Protein AF-A0A8T6FPG7-F1 (afdb_monomer_lite)

Secondary structure (DSSP, 8-state):
-----TT--SEEEEEE----GGGSPPGGGSPTTS--S-TTBSSHHHHGGGHHHHHHHHHSPPPSS--HHHHHHHHHHTTEEEPB--EETTEESS-SSB-BEEEE---HHHHHHHHHHS-TTT--SEEEEEEHHHHHHTT-EE-EE--SS---EEPPTT--TTPSSPEE-GGGS--GGGGGGEE--BTTSSS-B--GGG-EEEE--TTS--SSSEEESSBSS-SS--S-EEEEESSHHHHHHHHHHHHHHHHH-B-TTSPBB-HHHHHT-EEEEHHHHTTS-TT--SGGGS-GGG-B----PPPPHHHHHHHHHHHHHHHHHHHHHHHHHHHHS-B-TTSSBSS-BEEEEEEE--TT-HHHHHHHHTT-EEEETTTEEEETTSSHHHHHHT-BHHHHHHHHHHHHHHHHHH-TT--EEEEEEE-

pLDDT: mean 85.42, std 12.68, range [37.31, 98.25]

Foldseek 3Di:
DPPDPLWFAQKWKFFFAWDDCLQFQDPVLQQPDADDRLAFFNHVVLCVLCVLVVVVCVVVPQPPGDGSLSVVLVCVLQQFDAFGQGDDPNFRQFAFGGGKRKTFGGWLVCLLVVCVPDDRRPTAQKIKMAGPVLCVVLVKDWADEDAPDDWDWDDDPRGDPRGPPIHTDVVSVDDSLRRRRYGYFACPDVVGRDPVNRRMIIDGPSPSQASHNHGRAFFPPGPGYTQEMEMEDADDVSVQVLLLLLLLLLQQQAHPSRTGTDNSHSQRYWYAHSVVSVPVDPSRTYPVSPPVVRTDGRDADAQDPVLLVVLVVLVVVLLVQLVVQLVVCLVVADADPVGARPAFQKAKFKFFRPSNDSSVNSCVVVVQWGRHRPRHITGHNWLVSCCPPHSHQVSSVSSNVSSVVSCCVSPVPTHIDMDMDTD

Radius of gyration: 25.54 Å; chains: 1; bounding box: 68×36×86 Å

Structure (mmCIF, N/CA/C/O backbone):
data_AF-A0A8T6FPG7-F1
#
_entry.id   AF-A0A8T6FPG7-F1
#
loop_
_atom_site.group_PDB
_atom_site.id
_atom_site.type_symbol
_atom_site.label_atom_id
_atom_site.label_alt_id
_atom_site.label_comp_id
_atom_site.label_asym_id
_atom_site.label_entity_id
_atom_site.label_seq_id
_atom_site.pdbx_PDB_ins_code
_atom_site.Cartn_x
_atom_site.Cartn_y
_atom_site.Cartn_z
_atom_site.occupancy
_atom_site.B_iso_or_equiv
_atom_site.auth_seq_id
_atom_site.auth_comp_id
_atom_site.auth_asym_id
_atom_site.auth_atom_id
_atom_site.pdbx_PDB_model_num
ATOM 1 N N . MET A 1 1 ? -7.964 12.189 -38.204 1.00 38.38 1 MET A N 1
ATOM 2 C CA . MET A 1 1 ? -8.148 10.724 -38.205 1.00 38.38 1 MET A CA 1
ATOM 3 C C . MET A 1 1 ? -6.862 10.098 -37.695 1.00 38.38 1 MET A C 1
ATOM 5 O O . MET A 1 1 ? -5.962 9.874 -38.489 1.00 38.38 1 MET A O 1
ATOM 9 N N . ASN A 1 2 ? -6.735 9.899 -36.382 1.00 37.31 2 ASN A N 1
ATOM 10 C CA . ASN A 1 2 ? -5.753 8.945 -35.875 1.00 37.31 2 ASN A CA 1
ATOM 11 C C . ASN A 1 2 ? -6.464 7.598 -35.914 1.00 37.31 2 ASN A C 1
ATOM 13 O O . ASN A 1 2 ? -7.413 7.402 -35.161 1.00 37.31 2 ASN A O 1
ATOM 17 N N . ALA A 1 3 ? -6.046 6.705 -36.806 1.00 46.50 3 ALA A N 1
ATOM 18 C CA . ALA A 1 3 ? -6.206 5.286 -36.529 1.00 46.50 3 ALA A CA 1
ATOM 19 C C . ALA A 1 3 ? -5.295 5.021 -35.322 1.00 46.50 3 ALA A C 1
ATOM 21 O O . ALA A 1 3 ? -4.083 4.867 -35.473 1.00 46.50 3 ALA A O 1
ATOM 22 N N . GLY A 1 4 ? -5.850 5.214 -34.124 1.00 56.62 4 GLY A N 1
ATOM 23 C CA . GLY A 1 4 ? -5.132 5.091 -32.867 1.00 56.62 4 GLY A CA 1
ATOM 24 C C . GLY A 1 4 ? -4.628 3.665 -32.730 1.00 56.62 4 GLY A C 1
ATOM 25 O O . GLY A 1 4 ? -5.292 2.720 -33.137 1.00 56.62 4 GLY A O 1
ATOM 26 N N . ARG A 1 5 ? -3.415 3.503 -32.212 1.00 62.53 5 ARG A N 1
ATOM 27 C CA . ARG A 1 5 ? -2.978 2.192 -31.755 1.00 62.53 5 ARG A CA 1
ATOM 28 C C . ARG A 1 5 ? -3.793 1.848 -30.516 1.00 62.53 5 ARG A C 1
ATOM 30 O O . ARG A 1 5 ? -3.520 2.381 -29.444 1.00 62.53 5 ARG A O 1
ATOM 37 N N . ASP A 1 6 ? -4.778 0.980 -30.689 1.00 66.69 6 ASP A N 1
ATOM 38 C CA . ASP A 1 6 ? -5.688 0.573 -29.617 1.00 66.69 6 ASP A CA 1
ATOM 39 C C . ASP A 1 6 ? -4.982 -0.302 -28.560 1.00 66.69 6 ASP A C 1
ATOM 41 O O . ASP A 1 6 ? -5.524 -0.532 -27.489 1.00 66.69 6 ASP A O 1
ATOM 45 N N . ASP A 1 7 ? -3.741 -0.741 -28.814 1.00 68.44 7 ASP A N 1
ATOM 46 C CA . ASP A 1 7 ? -2.920 -1.548 -27.900 1.00 68.44 7 ASP A CA 1
ATOM 47 C C . ASP A 1 7 ? -2.096 -0.743 -26.878 1.00 68.44 7 ASP A C 1
ATOM 49 O O . ASP A 1 7 ? -1.343 -1.332 -26.100 1.00 68.44 7 ASP A O 1
ATOM 53 N N . LEU A 1 8 ? -2.181 0.592 -26.888 1.00 76.19 8 LEU A N 1
ATOM 54 C CA . LEU A 1 8 ? -1.421 1.453 -25.977 1.00 76.19 8 LEU A CA 1
ATOM 55 C C . LEU A 1 8 ? -2.286 1.889 -24.794 1.00 76.19 8 LEU A C 1
ATOM 57 O O . LEU A 1 8 ? -3.188 2.709 -24.944 1.00 76.19 8 LEU A O 1
ATOM 61 N N . SER A 1 9 ? -1.962 1.379 -23.608 1.00 82.25 9 SER A N 1
ATOM 62 C CA . SER A 1 9 ? -2.575 1.806 -22.348 1.00 82.25 9 SER A CA 1
ATOM 63 C C . SER A 1 9 ? -2.017 3.158 -21.899 1.00 82.25 9 SER A C 1
ATOM 65 O O . SER A 1 9 ? -0.831 3.447 -22.094 1.00 82.25 9 SER A O 1
ATOM 67 N N . GLN A 1 10 ? -2.836 3.988 -21.250 1.00 89.38 10 GLN A N 1
ATOM 68 C CA . GLN A 1 10 ? -2.350 5.184 -20.542 1.00 89.38 10 GLN A CA 1
ATOM 69 C C . GLN A 1 10 ? -1.612 4.856 -19.237 1.00 89.38 10 GLN A C 1
ATOM 71 O O . GLN A 1 10 ? -1.007 5.750 -18.639 1.00 89.38 10 GLN A O 1
ATOM 76 N N . TRP A 1 11 ? -1.641 3.594 -18.817 1.00 91.12 11 TRP A N 1
ATOM 77 C CA . TRP A 1 11 ? -1.101 3.113 -17.556 1.00 91.12 11 TRP A CA 1
ATOM 78 C C . TRP A 1 11 ? 0.207 2.342 -17.749 1.00 91.12 11 TRP A C 1
ATOM 80 O O . TRP A 1 11 ? 0.375 1.603 -18.720 1.00 91.12 11 TRP A O 1
ATOM 90 N N . ALA A 1 12 ? 1.120 2.514 -16.800 1.00 93.38 12 ALA A N 1
ATOM 91 C CA . ALA A 1 12 ? 2.262 1.639 -16.576 1.00 93.38 12 ALA A CA 1
ATOM 92 C C . ALA A 1 12 ? 1.998 0.842 -15.299 1.00 93.38 12 ALA A C 1
ATOM 94 O O . ALA A 1 12 ? 1.568 1.412 -14.297 1.00 93.38 12 ALA A O 1
ATOM 95 N N . VAL A 1 13 ? 2.226 -0.467 -15.349 1.00 92.12 13 VAL A N 1
ATOM 96 C CA . VAL A 1 13 ? 1.781 -1.411 -14.323 1.00 92.12 13 VAL A CA 1
ATOM 97 C C . VAL A 1 13 ? 2.981 -2.088 -13.673 1.00 92.12 13 VAL A C 1
ATOM 99 O O . VAL A 1 13 ? 3.802 -2.688 -14.360 1.00 92.12 13 VAL A O 1
ATOM 102 N N . HIS A 1 14 ? 3.086 -1.989 -12.355 1.00 93.94 14 HIS A N 1
ATOM 103 C CA . HIS A 1 14 ? 4.020 -2.745 -11.535 1.00 93.94 14 HIS A CA 1
ATOM 104 C C . HIS A 1 14 ? 3.341 -4.035 -11.080 1.00 93.94 14 HIS A C 1
ATOM 106 O O . HIS A 1 14 ? 2.328 -3.978 -10.385 1.00 93.94 14 HIS A O 1
ATOM 112 N N . PHE A 1 15 ? 3.886 -5.183 -11.475 1.00 90.06 15 PHE A N 1
ATOM 113 C CA . PHE A 1 15 ? 3.404 -6.474 -10.991 1.00 90.06 15 PHE A CA 1
ATOM 114 C C . PHE A 1 15 ? 3.933 -6.739 -9.599 1.00 90.06 15 PHE A C 1
ATOM 116 O O . PHE A 1 15 ? 5.137 -6.660 -9.365 1.00 90.06 15 PHE A O 1
ATOM 123 N N . VAL A 1 16 ? 3.021 -7.113 -8.717 1.00 89.94 16 VAL A N 1
ATOM 124 C CA . VAL A 1 16 ? 3.346 -7.606 -7.391 1.00 89.94 16 VAL A CA 1
ATOM 125 C C . VAL A 1 16 ? 3.475 -9.121 -7.481 1.00 89.94 16 VAL A C 1
ATOM 127 O O . VAL A 1 16 ? 2.725 -9.775 -8.202 1.00 89.94 16 VAL A O 1
ATOM 130 N N . HIS A 1 17 ? 4.465 -9.675 -6.803 1.00 83.75 17 HIS A N 1
ATOM 131 C CA . HIS A 1 17 ? 4.784 -11.097 -6.787 1.00 83.75 17 HIS A CA 1
ATOM 132 C C . HIS A 1 17 ? 5.065 -11.527 -5.351 1.00 83.75 17 HIS A C 1
ATOM 134 O O . HIS A 1 17 ? 5.397 -10.677 -4.522 1.00 83.75 17 HIS A O 1
ATOM 140 N N . ASP A 1 18 ? 4.977 -12.831 -5.094 1.00 82.88 18 ASP A N 1
ATOM 141 C CA . ASP A 1 18 ? 5.390 -13.426 -3.824 1.00 82.88 18 ASP A CA 1
ATOM 142 C C . ASP A 1 18 ? 6.796 -12.925 -3.471 1.00 82.88 18 ASP A C 1
ATOM 144 O O . ASP A 1 18 ? 7.675 -12.781 -4.342 1.00 82.88 18 ASP A O 1
ATOM 148 N N . TYR A 1 19 ? 7.005 -12.581 -2.205 1.00 79.25 19 TYR A N 1
ATOM 149 C CA . TYR A 1 19 ? 8.328 -12.157 -1.777 1.00 79.25 19 TYR A CA 1
ATOM 150 C C . TYR A 1 19 ? 9.220 -13.386 -1.686 1.00 79.25 19 TYR A C 1
ATOM 152 O O . TYR A 1 19 ? 8.869 -14.420 -1.131 1.00 79.25 19 TYR A O 1
ATOM 160 N N . ASN A 1 20 ? 10.402 -13.260 -2.269 1.00 72.06 20 ASN A N 1
ATOM 161 C CA . ASN A 1 20 ? 11.384 -14.321 -2.294 1.00 72.06 20 ASN A CA 1
ATOM 162 C C . ASN A 1 20 ? 12.664 -13.765 -1.666 1.00 72.06 20 ASN A C 1
ATOM 164 O O . ASN A 1 20 ? 13.322 -12.933 -2.302 1.00 72.06 20 ASN A O 1
ATOM 168 N N . PRO A 1 21 ? 13.050 -14.239 -0.468 1.00 67.38 21 PRO A N 1
ATOM 169 C CA . PRO A 1 21 ? 14.282 -13.818 0.198 1.00 67.38 21 PRO A CA 1
ATOM 170 C C . PRO A 1 21 ? 15.533 -14.032 -0.669 1.00 67.38 21 PRO A C 1
ATOM 172 O O . PRO A 1 21 ? 16.518 -13.311 -0.561 1.00 67.38 21 PRO A O 1
ATOM 175 N N . GLY A 1 22 ? 15.498 -14.988 -1.605 1.00 62.56 22 GLY A N 1
ATOM 176 C CA . GLY A 1 22 ? 16.566 -15.219 -2.581 1.00 62.56 22 GLY A CA 1
ATOM 177 C C . GLY A 1 22 ? 16.744 -14.096 -3.613 1.00 62.56 22 GLY A C 1
ATOM 178 O O . GLY A 1 22 ? 17.699 -14.138 -4.396 1.00 62.56 22 GLY A O 1
ATOM 179 N N . TYR A 1 23 ? 15.845 -13.106 -3.639 1.00 64.94 23 TYR A N 1
ATOM 180 C CA . TYR A 1 23 ? 15.997 -11.869 -4.403 1.00 64.94 23 TYR A CA 1
ATOM 181 C C . TYR A 1 23 ? 16.630 -10.726 -3.609 1.00 64.94 23 TYR A C 1
ATOM 183 O O . TYR A 1 23 ? 16.815 -9.646 -4.173 1.00 64.94 23 TYR A O 1
ATOM 191 N N . GLU A 1 24 ? 17.003 -10.947 -2.353 1.00 67.50 24 GLU A N 1
ATOM 192 C CA . GLU A 1 24 ? 17.784 -9.994 -1.574 1.00 67.50 24 GLU A CA 1
ATOM 193 C C . GLU A 1 24 ? 19.293 -10.203 -1.770 1.00 67.50 24 GLU A C 1
ATOM 195 O O . GLU A 1 24 ? 19.747 -11.299 -2.126 1.00 67.50 24 GLU A O 1
ATOM 200 N N . PRO A 1 25 ? 20.108 -9.146 -1.602 1.00 64.62 25 PRO A N 1
ATOM 201 C CA . PRO A 1 25 ? 21.550 -9.315 -1.547 1.00 64.62 25 PRO A CA 1
ATOM 202 C C . PRO A 1 25 ? 21.935 -10.153 -0.323 1.00 64.62 25 PRO A C 1
ATOM 204 O O . PRO A 1 25 ? 21.700 -9.749 0.806 1.00 64.62 25 PRO A O 1
ATOM 207 N N . ASP A 1 26 ? 22.604 -11.280 -0.553 1.00 64.06 26 ASP A N 1
ATOM 208 C CA . ASP A 1 26 ? 23.321 -12.005 0.501 1.00 64.06 26 ASP A CA 1
ATOM 209 C C . ASP A 1 26 ? 24.470 -11.128 1.047 1.00 64.06 26 ASP A C 1
ATOM 211 O O . ASP A 1 26 ? 25.153 -10.451 0.270 1.00 64.06 26 ASP A O 1
ATOM 215 N N . ASP A 1 27 ? 24.724 -11.178 2.359 1.00 62.62 27 ASP A N 1
ATOM 216 C CA . ASP A 1 27 ? 25.879 -10.573 3.043 1.00 62.62 27 ASP A CA 1
ATOM 217 C C . ASP A 1 27 ? 27.193 -10.864 2.318 1.00 62.62 27 ASP A C 1
ATOM 219 O O . ASP A 1 27 ? 28.081 -10.015 2.217 1.00 62.62 27 ASP A O 1
ATOM 223 N N . SER A 1 28 ? 27.315 -12.059 1.734 1.00 58.81 28 SER A N 1
ATOM 224 C CA . SER A 1 28 ? 28.490 -12.430 0.958 1.00 58.81 28 SER A CA 1
ATOM 225 C C . SER A 1 28 ? 28.671 -11.589 -0.308 1.00 58.81 28 SER A C 1
ATOM 227 O O . SER A 1 28 ? 29.781 -11.550 -0.831 1.00 58.81 28 SER A O 1
ATOM 229 N N . MET A 1 29 ? 27.638 -10.922 -0.826 1.00 63.91 29 MET A N 1
ATOM 230 C CA . MET A 1 29 ? 27.681 -10.051 -2.011 1.00 63.91 29 MET A CA 1
ATOM 231 C C . MET A 1 29 ? 28.015 -8.603 -1.686 1.00 63.91 29 MET A C 1
ATOM 233 O O . MET A 1 29 ? 28.426 -7.863 -2.587 1.00 63.91 29 MET A O 1
ATOM 237 N N . ILE A 1 30 ? 27.856 -8.223 -0.427 1.00 63.38 30 ILE A N 1
ATOM 238 C CA . ILE A 1 30 ? 28.104 -6.889 0.085 1.00 63.38 30 ILE A CA 1
ATOM 239 C C . ILE A 1 30 ? 29.614 -6.760 0.374 1.00 63.38 30 ILE A C 1
ATOM 241 O O . ILE A 1 30 ? 30.206 -7.629 1.020 1.00 63.38 30 ILE A O 1
ATOM 245 N N . PRO A 1 31 ? 30.310 -5.728 -0.141 1.00 58.28 31 PRO A N 1
ATOM 246 C CA . PRO A 1 31 ? 31.721 -5.519 0.180 1.00 58.28 31 PRO A CA 1
ATOM 247 C C . PRO A 1 31 ? 31.907 -5.305 1.690 1.00 58.28 31 PRO A C 1
ATOM 249 O O . PRO A 1 31 ? 31.190 -4.506 2.287 1.00 58.28 31 PRO A O 1
ATOM 252 N N . PHE A 1 32 ? 32.875 -5.996 2.303 1.00 53.03 32 PHE A N 1
ATOM 253 C CA . PHE A 1 32 ? 33.165 -5.887 3.737 1.00 53.03 32 PHE A CA 1
ATOM 254 C C . PHE A 1 32 ? 33.347 -4.425 4.185 1.00 53.03 32 PHE A C 1
ATOM 256 O O . PHE A 1 32 ? 34.228 -3.737 3.665 1.00 53.03 32 PHE A O 1
ATOM 263 N N . GLY A 1 33 ? 32.593 -3.999 5.206 1.00 52.78 33 GLY A N 1
ATOM 264 C CA . GLY A 1 33 ? 33.038 -2.951 6.133 1.00 52.78 33 GLY A CA 1
ATOM 265 C C . GLY A 1 33 ? 32.158 -1.718 6.342 1.00 52.78 33 GLY A C 1
ATOM 266 O O . GLY A 1 33 ? 32.441 -1.014 7.297 1.00 52.78 33 GLY A O 1
ATOM 267 N N . ASP A 1 34 ? 31.122 -1.447 5.538 1.00 49.22 34 ASP A N 1
ATOM 268 C CA . ASP A 1 34 ? 30.375 -0.169 5.646 1.00 49.22 34 ASP A CA 1
ATOM 269 C C . ASP A 1 34 ? 28.908 -0.242 5.178 1.00 49.22 34 ASP A C 1
ATOM 271 O O . ASP A 1 34 ? 28.331 0.757 4.745 1.00 49.22 34 ASP A O 1
ATOM 275 N N . PHE A 1 35 ? 28.282 -1.416 5.202 1.00 53.84 35 PHE A N 1
ATOM 276 C CA . PHE A 1 35 ? 26.951 -1.577 4.624 1.00 53.84 35 PHE A CA 1
ATOM 277 C C . PHE A 1 35 ? 26.003 -2.283 5.584 1.00 53.84 35 PHE A C 1
ATOM 279 O O . PHE A 1 35 ? 26.307 -3.366 6.072 1.00 53.84 35 PHE A O 1
ATOM 286 N N . ASP A 1 36 ? 24.869 -1.632 5.821 1.00 52.03 36 ASP A N 1
ATOM 287 C CA . ASP A 1 36 ? 23.703 -2.181 6.502 1.00 52.03 36 ASP A CA 1
ATOM 288 C C . ASP A 1 36 ? 22.651 -2.439 5.412 1.00 52.03 36 ASP A C 1
ATOM 290 O O . ASP A 1 36 ? 22.501 -1.609 4.508 1.00 52.03 36 ASP A O 1
ATOM 294 N N . GLY A 1 37 ? 22.004 -3.603 5.438 1.00 55.47 37 GLY A N 1
ATOM 295 C CA . GLY A 1 37 ? 21.334 -4.295 4.322 1.00 55.47 37 GLY A CA 1
ATOM 296 C C . GLY A 1 37 ? 20.159 -3.616 3.593 1.00 55.47 37 GLY A C 1
ATOM 297 O O . GLY A 1 37 ? 19.365 -4.322 2.990 1.00 55.47 37 GLY A O 1
ATOM 298 N N . PHE A 1 38 ? 20.027 -2.286 3.587 1.00 60.03 38 PHE A N 1
ATOM 299 C CA . PHE A 1 38 ? 18.957 -1.523 2.921 1.00 60.03 38 PHE A CA 1
ATOM 300 C C . PHE A 1 38 ? 19.345 -1.149 1.472 1.00 60.03 38 PHE A C 1
ATOM 302 O O . PHE A 1 38 ? 20.067 -0.172 1.245 1.00 60.03 38 PHE A O 1
ATOM 309 N N . PRO A 1 39 ? 18.913 -1.892 0.436 1.00 68.88 39 PRO A N 1
ATOM 310 C CA . PRO A 1 39 ? 19.585 -1.899 -0.856 1.00 68.88 39 PRO A CA 1
ATOM 311 C C . PRO A 1 39 ? 19.007 -0.851 -1.817 1.00 68.88 39 PRO A C 1
ATOM 313 O O . PRO A 1 39 ? 18.841 -1.125 -2.996 1.00 68.88 39 PRO A O 1
ATOM 316 N N . TYR A 1 40 ? 18.700 0.364 -1.375 1.00 78.94 40 TYR A N 1
ATOM 317 C CA . TYR A 1 40 ? 18.095 1.378 -2.257 1.00 78.94 40 TYR A CA 1
ATOM 318 C C . TYR A 1 40 ? 19.151 2.183 -3.012 1.00 78.94 40 TYR A C 1
ATOM 320 O O . TYR A 1 40 ? 19.020 2.464 -4.210 1.00 78.94 40 TYR A O 1
ATOM 328 N N . HIS A 1 41 ? 20.253 2.484 -2.326 1.00 84.31 41 HIS A N 1
ATOM 329 C CA . HIS A 1 41 ? 21.418 3.145 -2.883 1.00 84.31 41 HIS A CA 1
ATOM 330 C C . HIS A 1 41 ? 22.707 2.395 -2.526 1.00 84.31 41 HIS A C 1
ATOM 332 O O . HIS A 1 41 ? 22.842 1.803 -1.458 1.00 84.31 41 HIS A O 1
ATOM 338 N N . HIS A 1 42 ? 23.714 2.467 -3.400 1.00 79.19 42 HIS A N 1
ATOM 339 C CA . HIS A 1 42 ? 25.018 1.831 -3.157 1.00 79.19 42 HIS A CA 1
ATOM 340 C C . HIS A 1 42 ? 25.887 2.491 -2.066 1.00 79.19 42 HIS A C 1
ATOM 342 O O . HIS A 1 42 ? 27.011 2.055 -1.830 1.00 79.19 42 HIS A O 1
ATOM 348 N N . LYS A 1 43 ? 25.419 3.576 -1.440 1.00 81.44 43 LYS A N 1
ATOM 349 C CA . LYS A 1 43 ? 26.166 4.346 -0.428 1.00 81.44 43 LYS A CA 1
ATOM 350 C C . LYS A 1 43 ? 25.355 4.406 0.855 1.00 81.44 43 LYS A C 1
ATOM 352 O O . LYS A 1 43 ? 24.256 4.955 0.822 1.00 81.44 43 LYS A O 1
ATOM 357 N N . LYS A 1 44 ? 25.949 3.971 1.970 1.00 78.75 44 LYS A N 1
ATOM 358 C CA . LYS A 1 44 ? 25.323 3.969 3.299 1.00 78.75 44 LYS A CA 1
ATOM 359 C C . LYS A 1 44 ? 24.755 5.328 3.705 1.00 78.75 44 LYS A C 1
ATOM 361 O O . LYS A 1 44 ? 23.589 5.408 4.044 1.00 78.75 44 LYS A O 1
ATOM 366 N N . ALA A 1 45 ? 25.528 6.405 3.552 1.00 80.06 45 ALA A N 1
ATOM 367 C CA . ALA A 1 45 ? 25.091 7.750 3.947 1.00 80.06 45 ALA A CA 1
ATOM 368 C C . ALA A 1 45 ? 23.789 8.223 3.263 1.00 80.06 45 ALA A C 1
ATOM 370 O O . ALA A 1 45 ? 23.112 9.098 3.787 1.00 80.06 45 ALA A O 1
ATOM 371 N N . ILE A 1 46 ? 23.447 7.670 2.091 1.00 82.31 46 ILE A N 1
ATOM 372 C CA . ILE A 1 46 ? 22.166 7.945 1.423 1.00 82.31 46 ILE A CA 1
ATOM 373 C C . ILE A 1 46 ? 21.068 7.010 1.938 1.00 82.31 46 ILE A C 1
ATOM 375 O O . ILE A 1 46 ? 19.914 7.417 1.967 1.00 82.31 46 ILE A O 1
ATOM 379 N N . ASN A 1 47 ? 21.400 5.787 2.352 1.00 82.38 47 ASN A N 1
ATOM 380 C CA . ASN A 1 47 ? 20.439 4.863 2.956 1.00 82.38 47 ASN A CA 1
ATOM 381 C C . ASN A 1 47 ? 20.035 5.286 4.375 1.00 82.38 47 ASN A C 1
ATOM 383 O O . ASN A 1 47 ? 18.884 5.079 4.732 1.00 82.38 47 ASN A O 1
ATOM 387 N N . ASP A 1 48 ? 20.924 5.934 5.136 1.00 85.19 48 ASP A N 1
ATOM 388 C CA . ASP A 1 48 ? 20.651 6.410 6.507 1.00 85.19 48 ASP A CA 1
ATOM 389 C C . ASP A 1 48 ? 19.437 7.364 6.572 1.00 85.19 48 ASP A C 1
ATOM 391 O O . ASP A 1 48 ? 18.757 7.456 7.590 1.00 85.19 48 ASP A O 1
ATOM 395 N N . ARG A 1 49 ? 19.076 8.025 5.459 1.00 86.19 49 ARG A N 1
ATOM 396 C CA . ARG A 1 49 ? 17.841 8.832 5.378 1.00 86.19 49 ARG A CA 1
ATOM 397 C C . ARG A 1 49 ? 16.555 8.014 5.554 1.00 86.19 49 ARG A C 1
ATOM 399 O O . ARG A 1 49 ? 15.505 8.597 5.787 1.00 86.19 49 ARG A O 1
ATOM 406 N N . PHE A 1 50 ? 16.634 6.693 5.408 1.00 87.88 50 PHE A N 1
ATOM 407 C CA . PHE A 1 50 ? 15.517 5.758 5.503 1.00 87.88 50 PHE A CA 1
ATOM 408 C C . PHE A 1 50 ? 15.479 5.003 6.837 1.00 87.88 50 PHE A C 1
ATOM 410 O O . PHE A 1 50 ? 14.752 4.020 6.951 1.00 87.88 50 PHE A O 1
ATOM 417 N N . ASP A 1 51 ? 16.237 5.436 7.849 1.00 85.81 51 ASP A N 1
ATOM 418 C CA . ASP A 1 51 ? 16.272 4.763 9.153 1.00 85.81 51 ASP A CA 1
ATOM 419 C C . ASP A 1 51 ? 14.882 4.628 9.795 1.00 85.81 51 ASP A C 1
ATOM 421 O O . ASP A 1 51 ? 14.584 3.590 10.382 1.00 85.81 51 ASP A O 1
ATOM 425 N N . SER A 1 52 ? 13.997 5.619 9.636 1.00 85.38 52 SER A N 1
ATOM 426 C CA . SER A 1 52 ? 12.611 5.522 10.120 1.00 85.38 52 SER A CA 1
ATOM 427 C C . SER A 1 52 ? 11.819 4.416 9.418 1.00 85.38 52 SER A C 1
ATOM 429 O O . SER A 1 52 ? 11.059 3.704 10.067 1.00 85.38 52 SER A O 1
ATOM 431 N N . TRP A 1 53 ? 12.034 4.218 8.117 1.00 87.56 53 TRP A N 1
ATOM 432 C CA . TRP A 1 53 ? 11.419 3.129 7.355 1.00 87.56 53 TRP A CA 1
ATOM 433 C C . TRP A 1 53 ? 11.969 1.766 7.757 1.00 87.56 53 TRP A C 1
ATOM 435 O O . TRP A 1 53 ? 11.211 0.810 7.844 1.00 87.56 53 TRP A O 1
ATOM 445 N N . ARG A 1 54 ? 13.265 1.681 8.070 1.00 83.06 54 ARG A N 1
ATOM 446 C CA . ARG A 1 54 ? 13.865 0.459 8.618 1.00 83.06 54 ARG A CA 1
ATOM 447 C C . ARG A 1 54 ? 13.255 0.092 9.966 1.00 83.06 54 ARG A C 1
ATOM 449 O O . ARG A 1 54 ? 12.852 -1.044 10.160 1.00 83.06 54 ARG A O 1
ATOM 456 N N . ILE A 1 55 ? 13.119 1.070 10.860 1.00 82.56 55 ILE A N 1
ATOM 457 C CA . ILE A 1 55 ? 12.443 0.874 12.147 1.00 82.56 55 ILE A CA 1
ATOM 458 C C . ILE A 1 55 ? 10.986 0.453 11.926 1.00 82.56 55 ILE A C 1
ATOM 460 O O . ILE A 1 55 ? 10.512 -0.452 12.605 1.00 82.56 55 ILE A O 1
ATOM 464 N N . SER A 1 56 ? 10.281 1.079 10.982 1.00 82.69 56 SER A N 1
ATOM 465 C CA . SER A 1 56 ? 8.908 0.704 10.629 1.00 82.69 56 SER A CA 1
ATOM 466 C C . SER A 1 56 ? 8.815 -0.751 10.172 1.00 82.69 56 SER A C 1
ATOM 468 O O . SER A 1 56 ? 7.940 -1.469 10.639 1.00 82.69 56 SER A O 1
ATOM 470 N N . ASP A 1 57 ? 9.751 -1.215 9.346 1.00 81.88 57 ASP A N 1
ATOM 471 C CA . ASP A 1 57 ? 9.802 -2.611 8.903 1.00 81.88 57 ASP A CA 1
ATOM 472 C C . ASP A 1 57 ? 10.121 -3.596 10.018 1.00 81.88 57 ASP A C 1
ATOM 474 O O . ASP A 1 57 ? 9.592 -4.702 10.011 1.00 81.88 57 ASP A O 1
ATOM 478 N N . ASP A 1 58 ? 10.941 -3.197 10.988 1.00 80.81 58 ASP A N 1
ATOM 479 C CA . ASP A 1 58 ? 11.222 -4.023 12.160 1.00 80.81 58 ASP A CA 1
ATOM 480 C C . ASP A 1 58 ? 9.976 -4.166 13.059 1.00 80.81 58 ASP A C 1
ATOM 482 O O . ASP A 1 58 ? 9.763 -5.216 13.666 1.00 80.81 58 ASP A O 1
ATOM 486 N N . HIS A 1 59 ? 9.140 -3.122 13.148 1.00 76.88 59 HIS A N 1
ATOM 487 C CA . HIS A 1 59 ? 7.913 -3.126 13.958 1.00 76.88 59 HIS A CA 1
ATOM 488 C C . HIS A 1 59 ? 6.719 -3.764 13.239 1.00 76.88 59 HIS A C 1
ATOM 490 O O . HIS A 1 59 ? 5.891 -4.404 13.888 1.00 76.88 59 HIS A O 1
ATOM 496 N N . TYR A 1 60 ? 6.648 -3.605 11.918 1.00 76.06 60 TYR A N 1
ATOM 497 C CA . TYR A 1 60 ? 5.583 -4.107 11.051 1.00 76.06 60 TYR A CA 1
ATOM 498 C C . TYR A 1 60 ? 6.184 -4.917 9.896 1.00 76.06 60 TYR A C 1
ATOM 500 O O . TYR A 1 60 ? 6.068 -4.527 8.722 1.00 76.06 60 TYR A O 1
ATOM 508 N N . PRO A 1 61 ? 6.864 -6.034 10.217 1.00 78.88 61 PRO A N 1
ATOM 509 C CA . PRO A 1 61 ? 7.496 -6.856 9.208 1.00 78.88 61 PRO A CA 1
ATOM 510 C C . PRO A 1 61 ? 6.435 -7.491 8.321 1.00 78.88 61 PRO A C 1
ATOM 512 O O . PRO A 1 61 ? 5.325 -7.812 8.751 1.00 78.88 61 PRO A O 1
ATOM 515 N N . ILE A 1 62 ? 6.802 -7.699 7.063 1.00 78.88 62 ILE A N 1
ATOM 516 C CA . ILE A 1 62 ? 6.067 -8.633 6.224 1.00 78.88 62 ILE A CA 1
ATOM 517 C C . ILE A 1 62 ? 6.401 -10.061 6.683 1.00 78.88 62 ILE A C 1
ATOM 519 O O . ILE A 1 62 ? 7.511 -10.310 7.164 1.00 78.88 62 ILE A O 1
ATOM 523 N N . ASP A 1 63 ? 5.452 -10.991 6.557 1.00 77.25 63 ASP A N 1
ATOM 524 C CA . ASP A 1 63 ? 5.709 -12.402 6.860 1.00 77.25 63 ASP A CA 1
ATOM 525 C C . ASP A 1 63 ? 6.943 -12.913 6.087 1.00 77.25 63 ASP A C 1
ATOM 527 O O . ASP A 1 63 ? 7.245 -12.405 5.010 1.00 77.25 63 ASP A O 1
ATOM 531 N N . PRO A 1 64 ? 7.680 -13.915 6.603 1.00 72.44 64 PRO A N 1
ATOM 532 C CA . PRO A 1 64 ? 8.937 -14.370 5.998 1.00 72.44 64 PRO A CA 1
ATOM 533 C C . PRO A 1 64 ? 8.779 -15.066 4.634 1.00 72.44 64 PRO A C 1
ATOM 535 O O . PRO A 1 64 ? 9.765 -15.207 3.911 1.00 72.44 64 PRO A O 1
ATOM 538 N N . ASP A 1 65 ? 7.567 -15.506 4.291 1.00 77.94 65 ASP A N 1
ATOM 539 C CA . ASP A 1 65 ? 7.208 -16.086 2.987 1.00 77.94 65 ASP A CA 1
ATOM 540 C C . ASP A 1 65 ? 5.812 -15.580 2.574 1.00 77.94 65 ASP A C 1
ATOM 542 O O . ASP A 1 65 ? 4.842 -16.340 2.564 1.00 77.94 65 ASP A O 1
ATOM 546 N N . PRO A 1 66 ? 5.669 -14.259 2.373 1.00 82.75 66 PRO A N 1
ATOM 547 C CA . PRO A 1 66 ? 4.394 -13.627 2.149 1.00 82.75 66 PRO A CA 1
ATOM 548 C C . PRO A 1 66 ? 3.976 -13.791 0.689 1.00 82.75 66 PRO A C 1
ATOM 550 O O . PRO A 1 66 ? 4.761 -13.587 -0.250 1.00 82.75 66 PRO A O 1
ATOM 553 N N . ASP A 1 67 ? 2.704 -14.116 0.504 1.00 88.44 67 ASP A N 1
ATOM 554 C CA . ASP A 1 67 ? 2.119 -14.189 -0.827 1.00 88.44 67 ASP A CA 1
ATOM 555 C C . ASP A 1 67 ? 1.991 -12.793 -1.471 1.00 88.44 67 ASP A C 1
ATOM 557 O O . ASP A 1 67 ? 2.144 -11.743 -0.833 1.00 88.44 67 ASP A O 1
ATOM 561 N N . ALA A 1 68 ? 1.717 -12.757 -2.774 1.00 89.50 68 ALA A N 1
ATOM 562 C CA . ALA A 1 68 ? 1.605 -11.502 -3.511 1.00 89.50 68 ALA A CA 1
ATOM 563 C C . ALA A 1 68 ? 0.510 -10.554 -2.976 1.00 89.50 68 ALA A C 1
ATOM 565 O O . ALA A 1 68 ? 0.644 -9.337 -3.139 1.00 89.50 68 ALA A O 1
ATOM 566 N N . LEU A 1 69 ? -0.5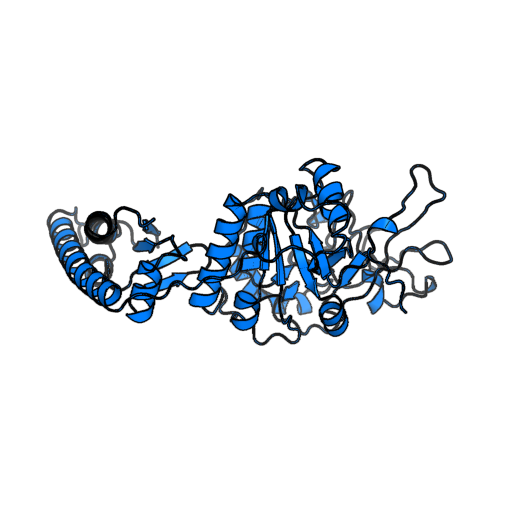43 -11.064 -2.322 1.00 91.50 69 LEU A N 1
ATOM 567 C CA . LEU A 1 69 ? -1.558 -10.218 -1.692 1.00 91.50 69 LEU A CA 1
ATOM 568 C C . LEU A 1 69 ? -0.971 -9.518 -0.465 1.00 91.50 69 LEU A C 1
ATOM 570 O O . LEU A 1 69 ? -1.127 -8.306 -0.325 1.00 91.50 69 LEU A O 1
ATOM 574 N N . GLN A 1 70 ? -0.254 -10.238 0.394 1.00 91.06 70 GLN A N 1
ATOM 575 C CA . GLN A 1 70 ? 0.419 -9.650 1.553 1.00 91.06 70 GLN A CA 1
ATOM 576 C C . GLN A 1 70 ? 1.450 -8.593 1.131 1.00 91.06 70 GLN A C 1
ATOM 578 O O . GLN A 1 70 ? 1.509 -7.516 1.729 1.00 91.06 70 GLN A O 1
ATOM 583 N N . VAL A 1 71 ? 2.197 -8.836 0.047 1.00 92.00 71 VAL A N 1
ATOM 584 C CA . VAL A 1 71 ? 3.114 -7.836 -0.530 1.00 92.00 71 VAL A CA 1
ATOM 585 C C . VAL A 1 71 ? 2.350 -6.615 -1.052 1.00 92.00 71 VAL A C 1
ATOM 587 O O . VAL A 1 71 ? 2.759 -5.481 -0.793 1.00 92.00 71 VAL A O 1
ATOM 590 N N . LEU A 1 72 ? 1.225 -6.808 -1.749 1.00 95.19 72 LEU A N 1
ATOM 591 C CA . LEU A 1 72 ? 0.385 -5.707 -2.230 1.00 95.19 72 LEU A CA 1
ATOM 592 C C . LEU A 1 72 ? -0.154 -4.872 -1.061 1.00 95.19 72 LEU A C 1
ATOM 594 O O . LEU A 1 72 ? -0.098 -3.644 -1.102 1.00 95.19 72 LEU A O 1
ATOM 598 N N . LEU A 1 73 ? -0.645 -5.527 -0.011 1.00 93.31 73 LEU A N 1
ATOM 599 C CA . LEU A 1 73 ? -1.148 -4.862 1.185 1.00 93.31 73 LEU A CA 1
ATOM 600 C C . LEU A 1 73 ? -0.042 -4.085 1.904 1.00 93.31 73 LEU A C 1
ATOM 602 O O . LEU A 1 73 ? -0.305 -2.970 2.346 1.00 93.31 73 LEU A O 1
ATOM 606 N N . LYS A 1 74 ? 1.193 -4.604 1.954 1.00 92.12 74 LYS A N 1
ATOM 607 C CA . LYS A 1 74 ? 2.356 -3.868 2.479 1.00 92.12 74 LYS A CA 1
ATOM 608 C C . LYS A 1 74 ? 2.688 -2.644 1.625 1.00 92.12 74 LYS A C 1
ATOM 610 O O . LYS A 1 74 ? 2.892 -1.574 2.180 1.00 92.12 74 LYS A O 1
ATOM 615 N N . ILE A 1 75 ? 2.672 -2.758 0.295 1.00 94.62 75 ILE A N 1
ATOM 616 C CA . ILE A 1 75 ? 2.866 -1.619 -0.626 1.00 94.62 75 ILE A CA 1
ATOM 617 C C . ILE A 1 75 ? 1.824 -0.517 -0.376 1.00 94.62 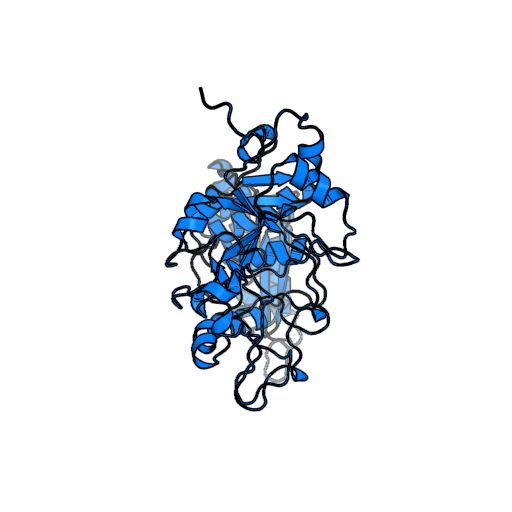75 ILE A C 1
ATOM 619 O O . ILE A 1 75 ? 2.157 0.669 -0.363 1.00 94.62 75 ILE A O 1
ATOM 623 N N . ILE A 1 76 ? 0.562 -0.904 -0.176 1.00 95.50 76 ILE A N 1
ATOM 624 C CA . ILE A 1 76 ? -0.535 0.032 0.094 1.00 95.50 76 ILE A CA 1
ATOM 625 C C . ILE A 1 76 ? -0.366 0.670 1.480 1.00 95.50 76 ILE A C 1
ATOM 627 O O . ILE A 1 76 ? -0.385 1.895 1.572 1.00 95.50 76 ILE A O 1
ATOM 631 N N . THR A 1 77 ? -0.130 -0.128 2.529 1.00 93.38 77 THR A N 1
ATOM 632 C CA . THR A 1 77 ? 0.104 0.347 3.908 1.00 93.38 77 THR A CA 1
ATOM 633 C C . THR A 1 77 ? 1.321 1.264 4.014 1.00 93.38 77 THR A C 1
ATOM 635 O O . THR A 1 77 ? 1.260 2.291 4.679 1.00 93.38 77 THR A O 1
ATOM 638 N N . ASP A 1 78 ? 2.410 0.963 3.311 1.00 93.25 78 ASP A N 1
ATOM 639 C CA . ASP A 1 78 ? 3.603 1.814 3.291 1.00 93.25 78 ASP A CA 1
ATOM 640 C C . ASP A 1 78 ? 3.418 3.071 2.429 1.00 93.25 78 ASP A C 1
ATOM 642 O O . ASP A 1 78 ? 4.242 3.987 2.466 1.00 93.25 78 ASP A O 1
ATOM 646 N N . GLY A 1 79 ? 2.375 3.105 1.598 1.00 95.50 79 GLY A N 1
ATOM 647 C CA . GLY A 1 79 ? 2.076 4.198 0.681 1.00 95.50 79 GLY A CA 1
ATOM 648 C C . GLY A 1 79 ? 3.002 4.293 -0.537 1.00 95.50 79 GLY A C 1
ATOM 649 O O . GLY A 1 79 ? 2.866 5.236 -1.327 1.00 95.50 79 GLY A O 1
ATOM 650 N N . HIS A 1 80 ? 3.932 3.354 -0.728 1.00 95.50 80 HIS A N 1
ATOM 651 C CA . HIS A 1 80 ? 4.945 3.409 -1.781 1.00 95.50 80 HIS A CA 1
ATOM 652 C C . HIS A 1 80 ? 5.337 2.026 -2.316 1.00 95.50 80 HIS A C 1
ATOM 654 O O . HIS A 1 80 ? 5.258 1.014 -1.625 1.00 95.50 80 HIS A O 1
ATOM 660 N N . ILE A 1 81 ? 5.821 1.991 -3.560 1.00 95.19 81 ILE A N 1
ATOM 661 C CA . ILE A 1 81 ? 6.430 0.790 -4.144 1.00 95.19 81 ILE A CA 1
ATOM 662 C C . ILE A 1 81 ? 7.934 0.843 -3.892 1.00 95.19 81 ILE A C 1
ATOM 664 O O . ILE A 1 81 ? 8.608 1.757 -4.373 1.00 95.19 81 ILE A O 1
ATOM 668 N N . ARG A 1 82 ? 8.476 -0.141 -3.176 1.00 90.81 82 ARG A N 1
ATOM 669 C CA . ARG A 1 82 ? 9.913 -0.223 -2.874 1.00 90.81 82 ARG A CA 1
ATOM 670 C C . ARG A 1 82 ? 10.750 -0.413 -4.131 1.00 90.81 82 ARG A C 1
ATOM 672 O O . ARG A 1 82 ? 10.438 -1.237 -4.990 1.00 90.81 82 ARG A O 1
ATOM 679 N N . ALA A 1 83 ? 11.854 0.324 -4.223 1.00 90.88 83 ALA A N 1
ATOM 680 C CA . ALA A 1 83 ? 12.839 0.097 -5.274 1.00 90.88 83 ALA A CA 1
ATOM 681 C C . ALA A 1 83 ? 13.728 -1.100 -4.907 1.00 90.88 83 ALA A C 1
ATOM 683 O O . ALA A 1 83 ? 14.200 -1.199 -3.779 1.00 90.88 83 ALA A O 1
ATOM 684 N N . SER A 1 84 ? 14.021 -1.988 -5.858 1.00 86.81 84 SER A N 1
ATOM 685 C CA . SER A 1 84 ? 14.955 -3.102 -5.633 1.00 86.81 84 SER A CA 1
ATOM 686 C C . SER A 1 84 ? 15.928 -3.265 -6.803 1.00 86.81 84 SER A C 1
ATOM 688 O O . SER A 1 84 ? 15.836 -2.563 -7.810 1.00 86.81 84 SER A O 1
ATOM 690 N N . TRP A 1 85 ? 16.911 -4.160 -6.671 1.00 84.12 85 TRP A N 1
ATOM 691 C CA . TRP A 1 85 ? 17.896 -4.436 -7.730 1.00 84.12 85 TRP A CA 1
ATOM 692 C C . TRP A 1 85 ? 17.544 -5.622 -8.628 1.00 84.12 85 TRP A C 1
ATOM 694 O O . TRP A 1 85 ? 18.283 -5.885 -9.585 1.00 84.12 85 TRP A O 1
ATOM 704 N N . ALA A 1 86 ? 16.453 -6.328 -8.310 1.00 80.25 86 ALA A N 1
ATOM 705 C CA . ALA A 1 86 ? 16.003 -7.561 -8.951 1.00 80.25 86 ALA A CA 1
ATOM 706 C C . ALA A 1 86 ? 17.147 -8.576 -9.165 1.00 80.25 86 ALA A C 1
ATOM 708 O O . ALA A 1 86 ? 17.843 -8.555 -10.187 1.00 80.25 86 ALA A O 1
ATOM 709 N N . PHE A 1 87 ? 17.365 -9.480 -8.210 1.00 79.69 87 PHE A N 1
ATOM 710 C CA . PHE A 1 87 ? 18.455 -10.456 -8.291 1.00 79.69 87 PHE A CA 1
ATOM 711 C C . PHE A 1 87 ? 18.059 -11.699 -9.098 1.00 79.69 87 PHE A C 1
ATOM 713 O O . PHE A 1 87 ? 16.952 -12.212 -8.998 1.00 79.69 87 PHE A O 1
ATOM 720 N N . ARG A 1 88 ? 18.985 -12.213 -9.915 1.00 76.75 88 ARG A N 1
ATOM 721 C CA . ARG A 1 88 ? 18.849 -13.499 -10.618 1.00 76.75 88 ARG A CA 1
ATOM 722 C C . ARG A 1 88 ? 20.167 -14.254 -10.568 1.00 76.75 88 ARG A C 1
ATOM 724 O O . ARG A 1 88 ? 21.202 -13.699 -10.935 1.00 76.75 88 ARG A O 1
ATOM 731 N N . ASN A 1 89 ? 20.132 -15.519 -10.144 1.00 76.12 89 ASN A N 1
ATOM 732 C CA . ASN A 1 89 ? 21.329 -16.352 -9.955 1.00 76.12 89 ASN A CA 1
ATOM 733 C C . ASN A 1 89 ? 22.407 -15.644 -9.111 1.00 76.12 89 ASN A C 1
ATOM 735 O O . ASN A 1 89 ? 23.584 -15.633 -9.476 1.00 76.12 89 ASN A O 1
ATOM 739 N N . GLY A 1 90 ? 21.979 -14.977 -8.036 1.00 74.88 90 GLY A N 1
ATOM 740 C CA . GLY A 1 90 ? 22.864 -14.234 -7.143 1.00 74.88 90 GLY A CA 1
ATOM 741 C C . GLY A 1 90 ? 23.542 -13.015 -7.778 1.00 74.88 90 GLY A C 1
ATOM 742 O O . GLY A 1 90 ? 24.669 -12.677 -7.426 1.00 74.88 90 GLY A O 1
ATOM 743 N N . ARG A 1 91 ? 22.911 -12.376 -8.770 1.00 80.25 91 ARG A N 1
ATOM 744 C CA . ARG A 1 91 ? 23.426 -11.151 -9.398 1.00 80.25 91 ARG A CA 1
ATOM 745 C C . ARG A 1 91 ? 22.314 -10.124 -9.583 1.00 80.25 91 ARG A C 1
ATOM 747 O O . ARG A 1 91 ? 21.267 -10.501 -10.112 1.00 80.25 91 ARG A O 1
ATOM 754 N N . PRO A 1 92 ? 22.535 -8.839 -9.247 1.00 84.75 92 PRO A N 1
ATOM 755 C CA . PRO A 1 92 ? 21.552 -7.798 -9.522 1.00 84.75 92 PRO A CA 1
ATOM 756 C C . PRO A 1 92 ? 21.408 -7.624 -11.035 1.00 84.75 92 PRO A C 1
ATOM 758 O O . PRO A 1 92 ? 22.402 -7.647 -11.768 1.00 84.75 92 PRO A O 1
ATOM 761 N N . THR A 1 93 ? 20.181 -7.487 -11.526 1.00 87.00 93 THR A N 1
ATOM 762 C CA . THR A 1 93 ? 19.910 -7.290 -12.961 1.00 87.00 93 THR A CA 1
ATOM 763 C C . THR A 1 93 ? 19.798 -5.819 -13.344 1.00 87.00 93 THR A C 1
ATOM 765 O O . THR A 1 93 ? 19.959 -5.486 -14.520 1.00 87.00 93 THR A O 1
ATOM 768 N N . ILE A 1 94 ? 19.605 -4.947 -12.355 1.00 91.06 94 ILE A N 1
ATOM 769 C CA . ILE A 1 94 ? 19.666 -3.494 -12.494 1.00 91.06 94 ILE A CA 1
ATOM 770 C C . ILE A 1 94 ? 21.124 -3.031 -12.356 1.00 91.06 94 ILE A C 1
ATOM 772 O O . ILE A 1 94 ? 21.862 -3.500 -11.487 1.00 91.06 94 ILE A O 1
ATOM 776 N N . TYR A 1 95 ? 21.544 -2.125 -13.243 1.00 91.75 95 TYR A N 1
ATOM 777 C CA . TYR A 1 95 ? 22.891 -1.551 -13.256 1.00 91.75 95 TYR A CA 1
ATOM 778 C C . TYR A 1 95 ? 22.890 -0.120 -12.726 1.00 91.75 95 TYR A C 1
ATOM 780 O O . TYR A 1 95 ? 21.891 0.589 -12.795 1.00 91.75 95 TYR A O 1
ATOM 788 N N . GLY A 1 96 ? 24.058 0.342 -12.295 1.00 90.50 96 GLY A N 1
ATOM 789 C CA . GLY A 1 96 ? 24.274 1.706 -11.848 1.00 90.50 96 GLY A CA 1
ATOM 790 C C . GLY A 1 96 ? 24.243 1.840 -10.328 1.00 90.50 96 GLY A C 1
ATOM 791 O O . GLY A 1 96 ? 24.425 0.858 -9.612 1.00 90.50 96 GLY A O 1
ATOM 792 N N . PRO A 1 97 ? 24.078 3.073 -9.824 1.00 87.94 97 PRO A N 1
ATOM 793 C CA . PRO A 1 97 ? 24.190 3.379 -8.401 1.00 87.94 97 PRO A CA 1
ATOM 794 C C . PRO A 1 97 ? 22.886 3.215 -7.606 1.00 87.94 97 PRO A C 1
ATOM 796 O O . PRO A 1 97 ? 22.935 3.332 -6.378 1.00 87.94 97 PRO A O 1
ATOM 799 N N . ARG A 1 98 ? 21.755 2.975 -8.287 1.00 88.44 98 ARG A N 1
ATOM 800 C CA . ARG A 1 98 ? 20.401 2.985 -7.719 1.00 88.44 98 ARG A CA 1
ATOM 801 C C . ARG A 1 98 ? 19.592 1.750 -8.106 1.00 88.44 98 ARG A C 1
ATOM 803 O O . ARG A 1 98 ? 19.613 1.339 -9.268 1.00 88.44 98 ARG A O 1
ATOM 810 N N . ALA A 1 99 ? 18.836 1.248 -7.136 1.00 90.62 99 ALA A N 1
ATOM 811 C CA . ALA A 1 99 ? 17.717 0.349 -7.366 1.00 90.62 99 ALA A CA 1
ATOM 812 C C . ALA A 1 99 ? 16.618 1.049 -8.185 1.00 90.62 99 ALA A C 1
ATOM 814 O O . ALA A 1 99 ? 16.587 2.280 -8.275 1.00 90.62 99 ALA A O 1
ATOM 815 N N . ALA A 1 100 ? 15.707 0.274 -8.773 1.00 93.88 100 ALA A N 1
ATOM 816 C CA . ALA A 1 100 ? 14.608 0.822 -9.557 1.00 93.88 100 ALA A CA 1
ATOM 817 C C . ALA A 1 100 ? 13.284 0.111 -9.272 1.00 93.88 100 ALA A C 1
ATOM 819 O O . ALA A 1 100 ? 13.245 -1.083 -8.982 1.00 93.88 100 ALA A O 1
ATOM 820 N N . VAL A 1 101 ? 12.192 0.856 -9.416 1.00 95.31 101 VAL A N 1
ATOM 821 C CA . VAL A 1 101 ? 10.847 0.302 -9.547 1.00 95.31 101 VAL A CA 1
ATOM 822 C C . VAL A 1 101 ? 10.594 0.050 -11.028 1.00 95.31 101 VAL A C 1
ATOM 824 O O . VAL A 1 101 ? 10.762 0.951 -11.855 1.00 95.31 101 VAL A O 1
ATOM 827 N N . CYS A 1 102 ? 10.226 -1.182 -11.361 1.00 94.25 102 CYS A N 1
ATOM 828 C CA . CYS A 1 102 ? 9.979 -1.606 -12.735 1.00 94.25 102 CYS A CA 1
ATOM 829 C C . CYS A 1 102 ? 8.472 -1.664 -13.000 1.00 94.25 102 CYS A C 1
ATOM 831 O O . CYS A 1 102 ? 7.708 -2.160 -12.172 1.00 94.25 102 CYS A O 1
ATOM 833 N N . PHE A 1 103 ? 8.064 -1.174 -14.164 1.00 94.62 103 PHE A N 1
ATOM 834 C CA . PHE A 1 103 ? 6.696 -1.205 -14.661 1.00 94.62 103 PHE A CA 1
ATOM 835 C C . PHE A 1 103 ? 6.685 -1.769 -16.073 1.00 94.62 103 PHE A C 1
ATOM 837 O O . PHE A 1 103 ? 7.661 -1.653 -16.809 1.00 94.62 103 PHE A O 1
ATOM 844 N N . THR A 1 104 ? 5.538 -2.264 -16.496 1.00 90.75 104 THR A N 1
ATOM 845 C CA . THR A 1 104 ? 5.275 -2.685 -17.863 1.00 90.75 104 THR A CA 1
ATOM 846 C C . THR A 1 104 ? 4.120 -1.873 -18.425 1.00 90.75 104 THR A C 1
ATOM 848 O O . THR A 1 104 ? 3.066 -1.739 -17.801 1.00 90.75 104 THR A O 1
ATOM 851 N N . GLU A 1 105 ? 4.300 -1.335 -19.628 1.00 88.25 105 GLU A N 1
ATOM 852 C CA . GLU A 1 105 ? 3.172 -0.870 -20.425 1.00 88.25 105 GLU A CA 1
ATOM 853 C C . GLU A 1 105 ? 2.543 -2.066 -21.139 1.00 88.25 105 GLU A C 1
ATOM 855 O O . GLU A 1 105 ? 3.119 -2.602 -22.086 1.00 88.25 105 GLU A O 1
ATOM 860 N N . MET A 1 106 ? 1.335 -2.454 -20.737 1.00 77.06 106 MET A N 1
ATOM 861 C CA . MET A 1 106 ? 0.611 -3.509 -21.436 1.00 77.06 106 MET A CA 1
ATOM 862 C C . MET A 1 106 ? -0.876 -3.199 -21.630 1.00 77.06 106 MET A C 1
ATOM 864 O O . MET A 1 106 ? -1.492 -2.552 -20.778 1.00 77.06 106 MET A O 1
ATOM 868 N N . PRO A 1 107 ? -1.458 -3.649 -22.757 1.00 71.06 107 PRO A N 1
ATOM 869 C CA . PRO A 1 107 ? -2.900 -3.666 -22.944 1.00 71.06 107 PRO A CA 1
ATOM 870 C C . PRO A 1 107 ? -3.574 -4.670 -21.994 1.00 71.06 107 PRO A C 1
ATOM 872 O O . PRO A 1 107 ? -2.949 -5.614 -21.513 1.00 71.06 107 PRO A O 1
ATOM 875 N N . LEU A 1 108 ? -4.873 -4.487 -21.759 1.00 69.69 108 LEU A N 1
ATOM 876 C CA . LEU A 1 108 ? -5.679 -5.283 -20.835 1.00 69.69 108 LEU A CA 1
ATOM 877 C C . LEU A 1 108 ? -5.698 -6.776 -21.198 1.00 69.69 108 LEU A C 1
ATOM 879 O O . LEU A 1 108 ? -5.546 -7.619 -20.321 1.00 69.69 108 LEU A O 1
ATOM 883 N N . TYR A 1 109 ? -5.820 -7.120 -22.483 1.00 68.25 109 TYR A N 1
ATOM 884 C CA . TYR A 1 109 ? -5.781 -8.528 -22.898 1.00 68.25 109 TYR A CA 1
ATOM 885 C C . TYR A 1 109 ? -4.424 -9.174 -22.590 1.00 68.25 109 TYR A C 1
ATOM 887 O O . TYR A 1 109 ? -4.376 -10.334 -22.196 1.00 68.25 109 TYR A O 1
ATOM 895 N N . ALA A 1 110 ? -3.328 -8.418 -22.738 1.00 69.62 110 ALA A N 1
ATOM 896 C CA . ALA A 1 110 ? -1.995 -8.912 -22.436 1.00 69.62 110 ALA A CA 1
ATOM 897 C C . ALA A 1 110 ? -1.822 -9.071 -20.928 1.00 69.62 110 ALA A C 1
ATOM 899 O O . ALA A 1 110 ? -1.191 -10.029 -20.525 1.00 69.62 110 ALA A O 1
ATOM 900 N N . LEU A 1 111 ? -2.429 -8.212 -20.103 1.00 72.50 111 LEU A N 1
ATOM 901 C CA . LEU A 1 111 ? -2.479 -8.391 -18.650 1.00 72.50 111 LEU A CA 1
ATOM 902 C C . LEU A 1 111 ? -3.173 -9.702 -18.259 1.00 72.50 111 LEU A C 1
ATOM 904 O O . LEU A 1 111 ? -2.614 -10.473 -17.482 1.00 72.50 111 LEU A O 1
ATOM 908 N N . VAL A 1 112 ? -4.348 -9.978 -18.836 1.00 71.94 112 VAL A N 1
ATOM 909 C CA . VAL A 1 112 ? -5.097 -11.224 -18.597 1.00 71.94 112 VAL A CA 1
ATOM 910 C C . VAL A 1 112 ? -4.292 -12.440 -19.074 1.00 71.94 112 VAL A C 1
ATOM 912 O O . VAL A 1 112 ? -4.053 -13.365 -18.306 1.00 71.94 112 VAL A O 1
ATOM 915 N N . GLU A 1 113 ? -3.781 -12.414 -20.307 1.00 70.12 113 GLU A N 1
ATOM 916 C CA . GLU A 1 113 ? -2.975 -13.496 -20.889 1.00 70.12 113 GLU A CA 1
ATOM 917 C C . GLU A 1 113 ? -1.660 -13.726 -20.120 1.00 70.12 113 GLU A C 1
ATOM 919 O O . GLU A 1 113 ? -1.231 -14.865 -19.928 1.00 70.12 113 GLU A O 1
ATOM 924 N N . TYR A 1 114 ? -1.018 -12.652 -19.657 1.00 65.88 114 TYR A N 1
ATOM 925 C CA . TYR A 1 114 ? 0.220 -12.687 -18.880 1.00 65.88 114 TYR A CA 1
ATOM 926 C C . TYR A 1 114 ? 0.001 -13.310 -17.498 1.00 65.88 114 TYR A C 1
ATOM 928 O O . TYR A 1 114 ? 0.804 -14.142 -17.074 1.00 65.88 114 TYR A O 1
ATOM 936 N N . ALA A 1 115 ? -1.117 -12.982 -16.847 1.00 66.50 115 ALA A N 1
ATOM 937 C CA . ALA A 1 115 ? -1.543 -13.575 -15.581 1.00 66.50 115 ALA A CA 1
ATOM 938 C C . ALA A 1 115 ? -1.989 -15.050 -15.704 1.00 66.50 115 ALA A C 1
ATOM 940 O O . ALA A 1 115 ? -1.946 -15.795 -14.720 1.00 66.50 115 ALA A O 1
ATOM 941 N N . GLU A 1 116 ? -2.411 -15.492 -16.895 1.00 66.06 116 GLU A N 1
ATOM 942 C CA . GLU A 1 116 ? -2.809 -16.880 -17.173 1.00 66.06 116 GLU A CA 1
ATOM 943 C C . GLU A 1 116 ? -1.636 -17.794 -17.565 1.00 66.06 116 GLU A C 1
ATOM 945 O O . GLU A 1 116 ? -1.642 -18.980 -17.234 1.00 66.06 116 GLU A O 1
ATOM 950 N N . ARG A 1 117 ? -0.635 -17.275 -18.291 1.00 62.09 117 ARG A N 1
ATOM 951 C CA . ARG A 1 117 ? 0.419 -18.094 -18.924 1.00 62.09 117 ARG A CA 1
ATOM 952 C C . ARG A 1 117 ? 1.626 -18.438 -18.051 1.00 62.09 117 ARG A C 1
ATOM 954 O O . ARG A 1 117 ? 2.407 -19.301 -18.456 1.00 62.09 117 ARG A O 1
ATOM 961 N N . ARG A 1 118 ? 1.833 -17.788 -16.904 1.00 54.28 118 ARG A N 1
ATOM 962 C CA . ARG A 1 118 ? 2.980 -18.054 -16.013 1.00 54.28 118 ARG A CA 1
ATOM 963 C C . ARG A 1 118 ? 2.517 -18.669 -14.688 1.00 54.28 118 ARG A C 1
ATOM 965 O O . ARG A 1 118 ? 1.515 -18.252 -14.121 1.00 54.28 118 ARG A O 1
ATOM 972 N N . ASN A 1 119 ? 3.238 -19.695 -14.222 1.00 48.00 119 ASN A N 1
ATOM 973 C CA . ASN A 1 119 ? 3.008 -20.330 -12.918 1.00 48.00 119 ASN A CA 1
ATOM 974 C C . ASN A 1 119 ? 3.154 -19.305 -11.777 1.00 48.00 119 ASN A C 1
ATOM 976 O O . ASN A 1 119 ? 3.953 -18.369 -11.904 1.00 48.00 119 ASN A O 1
ATOM 980 N N . ARG A 1 120 ? 2.423 -19.544 -10.670 1.00 48.34 120 ARG A N 1
ATOM 981 C CA . ARG A 1 120 ? 2.393 -18.729 -9.434 1.00 48.34 120 ARG A CA 1
ATOM 982 C C . ARG A 1 120 ? 3.787 -18.250 -8.995 1.00 48.34 120 ARG A C 1
ATOM 984 O O . ARG A 1 120 ? 3.951 -17.082 -8.691 1.00 48.34 120 ARG A O 1
ATOM 991 N N . ASP A 1 121 ? 4.796 -19.104 -9.140 1.00 43.41 121 ASP A N 1
ATOM 992 C CA . ASP A 1 121 ? 6.172 -18.889 -8.670 1.00 43.41 121 ASP A CA 1
ATOM 993 C C . ASP A 1 121 ? 6.975 -17.761 -9.368 1.00 43.41 121 ASP A C 1
ATOM 995 O O . ASP A 1 121 ? 8.145 -17.555 -9.044 1.00 43.41 121 ASP A O 1
ATOM 999 N N . SER A 1 122 ? 6.433 -17.067 -10.382 1.00 49.62 122 SER A N 1
ATOM 1000 C CA . SER A 1 122 ? 7.222 -16.090 -11.168 1.00 49.62 122 SER A CA 1
ATOM 1001 C C . SER A 1 122 ? 6.538 -14.769 -11.519 1.00 49.62 122 SER A C 1
ATOM 1003 O O . SER A 1 122 ? 7.239 -13.813 -11.854 1.00 49.62 122 SER A O 1
ATOM 1005 N N . VAL A 1 123 ? 5.204 -14.696 -11.465 1.00 56.19 123 VAL A N 1
ATOM 1006 C CA . VAL A 1 123 ? 4.418 -13.485 -11.751 1.00 56.19 123 VAL A CA 1
ATOM 1007 C C . VAL A 1 123 ? 3.147 -13.532 -10.907 1.00 56.19 123 VAL A C 1
ATOM 1009 O O . VAL A 1 123 ? 2.358 -14.465 -11.058 1.00 56.19 123 VAL A O 1
ATOM 1012 N N . GLY A 1 124 ? 2.928 -12.530 -10.055 1.00 62.72 124 GLY A N 1
ATOM 1013 C CA . GLY A 1 124 ? 1.676 -12.433 -9.313 1.00 62.72 124 GLY A CA 1
ATOM 1014 C C . GLY A 1 124 ? 0.545 -11.861 -10.166 1.00 62.72 124 GLY A C 1
ATOM 1015 O O . GLY A 1 124 ? 0.747 -11.167 -11.165 1.00 62.72 124 GLY A O 1
ATOM 1016 N N . ARG A 1 125 ? -0.683 -12.189 -9.767 1.00 82.19 125 ARG A N 1
ATOM 1017 C CA . ARG A 1 125 ? -1.933 -11.709 -10.385 1.00 82.19 125 ARG A CA 1
ATOM 1018 C C . ARG A 1 125 ? -2.368 -10.349 -9.828 1.00 82.19 125 ARG A C 1
ATOM 1020 O O . ARG A 1 125 ? -3.485 -9.900 -10.068 1.00 82.19 125 ARG A O 1
ATOM 1027 N N . HIS A 1 126 ? -1.455 -9.717 -9.103 1.00 90.56 126 HIS A N 1
ATOM 1028 C CA . HIS A 1 126 ? -1.617 -8.484 -8.366 1.00 90.56 126 HIS A CA 1
ATOM 1029 C C . HIS A 1 126 ? -0.797 -7.404 -9.041 1.00 90.56 126 HIS A C 1
ATOM 1031 O O . HIS A 1 126 ? 0.329 -7.653 -9.481 1.00 90.56 126 HIS A O 1
ATOM 1037 N N . ALA A 1 127 ? -1.334 -6.195 -9.133 1.00 91.94 127 ALA A N 1
ATOM 1038 C CA . ALA A 1 127 ? -0.590 -5.114 -9.751 1.00 91.94 127 ALA A CA 1
ATOM 1039 C C . ALA A 1 127 ? -0.995 -3.731 -9.253 1.00 91.94 127 ALA A C 1
ATOM 1041 O O . ALA A 1 127 ? -2.153 -3.498 -8.916 1.00 91.94 127 ALA A O 1
ATOM 1042 N N . VAL A 1 128 ? -0.042 -2.800 -9.297 1.00 95.94 128 VAL A N 1
ATOM 1043 C CA . VAL A 1 128 ? -0.250 -1.370 -9.048 1.00 95.94 128 VAL A CA 1
ATOM 1044 C C . VAL A 1 128 ? 0.093 -0.590 -10.314 1.00 95.94 128 VAL A C 1
ATOM 1046 O O . VAL A 1 128 ? 1.215 -0.619 -10.814 1.00 95.94 128 VAL A O 1
ATOM 1049 N N . GLY A 1 129 ? -0.890 0.106 -10.860 1.00 94.81 129 GLY A N 1
ATOM 1050 C CA . GLY A 1 129 ? -0.809 0.928 -12.052 1.00 94.81 129 GLY A CA 1
ATOM 1051 C C . GLY A 1 129 ? -0.765 2.416 -11.729 1.00 94.81 129 GLY A C 1
ATOM 1052 O O . GLY A 1 129 ? -1.520 2.914 -10.894 1.00 94.81 129 GLY A O 1
ATOM 1053 N N . VAL A 1 130 ? 0.073 3.139 -12.468 1.00 96.75 130 VAL A N 1
ATOM 1054 C CA . VAL A 1 130 ? 0.158 4.605 -12.461 1.00 96.75 130 VAL A CA 1
ATOM 1055 C C . VAL A 1 130 ? 0.023 5.159 -13.875 1.00 96.75 130 VAL A C 1
ATOM 1057 O O . VAL A 1 130 ? 0.300 4.470 -14.861 1.00 96.75 130 VAL A O 1
ATOM 1060 N N . LEU A 1 131 ? -0.391 6.418 -14.008 1.00 95.50 131 LEU A N 1
ATOM 1061 C CA . LEU A 1 131 ? -0.470 7.058 -15.320 1.00 95.50 131 LEU A CA 1
ATOM 1062 C C . LEU A 1 131 ? 0.930 7.263 -15.898 1.00 95.50 131 LEU A C 1
ATOM 1064 O O . LEU A 1 131 ? 1.783 7.878 -15.266 1.00 95.50 131 LEU A O 1
ATOM 1068 N N . LYS A 1 132 ? 1.158 6.838 -17.147 1.00 94.88 132 LYS A N 1
ATOM 1069 C CA . LYS A 1 132 ? 2.461 6.985 -17.826 1.00 94.88 132 LYS A CA 1
ATOM 1070 C C . LYS A 1 132 ? 2.936 8.431 -17.883 1.00 94.88 132 LYS A C 1
ATOM 1072 O O . LYS A 1 132 ? 4.131 8.688 -17.796 1.00 94.88 132 LYS A O 1
ATOM 1077 N N . LYS A 1 133 ? 2.001 9.370 -18.051 1.00 96.25 133 LYS A N 1
ATOM 1078 C CA . LYS A 1 133 ? 2.306 10.804 -18.051 1.00 96.25 133 LYS A CA 1
ATOM 1079 C C . LYS A 1 133 ? 2.909 11.229 -16.709 1.00 96.25 133 LYS A C 1
ATOM 1081 O O . LYS A 1 133 ? 3.965 11.846 -16.701 1.00 96.25 133 LYS A O 1
ATOM 1086 N N . GLU A 1 134 ? 2.274 10.842 -15.608 1.00 97.75 134 GLU A N 1
ATOM 1087 C CA . GLU A 1 134 ? 2.719 11.178 -14.251 1.00 97.75 134 GLU A CA 1
ATOM 1088 C C . GLU A 1 134 ? 3.998 10.421 -13.886 1.00 97.75 134 GLU A C 1
ATOM 1090 O O . GLU A 1 134 ? 4.918 11.005 -13.327 1.00 97.75 134 GLU A O 1
ATOM 1095 N N . LEU A 1 135 ? 4.126 9.158 -14.310 1.00 97.62 135 LEU A N 1
ATOM 1096 C CA . LEU A 1 135 ? 5.369 8.397 -14.184 1.00 97.62 135 LEU A CA 1
ATOM 1097 C C . LEU A 1 135 ? 6.522 9.099 -14.913 1.00 97.62 135 LEU A C 1
ATOM 1099 O O . LEU A 1 135 ? 7.622 9.197 -14.376 1.00 97.62 135 LEU A O 1
ATOM 1103 N N . PHE A 1 136 ? 6.287 9.617 -16.121 1.00 97.31 136 PHE A N 1
ATOM 1104 C CA . PHE A 1 136 ? 7.291 10.372 -16.866 1.00 97.31 136 PHE A CA 1
ATOM 1105 C C . PHE A 1 136 ? 7.654 11.692 -16.173 1.00 97.31 136 PHE A C 1
ATOM 1107 O O . PHE A 1 136 ? 8.836 12.030 -16.074 1.00 97.31 136 PHE A O 1
ATOM 1114 N N . GLU A 1 137 ? 6.667 12.428 -15.667 1.00 96.94 137 GLU A N 1
ATOM 1115 C CA . GLU A 1 137 ? 6.875 13.661 -14.894 1.00 96.94 137 GLU A CA 1
ATOM 1116 C C . GLU A 1 137 ? 7.663 13.396 -13.601 1.00 96.94 137 GLU A C 1
ATOM 1118 O O . GLU A 1 137 ? 8.566 14.162 -13.273 1.00 96.94 137 GLU A O 1
ATOM 1123 N N . ALA A 1 138 ? 7.421 12.258 -12.947 1.00 96.25 138 ALA A N 1
ATOM 1124 C CA . ALA A 1 138 ? 8.152 11.785 -11.773 1.00 96.25 138 ALA A CA 1
ATOM 1125 C C . ALA A 1 138 ? 9.589 11.305 -12.068 1.00 96.25 138 ALA A C 1
ATOM 1127 O O . ALA A 1 138 ? 10.314 10.941 -11.145 1.00 96.25 138 ALA A O 1
ATOM 1128 N N . GLY A 1 139 ? 10.018 11.279 -13.336 1.00 96.06 139 GLY A N 1
ATOM 1129 C CA . GLY A 1 139 ? 11.363 10.848 -13.746 1.00 96.06 139 GLY A CA 1
ATOM 1130 C C . GLY A 1 139 ? 11.453 9.408 -14.260 1.00 96.06 139 GLY A C 1
ATOM 1131 O O . GLY A 1 139 ? 12.524 8.972 -14.676 1.00 96.06 139 GLY A O 1
ATOM 1132 N N . GLY A 1 140 ? 10.339 8.678 -14.311 1.00 96.69 140 GLY A N 1
ATOM 1133 C CA . GLY A 1 140 ? 10.270 7.341 -14.889 1.00 96.69 140 GLY A CA 1
ATOM 1134 C C . GLY A 1 140 ? 10.502 7.379 -16.398 1.00 96.69 140 GLY A C 1
ATOM 1135 O O . GLY A 1 140 ? 10.064 8.297 -17.100 1.00 96.69 140 GLY A O 1
ATOM 1136 N N . ARG A 1 141 ? 11.237 6.406 -16.931 1.00 97.00 141 ARG A N 1
ATOM 1137 C CA . ARG A 1 141 ? 11.610 6.363 -18.352 1.00 97.00 141 ARG A CA 1
ATOM 1138 C C . ARG A 1 141 ? 11.481 4.948 -18.910 1.00 97.00 141 ARG A C 1
ATOM 1140 O O . ARG A 1 141 ? 11.722 3.994 -18.173 1.00 97.00 141 ARG A O 1
ATOM 1147 N N . PRO A 1 142 ? 11.199 4.800 -20.217 1.00 96.38 142 PRO A N 1
ATOM 1148 C CA . PRO A 1 142 ? 11.318 3.514 -20.886 1.00 96.38 142 PRO A CA 1
ATOM 1149 C C . PRO A 1 142 ? 12.723 2.922 -20.735 1.00 96.38 142 PRO A C 1
ATOM 1151 O O . PRO A 1 142 ? 13.737 3.646 -20.765 1.00 96.38 142 PRO A O 1
ATOM 1154 N N . ALA A 1 143 ? 12.760 1.601 -20.609 1.00 95.94 143 ALA A N 1
ATOM 1155 C CA . ALA A 1 143 ? 13.971 0.806 -20.603 1.00 95.94 143 ALA A CA 1
ATOM 1156 C C . ALA A 1 143 ? 14.760 0.959 -21.915 1.00 95.94 143 ALA A C 1
ATOM 1158 O O . ALA A 1 143 ? 14.222 1.261 -22.982 1.00 95.94 143 ALA A O 1
ATOM 1159 N N . ILE A 1 144 ? 16.070 0.747 -21.823 1.00 95.50 144 ILE A N 1
ATOM 1160 C CA . ILE A 1 144 ? 16.998 0.721 -22.951 1.00 95.50 144 ILE A CA 1
ATOM 1161 C C . ILE A 1 144 ? 17.328 -0.744 -23.226 1.00 95.50 144 ILE A C 1
ATOM 1163 O O . ILE A 1 144 ? 18.102 -1.367 -22.496 1.00 95.50 144 ILE A O 1
ATOM 1167 N N . TYR A 1 145 ? 16.723 -1.289 -24.278 1.00 93.25 145 TYR A N 1
ATOM 1168 C CA . TYR A 1 145 ? 16.898 -2.680 -24.676 1.00 93.25 145 TYR A CA 1
ATOM 1169 C C . TYR A 1 145 ? 18.147 -2.864 -25.532 1.00 93.25 145 TYR A C 1
ATOM 1171 O O . TYR A 1 145 ? 18.171 -2.515 -26.712 1.00 93.25 145 TYR A O 1
ATOM 1179 N N . GLY A 1 146 ? 19.186 -3.447 -24.936 1.00 89.81 146 GLY A N 1
ATOM 1180 C CA . GLY A 1 146 ? 20.459 -3.649 -25.617 1.00 89.81 146 GLY A CA 1
ATOM 1181 C C . GLY A 1 146 ? 21.211 -2.344 -25.901 1.00 89.81 146 GLY A C 1
ATOM 1182 O O . GLY A 1 146 ? 20.774 -1.242 -25.583 1.00 89.81 146 GLY A O 1
ATOM 1183 N N . LEU A 1 147 ? 22.405 -2.491 -26.465 1.00 90.44 147 LEU A N 1
ATOM 1184 C CA . LEU A 1 147 ? 23.226 -1.394 -26.973 1.00 90.44 147 LEU A CA 1
ATOM 1185 C C . LEU A 1 147 ? 23.633 -1.750 -28.404 1.00 90.44 147 LEU A C 1
ATOM 1187 O O . LEU A 1 147 ? 23.593 -2.918 -28.788 1.00 90.44 147 LEU A O 1
ATOM 1191 N N . ALA A 1 148 ? 24.074 -0.762 -29.184 1.00 86.81 148 ALA A N 1
ATOM 1192 C CA . ALA A 1 148 ? 24.553 -1.001 -30.549 1.00 86.81 148 ALA A CA 1
ATOM 1193 C C . ALA A 1 148 ? 25.765 -1.958 -30.615 1.00 86.81 148 ALA A C 1
ATOM 1195 O O . ALA A 1 148 ? 26.020 -2.563 -31.652 1.00 86.81 148 ALA A O 1
ATOM 1196 N N . GLY A 1 149 ? 26.511 -2.094 -29.516 1.00 83.56 149 GLY A N 1
ATOM 1197 C CA . GLY A 1 149 ? 27.571 -3.085 -29.355 1.00 83.56 149 GLY A CA 1
ATOM 1198 C C . GLY A 1 149 ? 27.381 -3.918 -28.091 1.00 83.56 149 GLY A C 1
ATOM 1199 O O . GLY A 1 149 ? 26.459 -3.698 -27.307 1.00 83.56 149 GLY A O 1
ATOM 1200 N N . ASN A 1 150 ? 28.293 -4.863 -27.861 1.00 84.00 150 ASN A N 1
ATOM 1201 C CA . ASN A 1 150 ? 28.287 -5.646 -26.628 1.00 84.00 150 ASN A CA 1
ATOM 1202 C C . ASN A 1 150 ? 28.435 -4.731 -25.408 1.00 84.00 150 ASN A C 1
ATOM 1204 O O . ASN A 1 150 ? 29.386 -3.948 -25.329 1.00 84.00 150 ASN A O 1
ATOM 1208 N N . HIS A 1 151 ? 27.525 -4.870 -24.441 1.00 89.50 151 HIS A N 1
ATOM 1209 C CA . HIS A 1 151 ? 27.697 -4.233 -23.142 1.00 89.50 151 HIS A CA 1
ATOM 1210 C C . HIS A 1 151 ? 28.955 -4.777 -22.460 1.00 89.50 151 HIS A C 1
ATOM 1212 O O . HIS A 1 151 ? 29.295 -5.957 -22.574 1.00 89.50 151 HIS A O 1
ATOM 1218 N N . LYS A 1 152 ? 29.649 -3.893 -21.754 1.00 91.12 152 LYS A N 1
ATOM 1219 C CA . LYS A 1 152 ? 30.816 -4.215 -20.944 1.00 91.12 152 LYS A CA 1
ATOM 1220 C C . LYS A 1 152 ? 30.534 -3.756 -19.532 1.00 91.12 152 LYS A C 1
ATOM 1222 O O . LYS A 1 152 ? 30.050 -2.647 -19.330 1.00 91.12 152 LYS A O 1
ATOM 1227 N N . GLU A 1 153 ? 30.838 -4.605 -18.567 1.00 90.25 153 GLU A N 1
ATOM 1228 C CA . GLU A 1 153 ? 30.761 -4.242 -17.159 1.00 90.25 153 GLU A CA 1
ATOM 1229 C C . GLU A 1 153 ? 32.088 -3.653 -16.699 1.00 90.25 153 GLU A C 1
ATOM 1231 O O . GLU A 1 153 ? 33.161 -4.065 -17.144 1.00 90.25 153 GLU A O 1
ATOM 1236 N N . ARG A 1 154 ? 32.003 -2.692 -15.784 1.00 86.50 154 ARG A N 1
ATOM 1237 C CA . ARG A 1 154 ? 33.134 -2.178 -15.025 1.00 86.50 154 ARG A CA 1
ATOM 1238 C C . ARG A 1 154 ? 33.004 -2.645 -13.583 1.00 86.50 154 ARG A C 1
ATOM 1240 O O . ARG A 1 154 ? 31.919 -2.618 -13.009 1.00 86.50 154 ARG A O 1
ATOM 1247 N N . HIS A 1 155 ? 34.142 -2.965 -12.977 1.00 73.19 155 HIS A N 1
ATOM 1248 C CA . HIS A 1 155 ? 34.232 -3.282 -11.554 1.00 73.19 155 HIS A CA 1
ATOM 1249 C C . HIS A 1 155 ? 34.732 -2.064 -10.781 1.00 73.19 155 HIS A C 1
ATOM 1251 O O . HIS A 1 155 ? 35.856 -1.605 -11.020 1.00 73.19 155 HIS A O 1
ATOM 1257 N N . PRO A 1 156 ? 33.922 -1.497 -9.873 1.00 64.94 156 PRO A N 1
ATOM 1258 C CA . PRO A 1 156 ? 34.438 -0.614 -8.839 1.00 64.94 156 PRO A CA 1
ATOM 1259 C C . PRO A 1 156 ? 35.553 -1.317 -8.050 1.00 64.94 156 PRO A C 1
ATOM 1261 O O . PRO A 1 156 ? 35.462 -2.513 -7.760 1.00 64.94 156 PRO A O 1
ATOM 1264 N N . GLN A 1 157 ? 36.617 -0.586 -7.709 1.00 57.66 157 GLN A N 1
ATOM 1265 C CA . GLN A 1 157 ? 37.682 -1.119 -6.855 1.00 57.66 157 GLN A CA 1
ATOM 1266 C C . GLN A 1 157 ? 37.079 -1.623 -5.534 1.00 57.66 157 GLN A C 1
ATOM 1268 O O . GLN A 1 157 ? 36.257 -0.932 -4.941 1.00 57.66 157 GLN A O 1
ATOM 1273 N N . GLY A 1 158 ? 37.461 -2.829 -5.101 1.00 57.75 158 GLY A N 1
ATOM 1274 C CA . GLY A 1 158 ? 36.925 -3.459 -3.886 1.00 57.75 158 GLY A CA 1
ATOM 1275 C C . GLY A 1 158 ? 35.674 -4.328 -4.086 1.00 57.75 158 GLY A C 1
ATOM 1276 O O . GLY A 1 158 ? 35.230 -4.958 -3.134 1.00 57.75 158 GLY A O 1
ATOM 1277 N N . THR A 1 159 ? 35.136 -4.430 -5.308 1.00 58.41 159 THR A N 1
ATOM 1278 C CA . THR A 1 159 ? 34.010 -5.331 -5.633 1.00 58.41 159 THR A CA 1
ATOM 1279 C C . THR A 1 159 ? 34.490 -6.520 -6.472 1.00 58.41 159 THR A C 1
ATOM 1281 O O . THR A 1 159 ? 35.312 -6.357 -7.377 1.00 58.41 159 THR A O 1
ATOM 1284 N N . ALA A 1 160 ? 34.011 -7.737 -6.183 1.00 59.31 160 ALA A N 1
ATOM 1285 C CA . ALA A 1 160 ? 34.316 -8.895 -7.030 1.00 59.31 160 ALA A CA 1
ATOM 1286 C C . ALA A 1 160 ? 33.443 -8.898 -8.301 1.00 59.31 160 ALA A C 1
ATOM 1288 O O . ALA A 1 160 ? 32.342 -8.347 -8.317 1.00 59.31 160 ALA A O 1
ATOM 1289 N N . PHE A 1 161 ? 33.917 -9.540 -9.375 1.00 54.12 161 PHE A N 1
ATOM 1290 C CA . PHE A 1 161 ? 33.203 -9.608 -10.656 1.00 54.12 161 PHE A CA 1
ATOM 1291 C C . PHE A 1 161 ? 31.778 -10.160 -10.488 1.00 54.12 161 PHE A C 1
ATOM 1293 O O . PHE A 1 161 ? 31.586 -11.261 -9.971 1.00 54.12 161 PHE A O 1
ATOM 1300 N N . GLY A 1 162 ? 30.779 -9.413 -10.965 1.00 59.50 162 GLY A N 1
ATOM 1301 C CA . GLY A 1 162 ? 29.370 -9.801 -10.874 1.00 59.50 162 GLY A CA 1
ATOM 1302 C C . GLY A 1 162 ? 28.752 -9.655 -9.482 1.00 59.50 162 GLY A C 1
ATOM 1303 O O . GLY A 1 162 ? 27.622 -10.103 -9.305 1.00 59.50 162 GLY A O 1
ATOM 1304 N N . ARG A 1 163 ? 29.455 -9.043 -8.519 1.00 71.56 163 ARG A N 1
ATOM 1305 C CA . ARG A 1 163 ? 28.872 -8.634 -7.236 1.00 71.56 163 ARG A CA 1
ATOM 1306 C C . ARG A 1 163 ? 28.226 -7.262 -7.331 1.00 71.56 163 ARG A C 1
ATOM 1308 O O . ARG A 1 163 ? 28.440 -6.510 -8.281 1.00 71.56 163 ARG A O 1
ATOM 1315 N N . TRP A 1 164 ? 27.391 -6.991 -6.347 1.00 74.31 164 TRP A N 1
ATOM 1316 C CA . TRP A 1 164 ? 26.653 -5.754 -6.224 1.00 74.31 164 TRP A CA 1
ATOM 1317 C C . TRP A 1 164 ? 27.560 -4.597 -5.750 1.00 74.31 164 TRP A C 1
ATOM 1319 O O . TRP A 1 164 ? 28.476 -4.832 -4.959 1.00 74.31 164 TRP A O 1
ATOM 1329 N N . PRO A 1 165 ? 27.312 -3.350 -6.194 1.00 80.25 165 PRO A N 1
ATOM 1330 C CA . PRO A 1 165 ? 26.496 -2.962 -7.351 1.00 80.25 165 PRO A CA 1
ATOM 1331 C C . PRO A 1 165 ? 27.211 -3.255 -8.686 1.00 80.25 165 PRO A C 1
ATOM 1333 O O . PRO A 1 165 ? 28.440 -3.208 -8.782 1.00 80.25 165 PRO A O 1
ATOM 1336 N N . ARG A 1 166 ? 26.442 -3.499 -9.755 1.00 87.06 166 ARG A N 1
ATOM 1337 C CA . ARG A 1 166 ? 26.987 -3.699 -11.110 1.00 87.06 166 ARG A CA 1
ATOM 1338 C C . ARG A 1 166 ? 26.939 -2.400 -11.900 1.00 87.06 166 ARG A C 1
ATOM 1340 O O . ARG A 1 166 ? 25.897 -1.761 -11.977 1.00 87.06 166 ARG A O 1
ATOM 1347 N N . PHE A 1 167 ? 28.042 -2.040 -12.548 1.00 89.62 167 PHE A N 1
ATOM 1348 C CA . PHE A 1 167 ? 28.122 -0.857 -13.406 1.00 89.62 167 PHE A CA 1
ATOM 1349 C C . PHE A 1 167 ? 28.484 -1.243 -14.836 1.00 89.62 167 PHE A C 1
ATOM 1351 O O . PHE A 1 167 ? 29.308 -2.128 -15.065 1.00 89.62 167 PHE A O 1
ATOM 1358 N N . LEU A 1 168 ? 27.913 -0.534 -15.804 1.00 92.31 168 LEU A N 1
ATOM 1359 C CA . LEU A 1 168 ? 28.383 -0.564 -17.183 1.00 92.31 168 LEU A CA 1
ATOM 1360 C C . LEU A 1 168 ? 29.637 0.302 -17.327 1.00 92.31 168 LEU A C 1
ATOM 1362 O O . LEU A 1 168 ? 29.762 1.368 -16.715 1.00 92.31 168 LEU A O 1
ATOM 1366 N N . ASP A 1 169 ? 30.562 -0.165 -18.157 1.00 92.19 169 ASP A N 1
ATOM 1367 C CA . ASP A 1 169 ? 31.762 0.569 -18.527 1.00 92.19 169 ASP A CA 1
ATOM 1368 C C . ASP A 1 169 ? 31.391 1.851 -19.296 1.00 92.19 169 ASP A C 1
ATOM 1370 O O . ASP A 1 169 ? 30.492 1.803 -20.141 1.00 92.19 169 ASP A O 1
ATOM 1374 N N . PRO A 1 170 ? 32.078 2.989 -19.070 1.00 91.38 170 PRO A N 1
ATOM 1375 C CA . PRO A 1 170 ? 31.798 4.232 -19.789 1.00 91.38 170 PRO A CA 1
ATOM 1376 C C . PRO A 1 170 ? 31.827 4.105 -21.320 1.00 91.38 170 PRO A C 1
ATOM 1378 O O . PRO A 1 170 ? 31.118 4.845 -22.000 1.00 91.38 170 PRO A O 1
ATOM 1381 N N . SER A 1 171 ? 32.580 3.146 -21.878 1.00 93.12 171 SER A N 1
ATOM 1382 C CA . SER A 1 171 ? 32.586 2.866 -23.323 1.00 93.12 171 SER A CA 1
ATOM 1383 C C . SER A 1 171 ? 31.242 2.376 -23.872 1.00 93.12 171 SER A C 1
ATOM 1385 O O . SER A 1 171 ? 31.034 2.418 -25.082 1.00 93.12 171 SER A O 1
ATOM 1387 N N . CYS A 1 172 ? 30.309 1.968 -23.008 1.00 94.00 172 CYS A N 1
ATOM 1388 C CA . CYS A 1 172 ? 28.933 1.647 -23.383 1.00 94.00 172 CYS A CA 1
ATOM 1389 C C . CYS A 1 172 ? 28.105 2.888 -23.761 1.00 94.00 172 CYS A C 1
ATOM 1391 O O . CYS A 1 172 ? 27.001 2.738 -24.277 1.00 94.00 172 CYS A O 1
ATOM 1393 N N . GLY A 1 173 ? 28.599 4.103 -23.487 1.00 92.06 173 GLY A N 1
ATOM 1394 C CA . GLY A 1 173 ? 27.906 5.353 -23.816 1.00 92.06 173 GLY A CA 1
ATOM 1395 C C . GLY A 1 173 ? 26.713 5.677 -22.912 1.00 92.06 173 GLY A C 1
ATOM 1396 O O . GLY A 1 173 ? 25.959 6.597 -23.216 1.00 92.06 173 GLY A O 1
ATOM 1397 N N . LEU A 1 174 ? 26.543 4.948 -21.802 1.00 93.31 174 LEU A N 1
ATOM 1398 C CA . LEU A 1 174 ? 25.463 5.157 -20.842 1.00 93.31 174 LEU A CA 1
ATOM 1399 C C . LEU A 1 174 ? 26.021 5.706 -19.523 1.00 93.31 174 LEU A C 1
ATOM 1401 O O . LEU A 1 174 ? 26.741 5.014 -18.795 1.00 93.31 174 LEU A O 1
ATOM 1405 N N . GLY A 1 175 ? 25.696 6.965 -19.223 1.00 92.62 175 GLY A N 1
ATOM 1406 C CA . GLY A 1 175 ? 26.076 7.602 -17.962 1.00 92.62 175 GLY A CA 1
ATOM 1407 C C . GLY A 1 175 ? 25.489 6.857 -16.764 1.00 92.62 175 GLY A C 1
ATOM 1408 O O . GLY A 1 175 ? 24.419 6.267 -16.878 1.00 92.62 175 GLY A O 1
ATOM 1409 N N . ALA A 1 176 ? 26.170 6.895 -15.612 1.00 90.75 176 ALA A N 1
ATOM 1410 C CA . ALA A 1 176 ? 25.763 6.165 -14.401 1.00 90.75 176 ALA A CA 1
ATOM 1411 C C . ALA A 1 176 ? 24.296 6.415 -14.008 1.00 90.75 176 ALA A C 1
ATOM 1413 O O . ALA A 1 176 ? 23.621 5.501 -13.545 1.00 90.75 176 ALA A O 1
ATOM 1414 N N . ALA A 1 177 ? 23.817 7.631 -14.271 1.00 91.00 177 ALA A N 1
ATOM 1415 C CA . ALA A 1 177 ? 22.452 8.070 -14.039 1.00 91.00 177 ALA A CA 1
ATOM 1416 C C . ALA A 1 177 ? 21.381 7.295 -14.813 1.00 91.00 177 ALA A C 1
ATOM 1418 O O . ALA A 1 177 ? 20.249 7.188 -14.370 1.00 91.00 177 ALA A O 1
ATOM 1419 N N . GLU A 1 178 ? 21.740 6.738 -15.966 1.00 94.38 178 GLU A N 1
ATOM 1420 C CA . GLU A 1 178 ? 20.809 6.102 -16.898 1.00 94.38 178 GLU A CA 1
ATOM 1421 C C . GLU A 1 178 ? 20.937 4.574 -16.886 1.00 94.38 178 GLU A C 1
ATOM 1423 O O . GLU A 1 178 ? 20.130 3.873 -17.494 1.00 94.38 178 GLU A O 1
ATOM 1428 N N . GLN A 1 179 ? 21.953 4.031 -16.202 1.00 95.00 179 GLN A N 1
ATOM 1429 C CA . GLN A 1 179 ? 22.262 2.597 -16.230 1.00 95.00 179 GLN A CA 1
ATOM 1430 C C . GLN A 1 179 ? 21.142 1.733 -15.657 1.00 95.00 179 GLN A C 1
ATOM 1432 O O . GLN A 1 179 ? 20.961 0.606 -16.120 1.00 95.00 179 GLN A O 1
ATOM 1437 N N . PHE A 1 180 ? 20.336 2.277 -14.741 1.00 94.06 180 PHE A N 1
ATOM 1438 C CA . PHE A 1 180 ? 19.199 1.558 -14.176 1.00 94.06 180 PHE A CA 1
ATOM 1439 C C . PHE A 1 180 ? 18.176 1.177 -15.250 1.00 94.06 180 PHE A C 1
ATOM 1441 O O . PHE A 1 180 ? 17.475 0.189 -15.085 1.00 94.06 180 PHE A O 1
ATOM 1448 N N . ARG A 1 181 ? 18.126 1.897 -16.379 1.00 95.31 181 ARG A N 1
ATOM 1449 C CA . ARG A 1 181 ? 17.214 1.641 -17.505 1.00 95.31 181 ARG A CA 1
ATOM 1450 C C . ARG A 1 181 ? 17.686 0.518 -18.420 1.00 95.31 181 ARG A C 1
ATOM 1452 O O . ARG A 1 181 ? 16.904 0.053 -19.242 1.00 95.31 181 ARG A O 1
ATOM 1459 N N . TYR A 1 182 ? 18.954 0.119 -18.348 1.00 95.31 182 TYR A N 1
ATOM 1460 C CA . TYR A 1 182 ? 19.503 -0.870 -19.267 1.00 95.31 182 TYR A CA 1
ATOM 1461 C C . TYR A 1 182 ? 18.929 -2.265 -18.999 1.00 95.31 182 TYR A C 1
ATOM 1463 O O . TYR A 1 182 ? 18.985 -2.783 -17.881 1.00 95.31 182 TYR A O 1
ATOM 1471 N N . VAL A 1 183 ? 18.436 -2.892 -20.065 1.00 92.81 183 VAL A N 1
ATOM 1472 C CA . VAL A 1 183 ? 17.958 -4.273 -20.086 1.00 92.81 183 VAL A CA 1
ATOM 1473 C C . VAL A 1 183 ? 18.778 -5.041 -21.109 1.00 92.81 183 VAL A C 1
ATOM 1475 O O . VAL A 1 183 ? 18.860 -4.677 -22.286 1.00 92.81 183 VAL A O 1
ATOM 1478 N N . ARG A 1 184 ? 19.405 -6.133 -20.665 1.00 89.56 184 ARG A N 1
ATOM 1479 C CA . ARG A 1 184 ? 20.186 -6.991 -21.559 1.00 89.56 184 ARG A CA 1
ATOM 1480 C C . ARG A 1 184 ? 19.259 -7.637 -22.587 1.00 89.56 184 ARG A C 1
ATOM 1482 O O . ARG A 1 184 ? 18.353 -8.369 -22.212 1.00 89.56 184 ARG A O 1
ATOM 1489 N N . MET A 1 185 ? 19.564 -7.448 -23.866 1.00 89.12 185 MET A N 1
ATOM 1490 C CA . MET A 1 185 ? 18.861 -8.055 -24.998 1.00 89.12 185 MET A CA 1
ATOM 1491 C C . MET A 1 185 ? 19.875 -8.752 -25.912 1.00 89.12 185 MET A C 1
ATOM 1493 O O . MET A 1 185 ? 20.962 -8.224 -26.141 1.00 89.12 185 MET A O 1
ATOM 1497 N N . SER A 1 186 ? 19.546 -9.956 -26.379 1.00 88.81 186 SER A N 1
ATOM 1498 C CA . SER A 1 186 ? 20.345 -10.751 -27.325 1.00 88.81 186 SER A CA 1
ATOM 1499 C C . SER A 1 186 ? 19.408 -11.740 -28.010 1.00 88.81 186 SER A C 1
ATOM 1501 O O . SER A 1 186 ? 19.161 -12.839 -27.512 1.00 88.81 186 SER A O 1
ATOM 1503 N N . VAL A 1 187 ? 18.828 -11.293 -29.122 1.00 89.06 187 VAL A N 1
ATOM 1504 C CA . VAL A 1 187 ? 17.845 -12.050 -29.920 1.00 89.06 187 VAL A CA 1
ATOM 1505 C C . VAL A 1 187 ? 18.490 -13.127 -30.795 1.00 89.06 187 VAL A C 1
ATOM 1507 O O . VAL A 1 187 ? 17.809 -14.008 -31.302 1.00 89.06 187 VAL A O 1
ATOM 1510 N N . ASP A 1 188 ? 19.805 -13.049 -30.966 1.00 87.25 188 ASP A N 1
ATOM 1511 C CA . ASP A 1 188 ? 20.658 -13.942 -31.749 1.00 87.25 188 ASP A CA 1
ATOM 1512 C C . ASP A 1 188 ? 21.198 -15.142 -30.947 1.00 87.25 188 ASP A C 1
ATOM 1514 O O . ASP A 1 188 ? 21.792 -16.058 -31.516 1.00 87.25 188 ASP A O 1
ATOM 1518 N N . ARG A 1 189 ? 21.001 -15.146 -29.624 1.00 85.81 189 ARG A N 1
ATOM 1519 C CA . ARG A 1 189 ? 21.381 -16.237 -28.717 1.00 85.81 189 ARG A CA 1
ATOM 1520 C C . ARG A 1 189 ? 20.345 -17.369 -28.732 1.00 85.81 189 ARG A C 1
ATOM 1522 O O . ARG A 1 189 ? 19.166 -17.122 -28.948 1.00 85.81 189 ARG A O 1
ATOM 1529 N N . ASP A 1 190 ? 20.773 -18.584 -28.375 1.00 87.12 190 ASP A N 1
ATOM 1530 C CA . ASP A 1 190 ? 19.891 -19.699 -28.002 1.00 87.12 190 ASP A CA 1
ATOM 1531 C C . ASP A 1 190 ? 20.037 -20.067 -26.498 1.00 87.12 190 ASP A C 1
ATOM 1533 O O . ASP A 1 190 ? 21.155 -20.357 -26.047 1.00 87.12 190 ASP A O 1
ATOM 1537 N N . PRO A 1 191 ? 18.964 -20.003 -25.678 1.00 85.75 191 PRO A N 1
ATOM 1538 C CA . PRO A 1 191 ? 17.672 -19.391 -25.993 1.00 85.75 191 PRO A CA 1
ATOM 1539 C C . PRO A 1 191 ? 17.784 -17.857 -26.111 1.00 85.75 191 PRO A C 1
ATOM 1541 O O . PRO A 1 191 ? 18.626 -17.248 -25.425 1.00 85.75 191 PRO A O 1
ATOM 1544 N N . PRO A 1 192 ? 16.934 -17.218 -26.940 1.00 88.12 192 PRO A N 1
ATOM 1545 C CA . PRO A 1 192 ? 16.970 -15.775 -27.140 1.00 88.12 192 PRO A CA 1
ATOM 1546 C C . PRO A 1 192 ? 16.604 -15.038 -25.853 1.00 88.12 192 PRO A C 1
ATOM 1548 O O . PRO A 1 192 ? 15.749 -15.467 -25.079 1.00 88.12 192 PRO A O 1
ATOM 1551 N N . ILE A 1 193 ? 17.264 -13.904 -25.625 1.00 86.69 193 ILE A N 1
ATOM 1552 C CA . ILE A 1 193 ? 16.896 -12.951 -24.577 1.00 86.69 193 ILE A CA 1
ATOM 1553 C C . ILE A 1 193 ? 16.194 -11.778 -25.260 1.00 86.69 193 ILE A C 1
ATOM 1555 O O . ILE A 1 193 ? 16.858 -10.859 -25.748 1.00 86.69 193 ILE A O 1
ATOM 1559 N N . ASP A 1 194 ? 14.864 -11.816 -25.280 1.00 88.19 194 ASP A N 1
ATOM 1560 C CA . ASP A 1 194 ? 14.019 -10.770 -25.853 1.00 88.19 194 ASP A CA 1
ATOM 1561 C C . ASP A 1 194 ? 12.993 -10.270 -24.830 1.00 88.19 194 ASP A C 1
ATOM 1563 O O . ASP A 1 194 ? 12.026 -10.955 -24.506 1.00 88.19 194 ASP A O 1
ATOM 1567 N N . TRP A 1 195 ? 13.212 -9.049 -24.346 1.00 85.06 195 TRP A N 1
ATOM 1568 C CA . TRP A 1 195 ? 12.332 -8.355 -23.401 1.00 85.06 195 TRP A CA 1
ATOM 1569 C C . TRP A 1 195 ? 11.529 -7.231 -24.065 1.00 85.06 195 TRP A C 1
ATOM 1571 O O . TRP A 1 195 ? 10.827 -6.490 -23.384 1.00 85.06 195 TRP A O 1
ATOM 1581 N N . SER A 1 196 ? 11.618 -7.072 -25.391 1.00 83.69 196 SER A N 1
ATOM 1582 C CA . SER A 1 196 ? 10.978 -5.957 -26.105 1.00 83.69 196 SER A CA 1
ATOM 1583 C C . SER A 1 196 ? 9.450 -5.973 -25.994 1.00 83.69 196 SER A C 1
ATOM 1585 O O . SER A 1 196 ? 8.802 -4.926 -26.050 1.00 83.69 196 SER A O 1
ATOM 1587 N N . HIS A 1 197 ? 8.877 -7.158 -25.777 1.00 81.12 197 HIS A N 1
ATOM 1588 C CA . HIS A 1 197 ? 7.452 -7.353 -25.545 1.00 81.12 197 HIS A CA 1
ATOM 1589 C C . HIS A 1 197 ? 6.971 -6.781 -24.202 1.00 81.12 197 HIS A C 1
ATOM 1591 O O . HIS A 1 197 ? 5.798 -6.435 -24.099 1.00 81.12 197 HIS A O 1
ATOM 1597 N N . GLU A 1 198 ? 7.850 -6.639 -23.202 1.00 81.31 198 GLU A N 1
ATOM 1598 C CA . GLU A 1 198 ? 7.483 -6.137 -21.870 1.00 81.31 198 GLU A CA 1
ATOM 1599 C C . GLU A 1 198 ? 7.310 -4.620 -21.823 1.00 81.31 198 GLU A C 1
ATOM 1601 O O . GLU A 1 198 ? 6.790 -4.125 -20.831 1.00 81.31 198 GLU A O 1
ATOM 1606 N N . ARG A 1 199 ? 7.751 -3.874 -22.852 1.00 89.44 199 ARG A N 1
ATOM 1607 C CA . ARG A 1 199 ? 7.619 -2.402 -22.934 1.00 89.44 199 ARG A CA 1
ATOM 1608 C C . ARG A 1 199 ? 7.887 -1.732 -21.573 1.00 89.44 199 ARG A C 1
ATOM 1610 O O . ARG A 1 199 ? 7.074 -0.963 -21.063 1.00 89.44 199 ARG A O 1
ATOM 1617 N N . GLU A 1 200 ? 9.001 -2.122 -20.967 1.00 93.19 200 GLU A N 1
ATOM 1618 C CA . GLU A 1 200 ? 9.356 -1.866 -19.579 1.00 93.19 200 GLU A CA 1
ATOM 1619 C C . GLU A 1 200 ? 9.662 -0.381 -19.377 1.00 93.19 200 GLU A C 1
ATOM 1621 O O . GLU A 1 200 ? 10.314 0.275 -20.196 1.00 93.19 200 GLU A O 1
ATOM 1626 N N . TRP A 1 201 ? 9.203 0.142 -18.251 1.00 96.38 201 TRP A N 1
ATOM 1627 C CA . TRP A 1 201 ? 9.540 1.446 -17.715 1.00 96.38 201 TRP A CA 1
ATOM 1628 C C . TRP A 1 201 ? 10.237 1.246 -16.381 1.00 96.38 201 TRP A C 1
ATOM 1630 O O . TRP A 1 201 ? 9.874 0.370 -15.602 1.00 96.38 201 TRP A O 1
ATOM 1640 N N . ARG A 1 202 ? 11.225 2.084 -16.093 1.00 96.88 202 ARG A N 1
ATOM 1641 C CA . ARG A 1 202 ? 11.893 2.086 -14.798 1.00 96.88 202 ARG A CA 1
ATOM 1642 C C . ARG A 1 202 ? 11.868 3.469 -14.196 1.00 96.88 202 ARG A C 1
ATOM 1644 O O . ARG A 1 202 ? 12.020 4.469 -14.901 1.00 96.88 202 ARG A O 1
ATOM 1651 N N . TRP A 1 203 ? 11.725 3.503 -12.885 1.00 97.00 203 TRP A N 1
ATOM 1652 C CA . TRP A 1 203 ? 11.877 4.696 -12.076 1.00 97.00 203 TRP A CA 1
ATOM 1653 C C . TRP A 1 203 ? 12.927 4.444 -11.000 1.00 97.00 203 TRP A C 1
ATOM 1655 O O . TRP A 1 203 ? 12.955 3.375 -10.399 1.00 97.00 203 TRP A O 1
ATOM 1665 N N . ALA A 1 204 ? 13.783 5.428 -10.760 1.00 94.56 204 ALA A N 1
ATOM 1666 C CA . ALA A 1 204 ? 14.709 5.448 -9.639 1.00 94.56 204 ALA A CA 1
ATOM 1667 C C . ALA A 1 204 ? 14.678 6.855 -9.039 1.00 94.56 204 ALA A C 1
ATOM 1669 O O . ALA A 1 204 ? 14.600 7.829 -9.793 1.00 94.56 204 ALA A O 1
ATOM 1670 N N . ASP A 1 205 ? 14.786 6.971 -7.713 1.00 92.19 205 ASP A N 1
ATOM 1671 C CA . ASP A 1 205 ? 14.909 8.265 -7.032 1.00 92.19 205 ASP A CA 1
ATOM 1672 C C . ASP A 1 205 ? 16.271 8.882 -7.359 1.00 92.19 205 ASP A C 1
ATOM 1674 O O . ASP A 1 205 ? 17.238 8.721 -6.619 1.00 92.19 205 ASP A O 1
ATOM 1678 N N . HIS A 1 206 ? 16.394 9.504 -8.530 1.00 84.06 206 HIS A N 1
ATOM 1679 C CA . HIS A 1 206 ? 17.686 9.928 -9.054 1.00 84.06 206 HIS A CA 1
ATOM 1680 C C . HIS A 1 206 ? 18.282 11.106 -8.268 1.00 84.06 206 HIS A C 1
ATOM 1682 O O . HIS A 1 206 ? 19.506 11.256 -8.190 1.00 84.06 206 HIS A O 1
ATOM 1688 N N . GLU A 1 207 ? 17.414 11.927 -7.684 1.00 86.50 207 GLU A N 1
ATOM 1689 C CA . GLU A 1 207 ? 17.756 13.189 -7.028 1.00 86.50 207 GLU A CA 1
ATOM 1690 C C . GLU A 1 207 ? 17.837 13.072 -5.498 1.00 86.50 207 GLU A C 1
ATOM 1692 O O . GLU A 1 207 ? 18.106 14.076 -4.847 1.00 86.50 207 GLU A O 1
ATOM 1697 N N . ASP A 1 208 ? 17.639 11.874 -4.934 1.00 88.75 208 ASP A N 1
ATOM 1698 C CA . ASP A 1 208 ? 17.591 11.639 -3.482 1.00 88.75 208 ASP A CA 1
ATOM 1699 C C . ASP A 1 208 ? 16.546 12.517 -2.774 1.00 88.75 208 ASP A C 1
ATOM 1701 O O . ASP A 1 208 ? 16.808 13.101 -1.722 1.00 88.75 208 ASP A O 1
ATOM 1705 N N . ARG A 1 209 ? 15.354 12.639 -3.370 1.00 90.38 209 ARG A N 1
ATOM 1706 C CA . ARG A 1 209 ? 14.323 13.578 -2.900 1.00 90.38 209 ARG A CA 1
ATOM 1707 C C . ARG A 1 209 ? 13.174 12.921 -2.157 1.00 90.38 209 ARG A C 1
ATOM 1709 O O . ARG A 1 209 ? 12.515 13.614 -1.389 1.00 90.38 209 ARG A O 1
ATOM 1716 N N . CYS A 1 210 ? 12.890 11.651 -2.433 1.00 93.12 210 CYS A N 1
ATOM 1717 C CA . CYS A 1 210 ? 11.761 10.969 -1.802 1.00 93.12 210 CYS A CA 1
ATOM 1718 C C . CYS A 1 210 ? 12.112 10.624 -0.355 1.00 93.12 210 CYS A C 1
ATOM 1720 O O . CYS A 1 210 ? 13.264 10.276 -0.065 1.00 93.12 210 CYS A O 1
ATOM 1722 N N . SER A 1 211 ? 11.133 10.731 0.541 1.00 92.06 211 SER A N 1
ATOM 1723 C CA . SER A 1 211 ? 11.338 10.359 1.943 1.00 92.06 211 SER A CA 1
ATOM 1724 C C . SER A 1 211 ? 11.301 8.842 2.128 1.00 92.06 211 SER A C 1
ATOM 1726 O O . SER A 1 211 ? 11.981 8.313 3.003 1.00 92.06 211 SER A O 1
ATOM 1728 N N . CYS A 1 212 ? 10.558 8.139 1.267 1.00 92.00 212 CYS A N 1
ATOM 1729 C CA . CYS A 1 212 ? 10.442 6.688 1.265 1.00 92.00 212 CYS A CA 1
ATOM 1730 C C . CYS A 1 212 ? 11.495 5.998 0.382 1.00 92.00 212 CYS A C 1
ATOM 1732 O O . CYS A 1 212 ? 11.938 6.566 -0.625 1.00 92.00 212 CYS A O 1
ATOM 1734 N N . PRO A 1 213 ? 11.855 4.739 0.687 1.00 89.94 213 PRO A N 1
ATOM 1735 C CA . PRO A 1 213 ? 12.826 3.960 -0.075 1.00 89.94 213 PRO A CA 1
ATOM 1736 C C . PRO A 1 213 ? 12.251 3.365 -1.379 1.00 89.94 213 PRO A C 1
ATOM 1738 O O . PRO A 1 213 ? 12.380 2.182 -1.710 1.00 89.94 213 PRO A O 1
ATOM 1741 N N . GLY A 1 214 ? 11.593 4.201 -2.171 1.00 93.12 214 GLY A N 1
ATOM 1742 C CA . GLY A 1 214 ? 10.879 3.767 -3.357 1.00 93.12 214 GLY A CA 1
ATOM 1743 C C . GLY A 1 214 ? 10.049 4.879 -3.967 1.00 93.12 214 GLY A C 1
ATOM 1744 O O . GLY A 1 214 ? 10.301 6.057 -3.725 1.00 93.12 214 GLY A O 1
ATOM 1745 N N . MET A 1 215 ? 9.089 4.494 -4.803 1.00 96.25 215 MET A N 1
ATOM 1746 C CA . MET A 1 215 ? 8.215 5.426 -5.501 1.00 96.25 215 MET A CA 1
ATOM 1747 C C . MET A 1 215 ? 6.947 5.657 -4.674 1.00 96.25 215 MET A C 1
ATOM 1749 O O . MET A 1 215 ? 6.121 4.739 -4.598 1.00 96.25 215 MET A O 1
ATOM 1753 N N . PRO A 1 216 ? 6.761 6.839 -4.061 1.00 96.81 216 PRO A N 1
ATOM 1754 C CA . PRO A 1 216 ? 5.544 7.126 -3.318 1.00 96.81 216 PRO A CA 1
ATOM 1755 C C . PRO A 1 216 ? 4.346 7.202 -4.259 1.00 96.81 216 PRO A C 1
ATOM 1757 O O . PRO A 1 216 ? 4.356 7.943 -5.243 1.00 96.81 216 PRO A O 1
ATOM 1760 N N . ILE A 1 217 ? 3.312 6.423 -3.949 1.00 98.06 217 ILE A N 1
ATOM 1761 C CA . ILE A 1 217 ? 2.054 6.397 -4.702 1.00 98.06 217 ILE A CA 1
ATOM 1762 C C . ILE A 1 217 ? 0.978 7.153 -3.931 1.00 98.06 217 ILE A C 1
ATOM 1764 O O . ILE A 1 217 ? 0.337 8.048 -4.481 1.00 98.06 217 ILE A O 1
ATOM 1768 N N . TRP A 1 218 ? 0.814 6.810 -2.652 1.00 97.81 218 TRP A N 1
ATOM 1769 C CA . TRP A 1 218 ? -0.247 7.320 -1.786 1.00 97.81 218 TRP A CA 1
ATOM 1770 C C . TRP A 1 218 ? 0.261 8.232 -0.673 1.00 97.81 218 TRP A C 1
ATOM 1772 O O . TRP A 1 218 ? -0.559 8.743 0.078 1.00 97.81 218 TRP A O 1
ATOM 1782 N N . LEU A 1 219 ? 1.567 8.480 -0.559 1.00 97.06 219 LEU A N 1
ATOM 1783 C CA . LEU A 1 219 ? 2.108 9.411 0.435 1.00 97.06 219 LEU A CA 1
ATOM 1784 C C . LEU A 1 219 ? 1.866 10.883 0.038 1.00 97.06 219 LEU A C 1
ATOM 1786 O O . LEU A 1 219 ? 1.896 11.277 -1.138 1.00 97.06 219 LEU A O 1
ATOM 1790 N N . ALA A 1 220 ? 1.581 11.710 1.038 1.00 96.94 220 ALA A N 1
ATOM 1791 C CA . ALA A 1 220 ? 1.517 13.161 0.934 1.00 96.94 220 ALA A CA 1
ATOM 1792 C C . ALA A 1 220 ? 2.908 13.776 1.142 1.00 96.94 220 ALA A C 1
ATOM 1794 O O . ALA A 1 220 ? 3.843 13.101 1.541 1.00 96.94 220 ALA A O 1
ATOM 1795 N N . GLU A 1 221 ? 3.047 15.064 0.816 1.00 94.81 221 GLU A N 1
ATOM 1796 C CA . GLU A 1 221 ? 4.282 15.848 1.039 1.00 94.81 221 GLU A CA 1
ATOM 1797 C C . GLU A 1 221 ? 5.547 15.362 0.300 1.00 94.81 221 GLU A C 1
ATOM 1799 O O . GLU A 1 221 ? 6.608 15.975 0.389 1.00 94.81 221 GLU A O 1
ATOM 1804 N N . GLU A 1 222 ? 5.413 14.334 -0.532 1.00 95.56 222 GLU A N 1
ATOM 1805 C CA . GLU A 1 222 ? 6.476 13.827 -1.392 1.00 95.56 222 GLU A CA 1
ATOM 1806 C C . GLU A 1 222 ? 6.765 14.742 -2.599 1.00 95.56 222 GLU A C 1
ATOM 1808 O O . GLU A 1 222 ? 5.872 15.434 -3.109 1.00 95.56 222 GLU A O 1
ATOM 1813 N N . PRO A 1 223 ? 8.008 14.723 -3.126 1.00 95.12 223 PRO A N 1
ATOM 1814 C CA . PRO A 1 223 ? 8.405 15.507 -4.298 1.00 95.12 223 PRO A CA 1
ATOM 1815 C C . PRO A 1 223 ? 7.722 15.054 -5.593 1.00 95.12 223 PRO A C 1
ATOM 1817 O O . PRO A 1 223 ? 7.721 15.806 -6.571 1.00 95.12 223 PRO A O 1
ATOM 1820 N N . ILE A 1 224 ? 7.194 13.829 -5.614 1.00 95.38 224 ILE A N 1
ATOM 1821 C CA . ILE A 1 224 ? 6.409 13.269 -6.708 1.00 95.38 224 ILE A CA 1
ATOM 1822 C C . ILE A 1 224 ? 5.014 12.922 -6.190 1.00 95.38 224 ILE A C 1
ATOM 1824 O O . ILE A 1 224 ? 4.829 12.625 -5.012 1.00 95.38 224 ILE A O 1
ATOM 1828 N N . ALA A 1 225 ? 4.024 12.971 -7.074 1.00 94.88 225 ALA A N 1
ATOM 1829 C CA . ALA A 1 225 ? 2.645 12.680 -6.725 1.00 94.88 225 ALA A CA 1
ATOM 1830 C C . ALA A 1 225 ? 1.905 12.099 -7.924 1.00 94.88 225 ALA A C 1
ATOM 1832 O O . ALA A 1 225 ? 2.142 12.508 -9.062 1.00 94.88 225 ALA A O 1
ATOM 1833 N N . PHE A 1 226 ? 0.964 11.206 -7.642 1.00 97.38 226 PHE A N 1
ATOM 1834 C CA . PHE A 1 226 ? 0.068 10.627 -8.634 1.00 97.38 226 PHE A CA 1
ATOM 1835 C C . PHE A 1 226 ? -1.354 11.094 -8.359 1.00 97.38 226 PHE A C 1
ATOM 1837 O O . PHE A 1 226 ? -1.788 11.120 -7.206 1.00 97.38 226 PHE A O 1
ATOM 1844 N N . SER A 1 227 ? -2.095 11.479 -9.398 1.00 97.19 227 SER A N 1
ATOM 1845 C CA . SER A 1 227 ? -3.484 11.929 -9.223 1.00 97.19 227 SER A CA 1
ATOM 1846 C C . SER A 1 227 ? -4.436 10.773 -8.941 1.00 97.19 227 SER A C 1
ATOM 1848 O O . SER A 1 227 ? -5.498 10.979 -8.360 1.00 97.19 227 SER A O 1
ATOM 1850 N N . ARG A 1 228 ? -4.063 9.565 -9.369 1.00 95.56 228 ARG A N 1
ATOM 1851 C CA . ARG A 1 228 ? -4.816 8.328 -9.178 1.00 95.56 228 ARG A CA 1
ATOM 1852 C C . ARG A 1 228 ? -3.911 7.115 -9.338 1.00 95.56 228 ARG A C 1
ATOM 1854 O O . ARG A 1 228 ? -2.955 7.150 -10.114 1.00 95.56 228 ARG A O 1
ATOM 1861 N N . ALA A 1 229 ? -4.287 6.028 -8.680 1.00 96.69 229 ALA A N 1
ATOM 1862 C CA . ALA A 1 229 ? -3.694 4.715 -8.876 1.00 96.69 229 ALA A CA 1
ATOM 1863 C C . ALA A 1 229 ? -4.738 3.724 -9.406 1.00 96.69 229 ALA A C 1
ATOM 1865 O O . ALA A 1 229 ? -5.950 3.957 -9.346 1.00 96.69 229 ALA A O 1
ATOM 1866 N N . PHE A 1 230 ? -4.258 2.614 -9.945 1.00 93.12 230 PHE A N 1
ATOM 1867 C CA . PHE A 1 230 ? -5.079 1.497 -10.383 1.00 93.12 230 PHE A CA 1
ATOM 1868 C C . PHE A 1 230 ? -4.549 0.224 -9.731 1.00 93.12 230 PHE A C 1
ATOM 1870 O O . PHE A 1 230 ? -3.356 -0.028 -9.807 1.00 93.12 230 PHE A O 1
ATOM 1877 N N . VAL A 1 231 ? -5.387 -0.571 -9.082 1.00 95.38 231 VAL A N 1
ATOM 1878 C CA . VAL A 1 231 ? -4.985 -1.818 -8.429 1.00 95.38 231 VAL A CA 1
ATOM 1879 C C . VAL A 1 231 ? -5.710 -2.976 -9.095 1.00 95.38 231 VAL A C 1
ATOM 1881 O O . VAL A 1 231 ? -6.921 -2.929 -9.310 1.00 95.38 231 VAL A O 1
ATOM 1884 N N . VAL A 1 232 ? -4.954 -4.009 -9.443 1.00 91.44 232 VAL A N 1
ATOM 1885 C CA . VAL A 1 232 ? -5.477 -5.260 -9.993 1.00 91.44 232 VAL A CA 1
ATOM 1886 C C . VAL A 1 232 ? -5.285 -6.340 -8.953 1.00 91.44 232 VAL A C 1
ATOM 1888 O O . VAL A 1 232 ? -4.188 -6.479 -8.414 1.00 91.44 232 VAL A O 1
ATOM 1891 N N . VAL A 1 233 ? -6.343 -7.100 -8.713 1.00 92.69 233 VAL A N 1
ATOM 1892 C CA . VAL A 1 233 ? -6.352 -8.286 -7.854 1.00 92.69 233 VAL A CA 1
ATOM 1893 C C . VAL A 1 233 ? -7.002 -9.452 -8.603 1.00 92.69 233 VAL A C 1
ATOM 1895 O O . VAL A 1 233 ? -7.667 -9.221 -9.612 1.00 92.69 233 VAL A O 1
ATOM 1898 N N . PRO A 1 234 ? -6.829 -10.708 -8.173 1.00 89.06 234 PRO A N 1
ATOM 1899 C CA . PRO A 1 234 ? -7.370 -11.874 -8.864 1.00 89.06 234 PRO A CA 1
ATOM 1900 C C . PRO A 1 234 ? -8.905 -11.902 -8.892 1.00 89.06 234 PRO A C 1
ATOM 1902 O O . PRO A 1 234 ? -9.488 -12.111 -9.959 1.00 89.06 234 PRO A O 1
ATOM 1905 N N . ASP A 1 235 ? -9.553 -11.667 -7.749 1.00 90.31 235 ASP A N 1
ATOM 1906 C CA . ASP A 1 235 ? -10.986 -11.892 -7.551 1.00 90.31 235 ASP A CA 1
ATOM 1907 C C . ASP A 1 235 ? -11.653 -10.822 -6.668 1.00 90.31 235 ASP A C 1
ATOM 1909 O O . ASP A 1 235 ? -10.999 -9.921 -6.148 1.00 90.31 235 ASP A O 1
ATOM 1913 N N . GLU A 1 236 ? -12.980 -10.903 -6.535 1.00 90.88 236 GLU A N 1
ATOM 1914 C CA . GLU A 1 236 ? -13.779 -9.915 -5.796 1.00 90.88 236 GLU A CA 1
ATOM 1915 C C . GLU A 1 236 ? -13.529 -9.948 -4.282 1.00 90.88 236 GLU A C 1
ATOM 1917 O O . GLU A 1 236 ? -13.655 -8.917 -3.629 1.00 90.88 236 GLU A O 1
ATOM 1922 N N . ALA A 1 237 ? -13.152 -11.096 -3.708 1.00 92.06 237 ALA A N 1
ATOM 1923 C CA . ALA A 1 237 ? -12.861 -11.165 -2.277 1.00 92.06 237 ALA A CA 1
ATOM 1924 C C . ALA A 1 237 ? -11.625 -10.318 -1.947 1.00 92.06 237 ALA A C 1
ATOM 1926 O O . ALA A 1 237 ? -11.611 -9.577 -0.965 1.00 92.06 237 ALA A O 1
ATOM 1927 N N . GLU A 1 238 ? -10.615 -10.353 -2.815 1.00 94.12 238 GLU A N 1
ATOM 1928 C CA . GLU A 1 238 ? -9.444 -9.490 -2.694 1.00 94.12 238 GLU A CA 1
ATOM 1929 C C . GLU A 1 238 ? -9.715 -8.015 -2.998 1.00 94.12 238 GLU A C 1
ATOM 1931 O O . GLU A 1 238 ? -9.041 -7.143 -2.442 1.00 94.12 238 GLU A O 1
ATOM 1936 N N . VAL A 1 239 ? -10.725 -7.710 -3.820 1.00 93.88 239 VAL A N 1
ATOM 1937 C CA . VAL A 1 239 ? -11.165 -6.321 -4.009 1.00 93.88 239 VAL A CA 1
ATOM 1938 C C . VAL A 1 239 ? -11.650 -5.742 -2.683 1.00 93.88 239 VAL A C 1
ATOM 1940 O O . VAL A 1 239 ? -11.245 -4.634 -2.335 1.00 93.88 239 VAL A O 1
ATOM 1943 N N . GLU A 1 240 ? -12.448 -6.490 -1.917 1.00 91.12 240 GLU A N 1
ATOM 1944 C CA . GLU A 1 240 ? -12.930 -6.044 -0.604 1.00 91.12 240 GLU A CA 1
ATOM 1945 C C . GLU A 1 240 ? -11.779 -5.823 0.387 1.00 91.12 240 GLU A C 1
ATOM 1947 O O . GLU A 1 240 ? -11.759 -4.802 1.073 1.00 91.12 240 GLU A O 1
ATOM 1952 N N . TYR A 1 241 ? -10.766 -6.699 0.411 1.00 91.12 241 TYR A N 1
ATOM 1953 C CA . TYR A 1 241 ? -9.579 -6.497 1.255 1.00 91.12 241 TYR A CA 1
ATOM 1954 C C . TYR A 1 241 ? -8.814 -5.217 0.899 1.00 91.12 241 TYR A C 1
ATOM 1956 O O . TYR A 1 241 ? -8.441 -4.446 1.785 1.00 91.12 241 TYR A O 1
ATOM 1964 N N . VAL A 1 242 ? -8.586 -4.965 -0.393 1.00 94.88 242 VAL A N 1
ATOM 1965 C CA . VAL A 1 242 ? -7.861 -3.772 -0.854 1.00 94.88 242 VAL A CA 1
ATOM 1966 C C . VAL A 1 242 ? -8.666 -2.501 -0.600 1.00 94.88 242 VAL A C 1
ATOM 1968 O O . VAL A 1 242 ? -8.105 -1.522 -0.110 1.00 94.88 242 VAL A O 1
ATOM 1971 N N . ILE A 1 243 ? -9.965 -2.495 -0.908 1.00 94.25 243 ILE A N 1
ATOM 1972 C CA . ILE A 1 243 ? -10.850 -1.355 -0.631 1.00 94.25 243 ILE A CA 1
ATOM 1973 C C . ILE A 1 243 ? -10.889 -1.075 0.868 1.00 94.25 243 ILE A C 1
ATOM 1975 O O . ILE A 1 243 ? -10.720 0.074 1.277 1.00 94.25 243 ILE A O 1
ATOM 1979 N N . GLY A 1 244 ? -11.022 -2.122 1.683 1.00 91.50 244 GLY A N 1
ATOM 1980 C CA . GLY A 1 244 ? -11.038 -1.978 3.125 1.00 91.50 244 GLY A CA 1
ATOM 1981 C C . GLY A 1 244 ? -9.738 -1.389 3.666 1.00 91.50 244 GLY A C 1
ATOM 1982 O O . GLY A 1 244 ? -9.786 -0.453 4.463 1.00 91.50 244 GLY A O 1
ATOM 1983 N N . ARG A 1 245 ? -8.585 -1.841 3.156 1.00 92.94 245 ARG A N 1
ATOM 1984 C CA . ARG A 1 245 ? -7.282 -1.265 3.504 1.00 92.94 245 ARG A CA 1
ATOM 1985 C C . ARG A 1 245 ? -7.168 0.195 3.076 1.00 92.94 245 ARG A C 1
ATOM 1987 O O . ARG A 1 245 ? -6.739 1.024 3.865 1.00 92.94 245 ARG A O 1
ATOM 1994 N N . LEU A 1 246 ? -7.551 0.539 1.848 1.00 94.69 246 LEU A N 1
ATOM 1995 C CA . LEU A 1 246 ? -7.510 1.926 1.370 1.00 94.69 246 LEU A CA 1
ATOM 1996 C C . LEU A 1 246 ? -8.361 2.857 2.258 1.00 94.69 246 LEU A C 1
ATOM 1998 O O . LEU A 1 246 ? -7.962 4.000 2.485 1.00 94.69 246 LEU A O 1
ATOM 2002 N N . GLN A 1 247 ? -9.494 2.367 2.777 1.00 92.69 247 GLN A N 1
ATOM 2003 C CA . GLN A 1 247 ? -10.374 3.115 3.677 1.00 92.69 247 GLN A CA 1
ATOM 2004 C C . GLN A 1 247 ? -9.716 3.326 5.047 1.00 92.69 247 GLN A C 1
ATOM 2006 O O . GLN A 1 247 ? -9.675 4.457 5.528 1.00 92.69 247 GLN A O 1
ATOM 2011 N N . GLU A 1 248 ? -9.128 2.274 5.629 1.00 92.00 248 GLU A N 1
ATOM 2012 C CA . GLU A 1 248 ? -8.372 2.365 6.888 1.00 92.00 248 GLU A CA 1
ATOM 2013 C C . GLU A 1 248 ? -7.282 3.440 6.807 1.00 92.00 248 GLU A C 1
ATOM 2015 O O . GLU A 1 248 ? -7.188 4.298 7.682 1.00 92.00 248 GLU A O 1
ATOM 2020 N N . LEU A 1 249 ? -6.487 3.435 5.729 1.00 93.00 249 LEU A N 1
ATOM 2021 C CA . LEU A 1 249 ? -5.407 4.408 5.530 1.00 93.00 249 LEU A CA 1
ATOM 2022 C C . LEU A 1 249 ? -5.933 5.829 5.326 1.00 93.00 249 LEU A C 1
ATOM 2024 O O . LEU A 1 249 ? -5.341 6.797 5.808 1.00 93.00 249 LEU A O 1
ATOM 2028 N N . HIS A 1 250 ? -7.047 5.968 4.606 1.00 93.81 250 HIS A N 1
ATOM 2029 C CA . HIS A 1 250 ? -7.695 7.258 4.410 1.00 93.81 250 HIS A CA 1
ATOM 2030 C C . HIS A 1 250 ? -8.103 7.875 5.757 1.00 93.81 250 HIS A C 1
ATOM 2032 O O . HIS A 1 250 ? -7.824 9.058 6.010 1.00 93.81 250 HIS A O 1
ATOM 2038 N N . ASP A 1 251 ? -8.735 7.073 6.613 1.00 92.06 251 ASP A N 1
ATOM 2039 C CA . ASP A 1 251 ? -9.252 7.509 7.908 1.00 92.06 251 ASP A CA 1
ATOM 2040 C C . ASP A 1 251 ? -8.126 7.752 8.916 1.00 92.06 251 ASP A C 1
ATOM 2042 O O . ASP A 1 251 ? -8.127 8.798 9.567 1.00 92.06 251 ASP A O 1
ATOM 2046 N N . ALA A 1 252 ? -7.121 6.869 8.961 1.00 91.31 252 ALA A N 1
ATOM 2047 C CA . ALA A 1 252 ? -5.914 7.031 9.776 1.00 91.31 252 ALA A CA 1
ATOM 2048 C C . ALA A 1 252 ? -5.139 8.312 9.423 1.00 91.31 252 ALA A C 1
ATOM 2050 O O . ALA A 1 252 ? -4.636 9.016 10.294 1.00 91.31 252 ALA A O 1
ATOM 2051 N N . GLY A 1 253 ? -5.058 8.652 8.132 1.00 93.12 253 GLY A N 1
ATOM 2052 C CA . GLY A 1 253 ? -4.411 9.870 7.641 1.00 93.12 253 GLY A CA 1
ATOM 2053 C C . GLY A 1 253 ? -2.883 9.810 7.556 1.00 93.12 253 GLY A C 1
ATOM 2054 O O . GLY A 1 253 ? -2.317 10.569 6.772 1.00 93.12 253 GLY A O 1
ATOM 2055 N N . ALA A 1 254 ? -2.226 8.897 8.271 1.00 92.38 254 ALA A N 1
ATOM 2056 C CA . ALA A 1 254 ? -0.799 8.595 8.168 1.00 92.38 254 ALA A CA 1
ATOM 2057 C C . ALA A 1 254 ? -0.540 7.094 8.380 1.00 92.38 254 ALA A C 1
ATOM 2059 O O . ALA A 1 254 ? -1.415 6.379 8.872 1.00 92.38 254 ALA A O 1
ATOM 2060 N N . ASN A 1 255 ? 0.636 6.616 7.970 1.00 88.31 255 ASN A N 1
ATOM 2061 C CA . ASN A 1 255 ? 1.094 5.262 8.282 1.00 88.31 255 ASN A CA 1
ATOM 2062 C C . ASN A 1 255 ? 1.731 5.189 9.683 1.00 88.31 255 ASN A C 1
ATOM 2064 O O . ASN A 1 255 ? 1.911 6.208 10.347 1.00 88.31 255 ASN A O 1
ATOM 2068 N N . ASP A 1 256 ? 2.142 3.992 10.101 1.00 80.88 256 ASP A N 1
ATOM 2069 C CA . ASP A 1 256 ? 2.712 3.755 11.438 1.00 80.88 256 ASP A CA 1
ATOM 2070 C C . ASP A 1 256 ? 4.081 4.411 11.682 1.00 80.88 256 ASP A C 1
ATOM 2072 O O . ASP A 1 256 ? 4.613 4.366 12.790 1.00 80.88 256 ASP A O 1
ATOM 2076 N N . ALA A 1 257 ? 4.676 4.998 10.644 1.00 82.31 257 ALA A N 1
ATOM 2077 C CA . ALA A 1 257 ? 5.911 5.766 10.720 1.00 82.31 257 ALA A CA 1
ATOM 2078 C C . ALA A 1 257 ? 5.661 7.280 10.584 1.00 82.31 257 ALA A C 1
ATOM 2080 O O . ALA A 1 257 ? 6.580 8.024 10.240 1.00 82.31 257 ALA A O 1
ATOM 2081 N N . ASP A 1 258 ? 4.427 7.722 10.850 1.00 88.31 258 ASP A N 1
ATOM 2082 C CA . ASP A 1 258 ? 3.960 9.111 10.797 1.00 88.31 258 ASP A CA 1
ATOM 2083 C C . ASP A 1 258 ? 4.083 9.770 9.412 1.00 88.31 258 ASP A C 1
ATOM 2085 O O . ASP A 1 258 ? 4.069 10.999 9.290 1.00 88.31 258 ASP A O 1
ATOM 2089 N N . PHE A 1 259 ? 4.166 8.981 8.335 1.00 91.38 259 PHE A N 1
ATOM 2090 C CA . PHE A 1 259 ? 4.132 9.532 6.982 1.00 91.38 259 PHE A CA 1
ATOM 2091 C C . PHE A 1 259 ? 2.682 9.757 6.545 1.00 91.38 259 PHE A C 1
ATOM 2093 O O . PHE A 1 259 ? 1.915 8.793 6.452 1.00 91.38 259 PHE A O 1
ATOM 2100 N N . PRO A 1 260 ? 2.282 11.008 6.251 1.00 95.88 260 PRO A N 1
ATOM 2101 C CA . PRO A 1 260 ? 0.903 11.324 5.918 1.00 95.88 260 PRO A CA 1
ATOM 2102 C C . PRO A 1 260 ? 0.504 10.729 4.567 1.00 95.88 260 PRO A C 1
ATOM 2104 O O . PRO A 1 260 ? 1.282 10.724 3.610 1.00 95.88 260 PRO A O 1
ATOM 2107 N N . PHE A 1 261 ? -0.747 10.294 4.449 1.00 96.56 261 PHE A N 1
ATOM 2108 C CA . PHE A 1 261 ? -1.326 9.845 3.190 1.00 96.56 261 PHE A CA 1
ATOM 2109 C C . PHE A 1 261 ? -1.983 10.986 2.414 1.00 96.56 261 PHE A C 1
ATOM 2111 O O . PHE A 1 261 ? -2.660 11.873 2.938 1.00 96.56 261 PHE A O 1
ATOM 2118 N N . ARG A 1 262 ? -1.865 10.913 1.093 1.00 97.06 262 ARG A N 1
ATOM 2119 C CA . ARG A 1 262 ? -2.570 11.753 0.133 1.00 97.06 262 ARG A CA 1
ATOM 2120 C C . ARG A 1 262 ? -3.976 11.200 -0.082 1.00 97.06 262 ARG A C 1
ATOM 2122 O O . ARG A 1 262 ? -4.222 10.426 -1.008 1.00 97.06 262 ARG A O 1
ATOM 2129 N N . ARG A 1 263 ? -4.911 11.656 0.753 1.00 95.25 263 ARG A N 1
ATOM 2130 C CA . ARG A 1 263 ? -6.330 11.247 0.724 1.00 95.25 263 ARG A CA 1
ATOM 2131 C C . ARG A 1 263 ? -6.960 11.311 -0.666 1.00 95.25 263 ARG A C 1
ATOM 2133 O O . ARG A 1 263 ? -7.599 10.354 -1.080 1.00 95.25 263 ARG A O 1
ATOM 2140 N N . THR A 1 264 ? -6.686 12.364 -1.435 1.00 96.00 264 THR A N 1
ATOM 2141 C CA . THR A 1 264 ? -7.231 12.505 -2.796 1.00 96.00 264 THR A CA 1
ATOM 2142 C C . THR A 1 264 ? -6.792 11.388 -3.746 1.00 96.00 264 THR A C 1
ATOM 2144 O O . THR A 1 264 ? -7.555 11.000 -4.626 1.00 96.00 264 THR A O 1
ATOM 2147 N N . THR A 1 265 ? -5.584 10.843 -3.581 1.00 97.25 265 THR A N 1
ATOM 2148 C CA . THR A 1 265 ? -5.096 9.723 -4.399 1.00 97.25 265 THR A CA 1
ATOM 2149 C C . THR A 1 265 ? -5.669 8.396 -3.920 1.00 97.25 265 THR A C 1
ATOM 2151 O O . THR A 1 265 ? -5.998 7.558 -4.759 1.00 97.25 265 THR A O 1
ATOM 2154 N N . LEU A 1 266 ? -5.844 8.210 -2.605 1.00 96.38 266 LEU A N 1
ATOM 2155 C CA . LEU A 1 266 ? -6.566 7.058 -2.047 1.00 96.38 266 LEU A CA 1
ATOM 2156 C C . LEU A 1 266 ? -8.002 7.005 -2.598 1.00 96.38 266 LEU A C 1
ATOM 2158 O O . LEU A 1 266 ? -8.387 6.005 -3.194 1.00 96.38 266 LEU A O 1
ATOM 2162 N N . GLU A 1 267 ? -8.744 8.113 -2.531 1.00 95.12 267 GLU A N 1
ATOM 2163 C CA . GLU A 1 267 ? -10.107 8.246 -3.079 1.00 95.12 267 GLU A CA 1
ATOM 2164 C C . GLU A 1 267 ? -10.165 8.024 -4.599 1.00 95.12 267 GLU A C 1
ATOM 2166 O O . GLU A 1 267 ? -11.109 7.439 -5.133 1.00 95.12 267 GLU A O 1
ATOM 2171 N N . ALA A 1 268 ? -9.142 8.481 -5.324 1.00 95.88 268 ALA A N 1
ATOM 2172 C CA . ALA A 1 268 ? -9.057 8.310 -6.769 1.00 95.88 268 ALA A CA 1
ATOM 2173 C C . ALA A 1 268 ? -8.537 6.924 -7.198 1.00 95.88 268 ALA A C 1
ATOM 2175 O O . ALA A 1 268 ? -8.501 6.639 -8.403 1.00 95.88 268 ALA A O 1
ATOM 2176 N N . THR A 1 269 ? -8.146 6.063 -6.253 1.00 97.12 269 THR A N 1
ATOM 2177 C CA . THR A 1 269 ? -7.656 4.713 -6.544 1.00 97.12 269 THR A CA 1
ATOM 2178 C C . THR A 1 269 ? -8.803 3.822 -7.007 1.00 97.12 269 THR A C 1
ATOM 2180 O O . THR A 1 269 ? -9.871 3.762 -6.405 1.00 97.12 269 THR A O 1
ATOM 2183 N N . SER A 1 270 ? -8.586 3.156 -8.136 1.00 95.12 270 SER A N 1
ATOM 2184 C CA . SER A 1 270 ? -9.539 2.226 -8.745 1.00 95.12 270 SER A CA 1
ATOM 2185 C C . SER A 1 270 ? -9.045 0.799 -8.552 1.00 95.12 270 SER A C 1
ATOM 2187 O O . SER A 1 270 ? -7.882 0.541 -8.834 1.00 95.12 270 SER A O 1
ATOM 2189 N N . VAL A 1 271 ? -9.904 -0.113 -8.110 1.00 95.19 271 VAL A N 1
ATOM 2190 C CA . VAL A 1 271 ? -9.575 -1.520 -7.850 1.00 95.19 271 VAL A CA 1
ATOM 2191 C C . VAL A 1 271 ? -10.421 -2.406 -8.758 1.00 95.19 271 VAL A C 1
ATOM 2193 O O . VAL A 1 271 ? -11.619 -2.161 -8.919 1.00 95.19 271 VAL A O 1
ATOM 2196 N N . VAL A 1 272 ? -9.804 -3.408 -9.385 1.00 91.50 272 VAL A N 1
ATOM 2197 C CA . VAL A 1 272 ? -10.480 -4.312 -10.323 1.00 91.50 272 VAL A CA 1
ATOM 2198 C C . VAL A 1 272 ? -10.061 -5.760 -10.095 1.00 91.50 272 VAL A C 1
ATOM 2200 O O . VAL A 1 272 ? -8.870 -6.061 -10.005 1.00 91.50 272 VAL A O 1
ATOM 2203 N N . ALA A 1 273 ? -11.049 -6.655 -10.086 1.00 90.31 273 ALA A N 1
ATOM 2204 C CA . ALA A 1 273 ? -10.846 -8.097 -10.110 1.00 90.31 273 ALA A CA 1
ATOM 2205 C C . ALA A 1 273 ? -10.545 -8.591 -11.535 1.00 90.31 273 ALA A C 1
ATOM 2207 O O . ALA A 1 273 ? -11.326 -8.381 -12.467 1.00 90.31 273 ALA A O 1
ATOM 2208 N N . LEU A 1 274 ? -9.436 -9.305 -11.703 1.00 84.25 274 LEU A N 1
ATOM 2209 C CA . LEU A 1 274 ? -8.990 -9.865 -12.973 1.00 84.25 274 LEU A CA 1
ATOM 2210 C C . LEU A 1 274 ? -10.004 -10.861 -13.543 1.00 84.25 274 LEU A C 1
ATOM 2212 O O . LEU A 1 274 ? -10.234 -10.880 -14.750 1.00 84.25 274 LEU A O 1
ATOM 2216 N N . ASP A 1 275 ? -10.663 -11.642 -12.689 1.00 82.69 275 ASP A N 1
ATOM 2217 C CA . ASP A 1 275 ? -11.682 -12.600 -13.119 1.00 82.69 275 ASP A CA 1
ATOM 2218 C C . ASP A 1 275 ? -12.885 -11.937 -13.795 1.00 82.69 275 ASP A C 1
ATOM 2220 O O . ASP A 1 275 ? -13.436 -12.491 -14.744 1.00 82.69 275 ASP A O 1
ATOM 2224 N N . GLN A 1 276 ? -13.230 -10.709 -13.404 1.00 78.56 276 GLN A N 1
ATOM 2225 C CA . GLN A 1 276 ? -14.286 -9.937 -14.063 1.00 78.56 276 GLN A CA 1
ATOM 2226 C C . GLN A 1 276 ? -13.848 -9.349 -15.407 1.00 78.56 276 GLN A C 1
ATOM 2228 O O . GLN A 1 276 ? -14.683 -9.000 -16.243 1.00 78.56 276 GLN A O 1
ATOM 2233 N N . LEU A 1 277 ? -12.538 -9.243 -15.632 1.00 73.31 277 LEU A N 1
ATOM 2234 C CA . LEU A 1 277 ? -11.966 -8.744 -16.878 1.00 73.31 277 LEU A CA 1
ATOM 2235 C C . LEU A 1 277 ? -11.943 -9.806 -17.983 1.00 73.31 277 LEU A C 1
ATOM 2237 O O . LEU A 1 277 ? -11.799 -9.456 -19.152 1.00 73.31 277 LEU A O 1
ATOM 2241 N N . ARG A 1 278 ? -12.157 -11.084 -17.644 1.00 68.56 278 ARG A N 1
ATOM 2242 C CA . ARG A 1 278 ? -12.203 -12.204 -18.603 1.00 68.56 278 ARG A CA 1
ATOM 2243 C C . ARG A 1 278 ? -13.381 -12.117 -19.574 1.00 68.56 278 ARG A C 1
ATOM 2245 O O . ARG A 1 278 ? -13.256 -12.504 -20.732 1.00 68.56 278 ARG A O 1
ATOM 2252 N N . ASP A 1 279 ? -14.505 -11.574 -19.112 1.00 65.12 279 ASP A N 1
ATOM 2253 C CA . ASP A 1 279 ? -15.726 -11.415 -19.913 1.00 65.12 279 ASP A CA 1
ATOM 2254 C C . ASP A 1 279 ? -15.706 -10.149 -20.782 1.00 65.12 279 ASP A C 1
ATOM 2256 O O . ASP A 1 279 ? -16.616 -9.892 -21.581 1.00 65.12 279 ASP A O 1
ATOM 2260 N N . VAL A 1 280 ? -14.663 -9.331 -20.640 1.00 65.38 280 VAL A N 1
ATOM 2261 C CA . VAL A 1 280 ? -14.492 -8.128 -21.434 1.00 65.38 280 VAL A CA 1
ATOM 2262 C C . VAL A 1 280 ? -13.989 -8.549 -22.818 1.00 65.38 280 VAL A C 1
ATOM 2264 O O . VAL A 1 280 ? -12.832 -8.904 -23.013 1.00 65.38 280 VAL A O 1
ATOM 2267 N N . GLY A 1 281 ? -14.899 -8.546 -23.797 1.00 56.88 281 GLY A N 1
ATOM 2268 C CA . GLY A 1 281 ? -14.607 -8.999 -25.159 1.00 56.88 281 GLY A CA 1
ATOM 2269 C C . GLY A 1 281 ? -13.420 -8.271 -25.819 1.00 56.88 281 GLY A C 1
ATOM 2270 O O . GLY A 1 281 ? -13.066 -7.162 -25.412 1.00 56.88 281 GLY A O 1
ATOM 2271 N N . PRO A 1 282 ? -12.866 -8.827 -26.915 1.00 53.12 282 PRO A N 1
ATOM 2272 C CA . PRO A 1 282 ? -11.578 -8.438 -27.519 1.00 53.12 282 PRO A CA 1
ATOM 2273 C C . PRO A 1 282 ? -11.487 -6.990 -28.040 1.00 53.12 282 PRO A C 1
ATOM 2275 O O . PRO A 1 282 ? -10.436 -6.579 -28.521 1.00 53.12 282 PRO A O 1
ATOM 2278 N N . GLY A 1 283 ? -12.578 -6.219 -27.972 1.00 53.03 283 GLY A N 1
ATOM 2279 C CA . GLY A 1 283 ? -12.633 -4.800 -28.324 1.00 53.03 283 GLY A CA 1
ATOM 2280 C C . GLY A 1 283 ? -12.267 -3.825 -27.196 1.00 53.03 283 GLY A C 1
ATOM 2281 O O . GLY A 1 283 ? -12.153 -2.637 -27.477 1.00 53.03 283 GLY A O 1
ATOM 2282 N N . HIS A 1 284 ? -12.074 -4.281 -25.952 1.00 59.72 284 HIS A N 1
ATOM 2283 C CA . HIS A 1 284 ? -11.575 -3.432 -24.859 1.00 59.72 284 HIS A CA 1
ATOM 2284 C C . HIS A 1 284 ? -10.121 -3.793 -24.600 1.00 59.72 284 HIS A C 1
ATOM 2286 O O . HIS A 1 284 ? -9.774 -4.707 -23.854 1.00 59.72 284 HIS A O 1
ATOM 2292 N N . VAL A 1 285 ? -9.260 -3.102 -25.325 1.00 61.78 285 VAL A N 1
ATOM 2293 C CA . VAL A 1 285 ? -7.850 -3.458 -25.422 1.00 61.78 285 VAL A CA 1
ATOM 2294 C C . VAL A 1 285 ? -7.056 -2.788 -24.296 1.00 61.78 285 VAL A C 1
ATOM 2296 O O . VAL A 1 285 ? -5.959 -3.232 -23.979 1.00 61.78 285 VAL A O 1
ATOM 2299 N N . ARG A 1 286 ? -7.597 -1.758 -23.631 1.00 73.94 286 ARG A N 1
ATOM 2300 C CA . ARG A 1 286 ? -6.855 -0.914 -22.682 1.00 73.94 286 ARG A CA 1
ATOM 2301 C C . ARG A 1 286 ? -7.485 -0.910 -21.294 1.00 73.94 286 ARG A C 1
ATOM 2303 O O . ARG A 1 286 ? -8.682 -1.130 -21.140 1.00 73.94 286 ARG A O 1
ATOM 2310 N N . LEU A 1 287 ? -6.675 -0.602 -20.282 1.00 74.81 287 LEU A N 1
ATOM 2311 C CA . LEU A 1 287 ? -7.142 -0.495 -18.896 1.00 74.81 287 LEU A CA 1
ATOM 2312 C C . LEU A 1 287 ? -8.162 0.640 -18.716 1.00 74.81 287 LEU A C 1
ATOM 2314 O O . LEU A 1 287 ? -9.099 0.514 -17.936 1.00 74.81 287 LEU A O 1
ATOM 2318 N N . GLU A 1 288 ? -8.041 1.730 -19.475 1.00 80.25 288 GLU A N 1
ATOM 2319 C CA . GLU A 1 288 ? -9.042 2.802 -19.485 1.00 80.25 288 GLU A CA 1
ATOM 2320 C C . GLU A 1 288 ? -10.392 2.419 -20.116 1.00 80.25 288 GLU A C 1
ATOM 2322 O O . GLU A 1 288 ? -11.362 3.152 -19.937 1.00 80.25 288 GLU A O 1
ATOM 2327 N N . ASP A 1 289 ? -10.466 1.294 -20.836 1.00 77.62 289 ASP A N 1
ATOM 2328 C CA . ASP A 1 289 ? -11.696 0.827 -21.482 1.00 77.62 289 ASP A CA 1
ATOM 2329 C C . ASP A 1 289 ? -12.520 -0.095 -20.560 1.00 77.62 289 ASP A C 1
ATOM 2331 O O . ASP A 1 289 ? -13.601 -0.543 -20.944 1.00 77.62 289 ASP A O 1
ATOM 2335 N N . ILE A 1 290 ? -12.045 -0.383 -19.339 1.00 81.19 290 ILE A N 1
ATOM 2336 C CA . ILE A 1 290 ? -12.767 -1.222 -18.375 1.00 81.19 290 ILE A CA 1
ATOM 2337 C C . ILE A 1 290 ? -14.114 -0.561 -18.029 1.00 81.19 290 ILE A C 1
ATOM 2339 O O . ILE A 1 290 ? -14.142 0.589 -17.577 1.00 81.19 290 ILE A O 1
ATOM 2343 N N . PRO A 1 291 ? -15.251 -1.263 -18.203 1.00 81.75 291 PRO A N 1
ATOM 2344 C CA . PRO A 1 291 ? -16.554 -0.718 -17.848 1.00 81.75 291 PRO A CA 1
ATOM 2345 C C . PRO A 1 291 ? -16.622 -0.340 -16.366 1.00 81.75 291 PRO A C 1
ATOM 2347 O O . PRO A 1 291 ? -16.250 -1.135 -15.509 1.00 81.75 291 PRO A O 1
ATOM 2350 N N . ALA A 1 292 ? -17.199 0.825 -16.056 1.00 84.38 292 ALA A N 1
ATOM 2351 C CA . ALA A 1 292 ? -17.258 1.357 -14.689 1.00 84.38 292 ALA A CA 1
ATOM 2352 C C . ALA A 1 292 ? -17.863 0.389 -13.652 1.00 84.38 292 ALA A C 1
ATOM 2354 O O . ALA A 1 292 ? -17.471 0.427 -12.496 1.00 84.38 292 ALA A O 1
ATOM 2355 N N . ARG A 1 293 ? -18.768 -0.512 -14.063 1.00 84.62 293 ARG A N 1
ATOM 2356 C CA . ARG A 1 293 ? -19.354 -1.547 -13.187 1.00 84.62 293 ARG A CA 1
ATOM 2357 C C . ARG A 1 293 ? -18.341 -2.561 -12.631 1.00 84.62 293 ARG A C 1
ATOM 2359 O O . ARG A 1 293 ? -18.661 -3.233 -11.666 1.00 84.62 293 ARG A O 1
ATOM 2366 N N . HIS A 1 294 ? -17.180 -2.701 -13.273 1.00 85.19 294 HIS A N 1
ATOM 2367 C CA . HIS A 1 294 ? -16.086 -3.583 -12.851 1.00 85.19 294 HIS A CA 1
ATOM 2368 C C . HIS A 1 294 ? -15.004 -2.824 -12.078 1.00 85.19 294 HIS A C 1
ATOM 2370 O O . HIS A 1 294 ? -14.004 -3.409 -11.681 1.00 85.19 294 HIS A O 1
ATOM 2376 N N . ILE A 1 295 ? -15.172 -1.509 -11.910 1.00 89.00 295 ILE A N 1
ATOM 2377 C CA . ILE A 1 295 ? -14.239 -0.656 -11.189 1.00 89.00 295 ILE A CA 1
ATOM 2378 C C . ILE A 1 295 ? -14.833 -0.364 -9.823 1.00 89.00 295 ILE A C 1
ATOM 2380 O O . ILE A 1 295 ? -15.820 0.363 -9.705 1.00 89.00 295 ILE A O 1
ATOM 2384 N N . ARG A 1 296 ? -14.188 -0.892 -8.789 1.00 93.25 296 ARG A N 1
ATOM 2385 C CA . ARG A 1 296 ? -14.464 -0.534 -7.404 1.00 93.25 296 ARG A CA 1
ATOM 2386 C C . ARG A 1 296 ? -13.581 0.640 -7.003 1.00 93.25 296 ARG A C 1
ATOM 2388 O O . ARG A 1 296 ? -12.467 0.812 -7.495 1.00 93.25 296 ARG A O 1
ATOM 2395 N N . LYS A 1 297 ? -14.120 1.495 -6.150 1.00 92.06 297 LYS A N 1
ATOM 2396 C CA . LYS A 1 297 ? -13.446 2.652 -5.559 1.00 92.06 297 LYS A CA 1
ATOM 2397 C C . LYS A 1 297 ? -13.829 2.705 -4.096 1.00 92.06 297 LYS A C 1
ATOM 2399 O O . LYS A 1 297 ? -14.790 2.039 -3.713 1.00 92.06 297 LYS A O 1
ATOM 2404 N N . LEU A 1 298 ? -13.095 3.501 -3.324 1.00 90.44 298 LEU A N 1
ATOM 2405 C CA . LEU A 1 298 ? -13.505 3.821 -1.967 1.00 90.44 298 LEU A CA 1
ATOM 2406 C C . LEU A 1 298 ? -14.941 4.338 -1.979 1.00 90.44 298 LEU A C 1
ATOM 2408 O O . LEU A 1 298 ? -15.242 5.343 -2.628 1.00 90.44 298 LEU A O 1
ATOM 2412 N N . ASP A 1 299 ? -15.802 3.604 -1.286 1.00 81.81 299 ASP A N 1
ATOM 2413 C CA . ASP A 1 299 ? -17.131 4.044 -0.923 1.00 81.81 299 ASP A CA 1
ATOM 2414 C C . ASP A 1 299 ? -17.090 4.370 0.566 1.00 81.81 299 ASP A C 1
ATOM 2416 O O . ASP A 1 299 ? -16.581 3.597 1.381 1.00 81.81 299 ASP A O 1
ATOM 2420 N N . ARG A 1 300 ? -17.550 5.567 0.909 1.00 78.12 300 ARG A N 1
ATOM 2421 C CA . ARG A 1 300 ? -17.572 6.040 2.288 1.00 78.12 300 ARG A CA 1
ATOM 2422 C C . ARG A 1 300 ? -19.024 6.010 2.719 1.00 78.12 300 ARG A C 1
ATOM 2424 O O . ARG A 1 300 ? -19.754 6.943 2.387 1.00 78.12 300 ARG A O 1
ATOM 2431 N N . PRO A 1 301 ? -19.468 4.944 3.399 1.00 82.25 301 PRO A N 1
ATOM 2432 C CA . PRO A 1 301 ? -20.851 4.865 3.820 1.00 82.25 301 PRO A CA 1
ATOM 2433 C C . PRO A 1 301 ? -21.132 5.993 4.810 1.00 82.25 301 PRO A C 1
ATOM 2435 O O . PRO A 1 301 ? -20.489 6.082 5.854 1.00 82.25 301 PRO A O 1
ATOM 2438 N N . ASP A 1 302 ? -22.102 6.846 4.502 1.00 86.62 302 ASP A N 1
ATOM 2439 C CA . ASP A 1 302 ? -22.557 7.859 5.448 1.00 86.62 302 ASP A CA 1
ATOM 2440 C C . ASP A 1 302 ? -23.298 7.189 6.614 1.00 86.62 302 ASP A C 1
ATOM 2442 O O . ASP A 1 302 ? -24.136 6.298 6.426 1.00 86.62 302 ASP A O 1
ATOM 2446 N N . ALA A 1 303 ? -23.025 7.642 7.837 1.00 91.50 303 ALA A N 1
ATOM 2447 C CA . ALA A 1 303 ? -23.820 7.262 8.992 1.00 91.50 303 ALA A CA 1
ATOM 2448 C C . ALA A 1 303 ? -25.090 8.120 9.046 1.00 91.50 303 ALA A C 1
ATOM 2450 O O . ALA A 1 303 ? -25.036 9.344 9.129 1.00 91.50 303 ALA A O 1
ATOM 2451 N N . SER A 1 304 ? -26.265 7.486 9.021 1.00 95.94 304 SER A N 1
ATOM 2452 C CA . SER A 1 304 ? -27.518 8.211 9.273 1.00 95.94 304 SER A CA 1
ATOM 2453 C C . SER A 1 304 ? -27.524 8.788 10.699 1.00 95.94 304 SER A C 1
ATOM 2455 O O . SER A 1 304 ? -27.051 8.089 11.602 1.00 95.94 304 SER A O 1
ATOM 2457 N N . PRO A 1 305 ? -28.136 9.959 10.955 1.00 97.56 305 PRO A N 1
ATOM 2458 C CA . PRO A 1 305 ? -28.234 10.527 12.303 1.00 97.56 305 PRO A CA 1
ATOM 2459 C C . PRO A 1 305 ? -28.813 9.557 13.345 1.00 97.56 305 PRO A C 1
ATOM 2461 O O . PRO A 1 305 ? -28.363 9.513 14.487 1.00 97.56 305 PRO A O 1
ATOM 2464 N N . GLU A 1 306 ? -29.776 8.720 12.950 1.00 97.62 306 GLU A N 1
ATOM 2465 C CA . GLU A 1 306 ? -30.365 7.691 13.810 1.00 97.62 306 GLU A CA 1
ATOM 2466 C C . GLU A 1 306 ? -29.348 6.613 14.208 1.00 97.62 306 GLU A C 1
ATOM 2468 O O . GLU A 1 306 ? -29.366 6.122 15.338 1.00 97.62 306 GLU A O 1
ATOM 2473 N N . LEU A 1 307 ? -28.449 6.250 13.289 1.00 97.56 307 LEU A N 1
ATOM 2474 C CA . LEU A 1 307 ? -27.372 5.303 13.557 1.00 97.56 307 LEU A CA 1
ATOM 2475 C C . LEU A 1 307 ? -26.309 5.919 14.464 1.00 97.56 307 LEU A C 1
ATOM 2477 O O . LEU A 1 307 ? -25.867 5.243 15.388 1.00 97.56 307 LEU A O 1
ATOM 2481 N N . VAL A 1 308 ? -25.942 7.185 14.249 1.00 98.00 308 VAL A N 1
ATOM 2482 C CA . VAL A 1 308 ? -25.002 7.913 15.117 1.00 98.00 308 VAL A CA 1
ATOM 2483 C C . VAL A 1 308 ? -25.508 7.923 16.560 1.00 98.00 308 VAL A C 1
ATOM 2485 O O . VAL A 1 308 ? -24.778 7.552 17.481 1.00 98.00 308 VAL A O 1
ATOM 2488 N N . GLU A 1 309 ? -26.787 8.237 16.771 1.00 98.12 309 GLU A N 1
ATOM 2489 C CA . GLU A 1 309 ? -27.383 8.216 18.110 1.00 98.12 309 GLU A CA 1
ATOM 2490 C C . GLU A 1 309 ? -27.502 6.800 18.690 1.00 98.12 309 GLU A C 1
ATOM 2492 O O . GLU A 1 309 ? -27.268 6.603 19.887 1.00 98.12 309 GLU A O 1
ATOM 2497 N N . LYS A 1 310 ? -27.781 5.784 17.860 1.00 98.19 310 LYS A N 1
ATOM 2498 C CA . LYS A 1 310 ? -27.728 4.382 18.300 1.00 98.19 310 LYS A CA 1
ATOM 2499 C C . LYS A 1 310 ? -26.318 4.012 18.768 1.00 98.19 310 LYS A C 1
ATOM 2501 O O . LYS A 1 310 ? -26.177 3.475 19.862 1.00 98.19 310 LYS A O 1
ATOM 2506 N N . VAL A 1 311 ? -25.282 4.308 17.983 1.00 97.88 311 VAL A N 1
ATOM 2507 C CA . VAL A 1 311 ? -23.881 4.014 18.329 1.00 97.88 311 VAL A CA 1
ATOM 2508 C C . VAL A 1 311 ? -23.475 4.733 19.613 1.00 97.88 311 VAL A C 1
ATOM 2510 O O . VAL A 1 311 ? -22.899 4.104 20.498 1.00 97.88 311 VAL A O 1
ATOM 2513 N N . ARG A 1 312 ? -23.863 6.002 19.785 1.00 98.00 312 ARG A N 1
ATOM 2514 C CA . ARG A 1 312 ? -23.652 6.750 21.033 1.00 98.00 312 ARG A CA 1
ATOM 2515 C C . ARG A 1 312 ? -24.261 6.034 22.243 1.00 98.00 312 ARG A C 1
ATOM 2517 O O . ARG A 1 312 ? -23.600 5.904 23.272 1.00 98.00 312 ARG A O 1
ATOM 2524 N N . ALA A 1 313 ? -25.503 5.561 22.133 1.00 98.06 313 ALA A N 1
ATOM 2525 C CA . ALA A 1 313 ? -26.166 4.831 23.214 1.00 98.06 313 ALA A CA 1
ATOM 2526 C C . ALA A 1 313 ? -25.458 3.500 23.527 1.00 98.06 313 ALA A C 1
ATOM 2528 O O . ALA A 1 313 ? -25.223 3.193 24.698 1.00 98.06 313 ALA A O 1
ATOM 2529 N N . VAL A 1 314 ? -25.054 2.757 22.491 1.00 98.19 314 VAL A N 1
ATOM 2530 C CA . VAL A 1 314 ? -24.310 1.496 22.635 1.00 98.19 314 VAL A CA 1
ATOM 2531 C C . VAL A 1 314 ? -22.948 1.722 23.292 1.00 98.19 314 VAL A C 1
ATOM 2533 O O . VAL A 1 314 ? -22.569 0.950 24.165 1.00 98.19 314 VAL A O 1
ATOM 2536 N N . LEU A 1 315 ? -22.232 2.800 22.959 1.00 97.50 315 LEU A N 1
ATOM 2537 C CA . LEU A 1 315 ? -20.964 3.155 23.607 1.00 97.50 315 LEU A CA 1
ATOM 2538 C C . LEU A 1 315 ? -21.131 3.396 25.111 1.00 97.50 315 LEU A C 1
ATOM 2540 O O . LEU A 1 315 ? -20.317 2.923 25.904 1.00 97.50 315 LEU A O 1
ATOM 2544 N N . VAL A 1 316 ? -22.189 4.100 25.527 1.00 96.69 316 VAL A N 1
ATOM 2545 C CA . VAL A 1 316 ? -22.484 4.327 26.954 1.00 96.69 316 VAL A CA 1
ATOM 2546 C C . VAL A 1 316 ? -22.743 3.003 27.673 1.00 96.69 316 VAL A C 1
ATOM 2548 O O . VAL A 1 316 ? -22.210 2.769 28.761 1.00 96.69 316 VAL A O 1
ATOM 2551 N N . GLU A 1 317 ? -23.532 2.120 27.065 1.00 97.62 317 GLU A N 1
ATOM 2552 C CA . GLU A 1 317 ? -23.816 0.795 27.614 1.00 97.62 317 GLU A CA 1
ATOM 2553 C C . GLU A 1 317 ? -22.553 -0.075 27.694 1.00 97.62 317 GLU A C 1
ATOM 2555 O O . GLU A 1 317 ? -22.267 -0.649 28.749 1.00 97.62 317 GLU A O 1
ATOM 2560 N N . ALA A 1 318 ? -21.760 -0.110 26.620 1.00 97.06 318 ALA A N 1
ATOM 2561 C CA . ALA A 1 318 ? -20.525 -0.876 26.515 1.00 97.06 318 ALA A CA 1
ATOM 2562 C C . ALA A 1 318 ? -19.494 -0.426 27.554 1.00 97.06 318 ALA A C 1
ATOM 2564 O O . ALA A 1 318 ? -18.929 -1.265 28.250 1.00 97.06 318 ALA A O 1
ATOM 2565 N N . ARG A 1 319 ? -19.308 0.888 27.740 1.00 95.31 319 ARG A N 1
ATOM 2566 C CA . ARG A 1 319 ? -18.446 1.456 28.792 1.00 95.31 319 ARG A CA 1
ATOM 2567 C C . ARG A 1 319 ? -18.916 1.058 30.183 1.00 95.31 319 ARG A C 1
ATOM 2569 O O . ARG A 1 319 ? -18.126 0.607 31.002 1.00 95.31 319 ARG A O 1
ATOM 2576 N N . SER A 1 320 ? -20.221 1.136 30.433 1.00 95.06 320 SER A N 1
ATOM 2577 C CA . SER A 1 320 ? -20.795 0.729 31.715 1.00 95.06 320 SER A CA 1
ATOM 2578 C C . SER A 1 320 ? -20.597 -0.767 31.998 1.00 95.06 320 SER A C 1
ATOM 2580 O O . SER A 1 320 ? -20.326 -1.155 33.137 1.00 95.06 320 SER A O 1
ATOM 2582 N N . ALA A 1 321 ? -20.725 -1.622 30.980 1.00 96.44 321 ALA A N 1
ATOM 2583 C CA . ALA A 1 321 ? -20.447 -3.053 31.087 1.00 96.44 321 ALA A CA 1
ATOM 2584 C C . ALA A 1 321 ? -18.954 -3.327 31.320 1.00 96.44 321 ALA A C 1
ATOM 2586 O O . ALA A 1 321 ? -18.608 -4.104 32.212 1.00 96.44 321 ALA A O 1
ATOM 2587 N N . ALA A 1 322 ? -18.090 -2.639 30.576 1.00 94.81 322 ALA A N 1
ATOM 2588 C CA . ALA A 1 322 ? -16.642 -2.713 30.692 1.00 94.81 322 ALA A CA 1
ATOM 2589 C C . ALA A 1 322 ? -16.158 -2.315 32.095 1.00 94.81 322 ALA A C 1
ATOM 2591 O O . ALA A 1 322 ? -15.321 -3.013 32.675 1.00 94.81 322 ALA A O 1
ATOM 2592 N N . ASP A 1 323 ? -16.727 -1.254 32.675 1.00 92.38 323 ASP A N 1
ATOM 2593 C CA . ASP A 1 323 ? -16.378 -0.786 34.017 1.00 92.38 323 ASP A CA 1
ATOM 2594 C C . ASP A 1 323 ? -16.788 -1.783 35.105 1.00 92.38 323 ASP A C 1
ATOM 2596 O O . ASP A 1 323 ? -16.021 -2.079 36.027 1.00 92.38 323 ASP A O 1
ATOM 2600 N N . ARG A 1 324 ? -17.996 -2.353 34.988 1.00 93.56 324 ARG A N 1
ATOM 2601 C CA . ARG A 1 324 ? -18.470 -3.392 35.914 1.00 93.56 324 ARG A CA 1
ATOM 2602 C C . ARG A 1 324 ? -17.586 -4.632 35.861 1.00 93.56 324 ARG A C 1
ATOM 2604 O O . ARG A 1 324 ? -17.170 -5.106 36.917 1.00 93.56 324 ARG A O 1
ATOM 2611 N N . ALA A 1 325 ? -17.278 -5.123 34.661 1.00 94.81 325 ALA A N 1
ATOM 2612 C CA . ALA A 1 325 ? -16.460 -6.316 34.472 1.00 94.81 325 ALA A CA 1
ATOM 2613 C C . ALA A 1 325 ? -15.031 -6.120 34.999 1.00 94.81 325 ALA A C 1
ATOM 2615 O O . ALA A 1 325 ? -14.524 -6.979 35.720 1.00 94.81 325 ALA A O 1
ATOM 26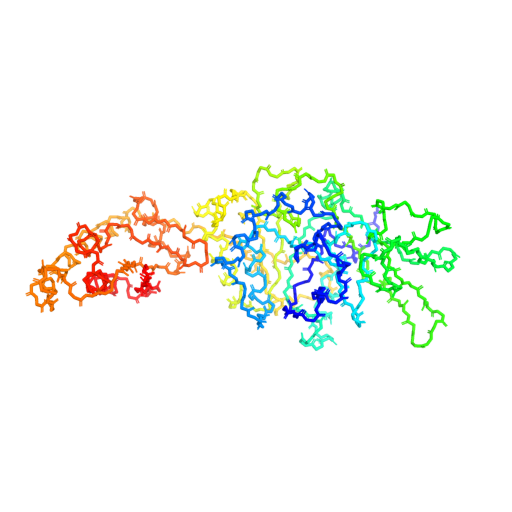16 N N . ALA A 1 326 ? -14.415 -4.963 34.735 1.00 91.94 326 ALA A N 1
ATOM 2617 C CA . ALA A 1 326 ? -13.112 -4.618 35.299 1.00 91.94 326 ALA A CA 1
ATOM 2618 C C . ALA A 1 326 ? -13.148 -4.609 36.835 1.00 91.94 326 ALA A C 1
ATOM 2620 O O . ALA A 1 326 ? -12.320 -5.248 37.483 1.00 91.94 326 ALA A O 1
ATOM 2621 N N . GLY A 1 327 ? -14.139 -3.939 37.433 1.00 90.56 327 GLY A N 1
ATOM 2622 C CA . GLY A 1 327 ? -14.287 -3.861 38.887 1.00 90.56 327 GLY A CA 1
ATOM 2623 C C . GLY A 1 327 ? -14.615 -5.203 39.553 1.00 90.56 327 GLY A C 1
ATOM 2624 O O . GLY A 1 327 ? -14.248 -5.430 40.706 1.00 90.56 327 GLY A O 1
ATOM 2625 N N . GLU A 1 328 ? -15.323 -6.104 38.871 1.00 92.50 328 GLU A N 1
ATOM 2626 C CA . GLU A 1 328 ? -15.527 -7.492 39.306 1.00 92.50 328 GLU A CA 1
ATOM 2627 C C . GLU A 1 328 ? -14.223 -8.282 39.268 1.00 92.50 328 GLU A C 1
ATOM 2629 O O . GLU A 1 328 ? -13.846 -8.871 40.284 1.00 92.50 328 GLU A O 1
ATOM 2634 N N . HIS A 1 329 ? -13.495 -8.214 38.153 1.00 91.94 329 HIS A N 1
ATOM 2635 C CA . HIS A 1 329 ? -12.237 -8.933 37.977 1.00 91.94 329 HIS A CA 1
ATOM 2636 C C . HIS A 1 329 ? -11.175 -8.470 38.980 1.00 91.94 329 HIS A C 1
ATOM 2638 O O . HIS A 1 329 ? -10.579 -9.301 39.660 1.00 91.94 329 HIS A O 1
ATOM 2644 N N . LEU A 1 330 ? -11.025 -7.156 39.186 1.00 89.88 330 LEU A N 1
ATOM 2645 C CA . LEU A 1 330 ? -10.109 -6.551 40.168 1.00 89.88 330 LEU A CA 1
ATOM 2646 C C . LEU A 1 330 ? -10.342 -7.025 41.611 1.00 89.88 330 LEU A C 1
ATOM 2648 O O . LEU A 1 330 ? -9.400 -7.081 42.411 1.00 89.88 330 LEU A O 1
ATOM 2652 N N . ARG A 1 331 ? -11.593 -7.345 41.967 1.00 89.81 331 ARG A N 1
ATOM 2653 C CA . ARG A 1 331 ? -11.958 -7.846 43.302 1.00 89.81 331 ARG A CA 1
ATOM 2654 C C . ARG A 1 331 ? -11.601 -9.316 43.494 1.00 89.81 331 ARG A C 1
ATOM 2656 O O . ARG A 1 331 ? -11.326 -9.715 44.623 1.00 89.81 331 ARG A O 1
ATOM 2663 N N . SER A 1 332 ? -11.625 -10.111 42.427 1.00 89.50 332 SER A N 1
ATOM 2664 C CA . SER A 1 332 ? -11.322 -11.547 42.467 1.00 89.50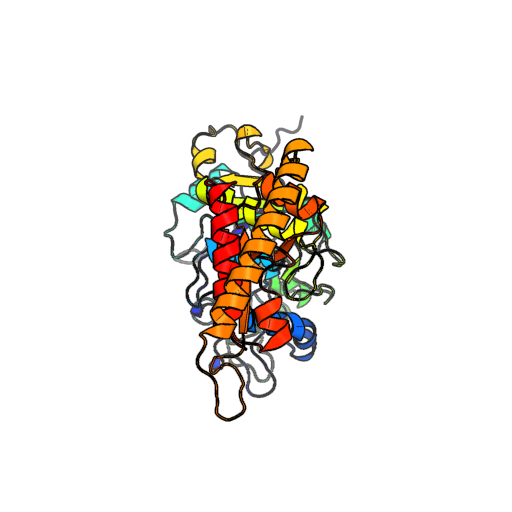 332 SER A CA 1
ATOM 2665 C C . SER A 1 332 ? -9.900 -11.904 42.034 1.00 89.50 332 SER A C 1
ATOM 2667 O O . SER A 1 332 ? -9.482 -13.043 42.242 1.00 89.50 332 SER A O 1
ATOM 2669 N N . ALA A 1 333 ? -9.170 -10.972 41.419 1.00 89.62 333 ALA A N 1
ATOM 2670 C CA . ALA A 1 333 ? -7.861 -11.238 40.845 1.00 89.62 333 ALA A CA 1
ATOM 2671 C C . ALA A 1 333 ? -6.828 -11.620 41.926 1.00 89.62 333 ALA A C 1
ATOM 2673 O O . ALA A 1 333 ? -6.788 -10.994 42.993 1.00 89.62 333 ALA A O 1
ATOM 2674 N N . PRO A 1 334 ? -5.971 -12.627 41.667 1.00 89.88 334 PRO A N 1
ATOM 2675 C CA . PRO A 1 334 ? -4.842 -12.938 42.535 1.00 89.88 334 PRO A CA 1
ATOM 2676 C C . PRO A 1 334 ? -3.951 -11.711 42.716 1.00 89.88 334 PRO A C 1
ATOM 2678 O O . PRO A 1 334 ? -3.718 -10.971 41.763 1.00 89.88 334 PRO A O 1
ATOM 2681 N N . ARG A 1 335 ? -3.435 -11.503 43.932 1.00 91.56 335 ARG A N 1
ATOM 2682 C CA . ARG A 1 335 ? -2.557 -10.369 44.239 1.00 91.56 335 ARG A CA 1
ATOM 2683 C C . ARG A 1 335 ? -1.148 -10.818 44.603 1.00 91.56 335 ARG A C 1
ATOM 2685 O O . ARG A 1 335 ? -0.952 -11.870 45.215 1.00 91.56 335 ARG A O 1
ATOM 2692 N N . THR A 1 336 ? -0.164 -10.013 44.221 1.00 88.62 336 THR A N 1
ATOM 2693 C CA . THR A 1 336 ? 1.228 -10.148 44.644 1.00 88.62 336 THR A CA 1
ATOM 2694 C C . THR A 1 336 ? 1.354 -9.831 46.135 1.00 88.62 336 THR A C 1
ATOM 2696 O O . THR A 1 336 ? 0.417 -9.360 46.786 1.00 88.62 336 THR A O 1
ATOM 2699 N N . ARG A 1 337 ? 2.538 -10.076 46.706 1.00 87.94 337 ARG A N 1
ATOM 2700 C CA . ARG A 1 337 ? 2.814 -9.726 48.110 1.00 87.94 337 ARG A CA 1
ATOM 2701 C C . ARG A 1 337 ? 2.705 -8.226 48.377 1.00 87.94 337 ARG A C 1
ATOM 2703 O O . ARG A 1 337 ? 2.360 -7.848 49.491 1.00 87.94 337 ARG A O 1
ATOM 2710 N N . ASP A 1 338 ? 2.964 -7.417 47.357 1.00 85.69 338 ASP A N 1
ATOM 2711 C CA . ASP A 1 338 ? 2.927 -5.957 47.424 1.00 85.69 338 ASP A CA 1
ATOM 2712 C C . ASP A 1 338 ? 1.510 -5.401 47.200 1.00 85.69 338 ASP A C 1
ATOM 2714 O O . ASP A 1 338 ? 1.293 -4.196 47.254 1.00 85.69 338 ASP A O 1
ATOM 2718 N N . GLY A 1 339 ? 0.524 -6.284 47.004 1.00 84.75 339 GLY A N 1
ATOM 2719 C CA . GLY A 1 339 ? -0.884 -5.925 46.887 1.00 84.75 339 GLY A CA 1
ATOM 2720 C C . GLY A 1 339 ? -1.345 -5.612 45.467 1.00 84.75 339 GLY A C 1
ATOM 2721 O O . GLY A 1 339 ? -2.534 -5.365 45.298 1.00 84.75 339 GLY A O 1
ATOM 2722 N N . HIS A 1 340 ? -0.468 -5.679 44.465 1.00 86.00 340 HIS A N 1
ATOM 2723 C CA . HIS A 1 340 ? -0.827 -5.497 43.055 1.00 86.00 340 HIS A CA 1
ATOM 2724 C C . HIS A 1 340 ? -1.511 -6.724 42.475 1.00 86.00 340 HIS A C 1
ATOM 2726 O O . HIS A 1 340 ? -1.307 -7.832 42.973 1.00 86.00 340 HIS A O 1
ATOM 2732 N N . VAL A 1 341 ? -2.285 -6.561 41.407 1.00 87.69 341 VAL A N 1
ATOM 2733 C CA . VAL A 1 341 ? -2.784 -7.710 40.641 1.00 87.69 341 VAL A CA 1
ATOM 2734 C C . VAL A 1 341 ? -1.595 -8.513 40.088 1.00 87.69 341 VAL A C 1
ATOM 2736 O O . VAL A 1 341 ? -0.665 -7.963 39.508 1.00 87.69 341 VAL A O 1
ATOM 2739 N N . ALA A 1 342 ? -1.584 -9.825 40.332 1.00 90.19 342 ALA A N 1
ATOM 2740 C CA . ALA A 1 342 ? -0.525 -10.730 39.893 1.00 90.19 342 ALA A CA 1
ATOM 2741 C C . ALA A 1 342 ? -0.759 -11.142 38.436 1.00 90.19 342 ALA A C 1
ATOM 2743 O O . ALA A 1 342 ? -1.295 -12.217 38.165 1.00 90.19 342 ALA A O 1
ATOM 2744 N N . ASP A 1 343 ? -0.379 -10.258 37.521 1.00 89.88 343 ASP A N 1
ATOM 2745 C CA . ASP A 1 343 ? -0.658 -10.367 36.093 1.00 89.88 343 ASP A CA 1
ATOM 2746 C C . ASP A 1 343 ? 0.457 -9.721 35.260 1.00 89.88 343 ASP A C 1
ATOM 2748 O O . ASP A 1 343 ? 1.352 -9.070 35.805 1.00 89.88 343 ASP A O 1
ATOM 2752 N N . VAL A 1 344 ? 0.429 -9.938 33.948 1.00 89.06 344 VAL A N 1
ATOM 2753 C CA . VAL A 1 344 ? 1.337 -9.277 33.007 1.00 89.06 344 VAL A CA 1
ATOM 2754 C C . VAL A 1 344 ? 0.867 -7.856 32.713 1.00 89.06 344 VAL A C 1
ATOM 2756 O O . VAL A 1 344 ? -0.336 -7.580 32.666 1.00 89.06 344 VAL A O 1
ATOM 2759 N N . ALA A 1 345 ? 1.837 -6.968 32.493 1.00 88.00 345 ALA A N 1
ATOM 2760 C CA . ALA A 1 345 ? 1.566 -5.633 31.994 1.00 88.00 345 ALA A CA 1
ATOM 2761 C C . ALA A 1 345 ? 1.099 -5.711 30.538 1.00 88.00 345 ALA A C 1
ATOM 2763 O O . ALA A 1 345 ? 1.658 -6.456 29.728 1.00 88.00 345 ALA A O 1
ATOM 2764 N N . GLY A 1 346 ? 0.042 -4.975 30.208 1.00 87.12 346 GLY A N 1
ATOM 2765 C CA . GLY A 1 346 ? -0.472 -4.967 28.850 1.00 87.12 346 GLY A CA 1
ATOM 2766 C C . GLY A 1 346 ? -1.783 -4.219 28.678 1.00 87.12 346 GLY A C 1
ATOM 2767 O O . GLY A 1 346 ? -2.331 -3.613 29.602 1.00 87.12 346 GLY A O 1
ATOM 2768 N N . TRP A 1 347 ? -2.279 -4.293 27.451 1.00 87.50 347 TRP A N 1
ATOM 2769 C CA . TRP A 1 347 ? -3.386 -3.506 26.926 1.00 87.50 347 TRP A CA 1
ATOM 2770 C C . TRP A 1 347 ? -4.364 -4.428 26.211 1.00 87.50 347 TRP A C 1
ATOM 2772 O O . TRP A 1 347 ? -3.956 -5.403 25.579 1.00 87.50 347 TRP A O 1
ATOM 2782 N N . ALA A 1 348 ? -5.647 -4.084 26.268 1.00 92.06 348 ALA A N 1
ATOM 2783 C CA . ALA A 1 348 ? -6.674 -4.706 25.450 1.00 92.06 348 ALA A CA 1
ATOM 2784 C C . ALA A 1 348 ? -7.506 -3.613 24.775 1.00 92.06 348 ALA A C 1
ATOM 2786 O O . ALA A 1 348 ? -7.836 -2.609 25.407 1.00 92.06 348 ALA A O 1
ATOM 2787 N N . HIS A 1 349 ? -7.869 -3.826 23.514 1.00 93.00 349 HIS A N 1
ATOM 2788 C CA . HIS A 1 349 ? -8.654 -2.894 22.713 1.00 93.00 349 HIS A CA 1
ATOM 2789 C C . HIS A 1 349 ? -9.815 -3.608 22.036 1.00 93.00 349 HIS A C 1
ATOM 2791 O O . HIS A 1 349 ? -9.690 -4.757 21.610 1.00 93.00 349 HIS A O 1
ATOM 2797 N N . LEU A 1 350 ? -10.951 -2.916 21.931 1.00 95.31 350 LEU A N 1
ATOM 2798 C CA . LEU A 1 350 ? -12.031 -3.344 21.055 1.00 95.31 350 LEU A CA 1
ATOM 2799 C C . LEU A 1 350 ? -11.705 -2.850 19.648 1.00 95.31 350 LEU A C 1
ATOM 2801 O O . LEU A 1 350 ? -11.594 -1.641 19.443 1.00 95.31 350 LEU A O 1
ATOM 2805 N N . VAL A 1 351 ? -11.555 -3.774 18.705 1.00 95.12 351 VAL A N 1
ATOM 2806 C CA . VAL A 1 351 ? -11.167 -3.465 17.328 1.00 95.12 351 VAL A CA 1
ATOM 2807 C C . VAL A 1 351 ? -12.271 -3.893 16.373 1.00 95.12 351 VAL A C 1
ATOM 2809 O O . VAL A 1 351 ? -12.775 -5.013 16.467 1.00 95.12 351 VAL A O 1
ATOM 2812 N N . VAL A 1 352 ? -12.655 -2.995 15.467 1.00 94.75 352 VAL A N 1
ATOM 2813 C CA . VAL A 1 352 ? -13.635 -3.223 14.397 1.00 94.75 352 VAL A CA 1
ATOM 2814 C C . VAL A 1 352 ? -12.899 -3.330 13.060 1.00 94.75 352 VAL A C 1
ATOM 2816 O O . VAL A 1 352 ? -12.075 -2.475 12.751 1.00 94.75 352 VAL A O 1
ATOM 2819 N N . TYR A 1 353 ? -13.201 -4.352 12.257 1.00 91.00 353 TYR A N 1
ATOM 2820 C CA . TYR A 1 353 ? -12.516 -4.621 10.979 1.00 91.00 353 TYR A CA 1
ATOM 2821 C C . TYR A 1 353 ? -13.358 -4.281 9.744 1.00 91.00 353 TYR A C 1
ATOM 2823 O O . TYR A 1 353 ? -12.831 -4.241 8.636 1.00 91.00 353 TYR A O 1
ATOM 2831 N N . ASP A 1 354 ? -14.658 -4.018 9.908 1.00 88.75 354 ASP A N 1
ATOM 2832 C CA . ASP A 1 354 ? -15.523 -3.628 8.790 1.00 88.75 354 ASP A CA 1
ATOM 2833 C C . ASP A 1 354 ? -15.385 -2.133 8.485 1.00 88.75 354 ASP A C 1
ATOM 2835 O O . ASP A 1 354 ? -16.258 -1.328 8.818 1.00 88.75 354 ASP A O 1
ATOM 2839 N N . SER A 1 355 ? -14.296 -1.755 7.818 1.00 88.12 355 SER A N 1
ATOM 2840 C CA . SER A 1 355 ? -14.023 -0.376 7.378 1.00 88.12 355 SER A CA 1
ATOM 2841 C C . SER A 1 355 ? -15.119 0.222 6.487 1.00 88.12 355 SER A C 1
ATOM 2843 O O . SER A 1 355 ? -15.265 1.436 6.399 1.00 88.12 355 SER A O 1
ATOM 2845 N N . GLN A 1 356 ? -15.917 -0.627 5.835 1.00 86.69 356 GLN A N 1
ATOM 2846 C CA . GLN A 1 356 ? -17.056 -0.248 4.994 1.00 86.69 356 GLN A CA 1
ATOM 2847 C C . GLN A 1 356 ? -18.401 -0.306 5.748 1.00 86.69 356 GLN A C 1
ATOM 2849 O O . GLN A 1 356 ? -19.467 -0.313 5.133 1.00 86.69 356 GLN A O 1
ATOM 2854 N N . SER A 1 357 ? -18.389 -0.367 7.083 1.00 91.38 357 SER A N 1
ATOM 2855 C CA . SER A 1 357 ? -19.608 -0.343 7.891 1.00 91.38 357 SER A CA 1
ATOM 2856 C C . SER A 1 357 ? -20.039 1.092 8.216 1.00 91.38 357 SER A C 1
ATOM 2858 O O . SER A 1 357 ? -19.239 1.859 8.757 1.00 91.38 357 SER A O 1
ATOM 2860 N N . PRO A 1 358 ? -21.327 1.449 8.044 1.00 93.75 358 PRO A N 1
ATOM 2861 C CA . PRO A 1 358 ? -21.874 2.703 8.565 1.00 93.75 358 PRO A CA 1
ATOM 2862 C C . PRO A 1 358 ? -21.676 2.878 10.084 1.00 93.75 358 PRO A C 1
ATOM 2864 O O . PRO A 1 358 ? -21.708 4.000 10.587 1.00 93.75 358 PRO A O 1
ATOM 2867 N N . VAL A 1 359 ? -21.469 1.782 10.832 1.00 95.44 359 VAL A N 1
ATOM 2868 C CA . VAL A 1 359 ? -21.138 1.832 12.266 1.00 95.44 359 VAL A CA 1
ATOM 2869 C C . VAL A 1 359 ? -19.752 2.437 12.488 1.00 95.44 359 VAL A C 1
ATOM 2871 O O . VAL A 1 359 ? -19.594 3.240 13.402 1.00 95.44 359 VAL A O 1
ATOM 2874 N N . VAL A 1 360 ? -18.767 2.100 11.650 1.00 94.50 360 VAL A N 1
ATOM 2875 C CA . VAL A 1 360 ? -17.426 2.702 11.717 1.00 94.50 360 VAL A CA 1
ATOM 2876 C C . VAL A 1 360 ? -17.506 4.188 11.394 1.00 94.50 360 VAL A C 1
ATOM 2878 O O . VAL A 1 360 ? -16.980 4.996 12.153 1.00 94.50 360 VAL A O 1
ATOM 2881 N N . SER A 1 361 ? -18.256 4.575 10.360 1.00 94.19 361 SER A N 1
ATOM 2882 C CA . SER A 1 361 ? -18.492 5.990 10.050 1.00 94.19 361 SER A CA 1
ATOM 2883 C C . SER A 1 361 ? -19.112 6.754 11.222 1.00 94.19 361 SER A C 1
ATOM 2885 O O . SER A 1 361 ? -18.672 7.856 11.533 1.00 94.19 361 SER A O 1
ATOM 2887 N N . ALA A 1 362 ? -20.081 6.153 11.921 1.00 96.25 362 ALA A N 1
ATOM 2888 C CA . ALA A 1 362 ? -20.676 6.743 13.118 1.00 96.25 362 ALA A CA 1
ATOM 2889 C C . ALA A 1 362 ? -19.669 6.864 14.274 1.00 96.25 362 ALA A C 1
ATOM 2891 O O . ALA A 1 362 ? -19.649 7.883 14.956 1.00 96.25 362 ALA A O 1
ATOM 2892 N N . LEU A 1 363 ? -18.824 5.852 14.499 1.00 95.88 363 LEU A N 1
ATOM 2893 C CA . LEU A 1 363 ? -17.768 5.906 15.517 1.00 95.88 363 LEU A CA 1
ATOM 2894 C C . LEU A 1 363 ? -16.754 7.022 15.226 1.00 95.88 363 LEU A C 1
ATOM 2896 O O . LEU A 1 363 ? -16.382 7.755 16.140 1.00 95.88 363 LEU A O 1
ATOM 2900 N N . LEU A 1 364 ? -16.350 7.180 13.962 1.00 94.25 364 LEU A N 1
ATOM 2901 C CA . LEU A 1 364 ? -15.447 8.244 13.517 1.00 94.25 364 LEU A CA 1
ATOM 2902 C C . LEU A 1 364 ? -16.086 9.635 13.655 1.00 94.25 364 LEU A C 1
ATOM 2904 O O . LEU A 1 364 ? -15.426 10.555 14.126 1.00 94.25 364 LEU A O 1
ATOM 2908 N N . GLU A 1 365 ? -17.364 9.799 13.291 1.00 94.88 365 GLU A N 1
ATOM 2909 C CA . GLU A 1 365 ? -18.101 11.066 13.456 1.00 94.88 365 GLU A CA 1
ATOM 2910 C C . GLU A 1 365 ? -18.212 11.484 14.927 1.00 94.88 365 GLU A C 1
ATOM 2912 O O . GLU A 1 365 ? -18.181 12.670 15.251 1.00 94.88 365 GLU A O 1
ATOM 2917 N N . LEU A 1 366 ? -18.325 10.505 15.825 1.00 95.81 366 LEU A N 1
ATOM 2918 C CA . LEU A 1 366 ? -18.358 10.731 17.264 1.00 95.81 366 LEU A CA 1
ATOM 2919 C C . LEU A 1 366 ? -16.978 11.017 17.874 1.00 95.81 366 LEU A C 1
ATOM 2921 O O . LEU A 1 366 ? -16.935 11.374 19.048 1.00 95.81 366 LEU A O 1
ATOM 2925 N N . GLU A 1 367 ? -15.891 10.868 17.107 1.00 95.19 367 GLU A N 1
ATOM 2926 C CA . GLU A 1 367 ? -14.502 10.877 17.595 1.00 95.19 367 GLU A CA 1
ATOM 2927 C C . GLU A 1 367 ? -14.235 9.772 18.640 1.00 95.19 367 GLU A C 1
ATOM 2929 O O . GLU A 1 367 ? -13.408 9.919 19.535 1.00 95.19 367 GLU A O 1
ATOM 2934 N N . GLU A 1 368 ? -14.948 8.645 18.525 1.00 95.06 368 GLU A N 1
ATOM 2935 C CA . GLU A 1 368 ? -14.900 7.511 19.463 1.00 95.06 368 GLU A CA 1
ATOM 2936 C C . GLU A 1 368 ? -14.208 6.279 18.859 1.00 95.06 368 GLU A C 1
ATOM 2938 O O . GLU A 1 368 ? -14.253 5.182 19.422 1.00 95.06 368 GLU A O 1
ATOM 2943 N N . ALA A 1 369 ? -13.573 6.444 17.700 1.00 94.12 369 ALA A N 1
ATOM 2944 C CA . ALA A 1 369 ? -12.647 5.477 17.140 1.00 94.12 369 ALA A CA 1
ATOM 2945 C C . ALA A 1 369 ? -11.564 6.165 16.310 1.00 94.12 369 ALA A C 1
ATOM 2947 O O . ALA A 1 369 ? -11.765 7.261 15.785 1.00 94.12 369 ALA A O 1
ATOM 2948 N N . TRP A 1 370 ? -10.439 5.481 16.136 1.00 90.31 370 TRP A N 1
ATOM 2949 C CA . TRP A 1 370 ? -9.389 5.873 15.201 1.00 90.31 370 TRP A CA 1
ATOM 2950 C C . TRP A 1 370 ? -8.921 4.662 14.393 1.00 90.31 370 TRP A C 1
ATOM 2952 O O . TRP A 1 370 ? -8.920 3.528 14.880 1.00 90.31 370 TRP A O 1
ATOM 2962 N N . GLY A 1 371 ? -8.581 4.902 13.126 1.00 87.44 371 GLY A N 1
ATOM 2963 C CA . GLY A 1 371 ? -8.064 3.871 12.231 1.00 87.44 371 GLY A CA 1
ATOM 2964 C C . GLY A 1 371 ? -6.587 3.612 12.503 1.00 87.44 371 GLY A C 1
ATOM 2965 O O . GLY A 1 371 ? -5.795 4.550 12.521 1.00 87.44 371 GLY A O 1
ATOM 2966 N N . ASN A 1 372 ? -6.225 2.346 12.678 1.00 83.06 372 ASN A N 1
ATOM 2967 C CA . ASN A 1 372 ? -4.847 1.884 12.742 1.00 83.06 372 ASN A CA 1
ATOM 2968 C C . ASN A 1 372 ? -4.538 1.080 11.463 1.00 83.06 372 ASN A C 1
ATOM 2970 O O . ASN A 1 372 ? -5.125 0.002 11.280 1.00 83.06 372 ASN A O 1
ATOM 2974 N N . PRO A 1 373 ? -3.672 1.588 10.567 1.00 77.12 373 PRO A N 1
ATOM 2975 C CA . PRO A 1 373 ? -3.298 0.934 9.318 1.00 77.12 373 PRO A CA 1
ATOM 2976 C C . PRO A 1 373 ? -3.074 -0.578 9.452 1.00 77.12 373 PRO A C 1
ATOM 2978 O O . PRO A 1 373 ? -2.172 -1.049 10.133 1.00 77.12 373 PRO A O 1
ATOM 2981 N N . GLY A 1 374 ? -3.914 -1.376 8.790 1.00 75.56 374 GLY A N 1
ATOM 2982 C CA . GLY A 1 374 ? -3.775 -2.831 8.760 1.00 75.56 374 GLY A CA 1
ATOM 2983 C C . GLY A 1 374 ? -4.141 -3.587 10.032 1.00 75.56 374 GLY A C 1
ATOM 2984 O O . GLY A 1 374 ? -4.105 -4.817 10.003 1.00 75.56 374 GLY A O 1
ATOM 2985 N N . THR A 1 375 ? -4.559 -2.892 11.089 1.00 81.88 375 THR A N 1
ATOM 2986 C CA . THR A 1 375 ? -5.068 -3.515 12.319 1.00 81.88 375 THR A CA 1
ATOM 2987 C C . THR A 1 375 ? -6.570 -3.285 12.515 1.00 81.88 375 THR A C 1
ATOM 2989 O O . THR A 1 375 ? -7.207 -4.056 13.223 1.00 81.88 375 THR A O 1
ATOM 2992 N N . GLY A 1 376 ? -7.160 -2.281 11.860 1.00 90.25 376 GLY A N 1
ATOM 2993 C CA . GLY A 1 376 ? -8.587 -1.952 11.942 1.00 90.25 376 GLY A CA 1
ATOM 2994 C C . GLY A 1 376 ? -8.850 -0.697 12.778 1.00 90.25 376 GLY A C 1
ATOM 2995 O O . GLY A 1 376 ? -7.968 0.140 12.957 1.00 90.25 376 GLY A O 1
ATOM 2996 N N . TYR A 1 377 ? -10.072 -0.542 13.284 1.00 93.62 377 TYR A N 1
ATOM 2997 C CA . TYR A 1 377 ? -10.514 0.653 14.011 1.00 93.62 377 TYR A CA 1
ATOM 2998 C C . TYR A 1 377 ? -10.593 0.380 15.504 1.00 93.62 377 TYR A C 1
ATOM 3000 O O . TYR A 1 377 ? -11.385 -0.451 15.951 1.00 93.62 377 TYR A O 1
ATOM 3008 N N . TYR A 1 378 ? -9.794 1.105 16.275 1.00 93.38 378 TYR A N 1
ATOM 3009 C CA . TYR A 1 378 ? -9.750 1.003 17.726 1.00 93.38 378 TYR A CA 1
ATOM 3010 C C . TYR A 1 378 ? -10.858 1.861 18.318 1.00 93.38 378 TYR A C 1
ATOM 3012 O O . TYR A 1 378 ? -10.909 3.058 18.050 1.00 93.38 378 TYR A O 1
ATOM 3020 N N . VAL A 1 379 ? -11.734 1.263 19.125 1.00 94.62 379 VAL A N 1
ATOM 3021 C CA . VAL A 1 379 ? -12.802 1.998 19.815 1.00 94.62 379 VAL A CA 1
ATOM 3022 C C . VAL A 1 379 ? -12.262 2.622 21.102 1.00 94.62 379 VAL A C 1
ATOM 3024 O O . VAL A 1 379 ? -11.696 1.939 21.959 1.00 94.62 379 VAL A O 1
ATOM 3027 N N . GLU A 1 380 ? -12.468 3.926 21.246 1.00 90.38 380 GLU A N 1
ATOM 3028 C CA . GLU A 1 380 ? -11.952 4.749 22.336 1.00 90.38 380 GLU A CA 1
ATOM 3029 C C . GLU A 1 380 ? -12.721 4.569 23.653 1.00 90.38 380 GLU A C 1
ATOM 3031 O O . GLU A 1 380 ? -13.929 4.303 23.716 1.00 90.38 380 GLU A O 1
ATOM 3036 N N . GLY A 1 381 ? -12.007 4.775 24.761 1.00 82.12 381 GLY A N 1
ATOM 3037 C CA . GLY A 1 381 ? -12.607 4.827 26.095 1.00 82.12 381 GLY A CA 1
ATOM 3038 C C . GLY A 1 381 ? -13.184 3.504 26.616 1.00 82.12 381 GLY A C 1
ATOM 3039 O O . GLY A 1 381 ? -14.000 3.532 27.536 1.00 82.12 381 GLY A O 1
ATOM 3040 N N . ILE A 1 382 ? -12.777 2.356 26.067 1.00 85.62 382 ILE A N 1
ATOM 3041 C CA . ILE A 1 382 ? -13.099 1.013 26.579 1.00 85.62 382 ILE A CA 1
ATOM 3042 C C . ILE A 1 382 ? -11.835 0.417 27.221 1.00 85.62 382 ILE A C 1
ATOM 3044 O O . ILE A 1 382 ? -10.742 0.577 26.693 1.00 85.62 382 ILE A O 1
ATOM 3048 N N . GLY A 1 383 ? -11.956 -0.248 28.377 1.00 68.25 383 GLY A N 1
ATOM 3049 C CA . GLY A 1 383 ? -10.813 -0.903 29.039 1.00 68.25 383 GLY A CA 1
ATOM 3050 C C . GLY A 1 383 ? -9.952 -0.005 29.939 1.00 68.25 383 GLY A C 1
ATOM 3051 O O . GLY A 1 383 ? -8.984 -0.476 30.536 1.00 68.25 383 GLY A O 1
ATOM 3052 N N . GLY A 1 384 ? -10.314 1.273 30.104 1.00 67.00 384 GLY A N 1
ATOM 3053 C CA . GLY A 1 384 ? -9.499 2.268 30.812 1.00 67.00 384 GLY A CA 1
ATOM 3054 C C . GLY A 1 384 ? -9.197 1.966 32.289 1.00 67.00 384 GLY A C 1
ATOM 3055 O O . GLY A 1 384 ? -8.182 2.438 32.797 1.00 67.00 384 GLY A O 1
ATOM 3056 N N . LEU A 1 385 ? -10.021 1.171 32.980 1.00 61.62 385 LEU A N 1
ATOM 3057 C CA . LEU A 1 385 ? -9.778 0.792 34.382 1.00 61.62 385 LEU A CA 1
ATOM 3058 C C . LEU A 1 385 ? -8.611 -0.193 34.552 1.00 61.62 385 LEU A C 1
ATOM 3060 O O . LEU A 1 385 ? -7.869 -0.086 35.524 1.00 61.62 385 LEU A O 1
ATOM 3064 N N . GLY A 1 386 ? -8.398 -1.115 33.603 1.00 56.84 386 GLY A N 1
ATOM 3065 C CA . GLY A 1 386 ? -7.266 -2.052 33.663 1.00 56.84 386 GLY A CA 1
ATOM 3066 C C . GLY A 1 386 ? -5.915 -1.340 33.569 1.00 56.84 386 GLY A C 1
ATOM 3067 O O . GLY A 1 386 ? -4.962 -1.718 34.248 1.00 56.84 386 GLY A O 1
ATOM 3068 N N . TRP A 1 387 ? -5.868 -0.254 32.794 1.00 58.53 387 TRP A N 1
ATOM 3069 C CA . TRP A 1 387 ? -4.680 0.577 32.617 1.00 58.53 387 TRP A CA 1
ATOM 3070 C C . TRP A 1 387 ? -4.443 1.571 33.762 1.00 58.53 387 TRP A C 1
ATOM 3072 O O . TRP A 1 387 ? -3.310 1.721 34.213 1.00 58.53 387 TRP A O 1
ATOM 3082 N N . ARG A 1 388 ? -5.492 2.262 34.231 1.00 63.12 388 ARG A N 1
ATOM 3083 C CA . ARG A 1 388 ? -5.350 3.371 35.193 1.00 63.12 388 ARG A CA 1
ATOM 3084 C C . ARG A 1 388 ? -4.967 2.925 36.603 1.00 63.12 388 ARG A C 1
ATOM 3086 O O . ARG A 1 388 ? -4.296 3.694 37.287 1.00 63.12 388 ARG A O 1
ATOM 3093 N N . ASP A 1 389 ? -5.373 1.723 37.013 1.00 64.19 389 ASP A N 1
ATOM 3094 C CA . ASP A 1 389 ? -5.278 1.318 38.420 1.00 64.19 389 ASP A CA 1
ATOM 3095 C C . ASP A 1 389 ? -4.167 0.291 38.709 1.00 64.19 389 ASP A C 1
ATOM 3097 O O . ASP A 1 389 ? -3.488 0.414 39.727 1.00 64.19 389 ASP A O 1
ATOM 3101 N N . GLU A 1 390 ? -3.957 -0.715 37.849 1.00 72.25 390 GLU A N 1
ATOM 3102 C CA . GLU A 1 390 ? -3.041 -1.843 38.142 1.00 72.25 390 GLU A CA 1
ATOM 3103 C C . GLU A 1 390 ? -2.144 -2.257 36.954 1.00 72.25 390 GLU A C 1
ATOM 3105 O O . GLU A 1 390 ? -1.287 -3.118 37.131 1.00 72.25 390 GLU A O 1
ATOM 3110 N N . GLN A 1 391 ? -2.331 -1.676 35.755 1.00 80.69 391 GLN A N 1
ATOM 3111 C CA . GLN A 1 391 ? -1.712 -2.126 34.490 1.00 80.69 391 GLN A CA 1
ATOM 3112 C C . GLN A 1 391 ? -1.847 -3.644 34.248 1.00 80.69 391 GLN A C 1
ATOM 3114 O O . GLN A 1 391 ? -0.949 -4.274 33.707 1.00 80.69 391 GLN A O 1
ATOM 3119 N N . ALA A 1 392 ? -2.964 -4.250 34.653 1.00 88.38 392 ALA A N 1
ATOM 3120 C CA . ALA A 1 392 ? -3.159 -5.698 34.579 1.00 88.38 392 ALA A CA 1
ATOM 3121 C C . ALA A 1 392 ? -3.920 -6.092 33.305 1.00 88.38 392 ALA A C 1
ATOM 3123 O O . ALA A 1 392 ? -5.092 -5.730 33.139 1.00 88.38 392 ALA A O 1
ATOM 3124 N N . LEU A 1 393 ? -3.277 -6.861 32.422 1.00 90.69 393 LEU A N 1
ATOM 3125 C CA . LEU A 1 393 ? -3.849 -7.247 31.133 1.00 90.69 393 LEU A CA 1
ATOM 3126 C C . LEU A 1 393 ? -5.191 -7.973 31.267 1.00 90.69 393 LEU A C 1
ATOM 3128 O O . LEU A 1 393 ? -6.142 -7.635 30.573 1.00 90.69 393 LEU A O 1
ATOM 3132 N N . SER A 1 394 ? -5.308 -8.940 32.172 1.00 91.81 394 SER A N 1
ATOM 3133 C CA . SER A 1 394 ? -6.535 -9.713 32.380 1.00 91.81 394 SER A CA 1
ATOM 3134 C C . SER A 1 394 ? -7.710 -8.842 32.839 1.00 91.81 394 SER A C 1
ATOM 3136 O O . SER A 1 394 ? -8.859 -9.138 32.512 1.00 91.81 394 SER A O 1
ATOM 3138 N N . VAL A 1 395 ? -7.443 -7.736 33.547 1.00 91.56 395 VAL A N 1
ATOM 3139 C CA . VAL A 1 395 ? -8.467 -6.738 33.898 1.00 91.56 395 VAL A CA 1
ATOM 3140 C C . VAL A 1 395 ? -8.912 -5.987 32.645 1.00 91.56 395 VAL A C 1
ATOM 3142 O O . VAL A 1 395 ? -10.115 -5.818 32.430 1.00 91.56 395 VAL A O 1
ATOM 3145 N N . ALA A 1 396 ? -7.963 -5.558 31.807 1.00 91.62 396 ALA A N 1
ATOM 3146 C CA . ALA A 1 396 ? -8.263 -4.900 30.539 1.00 91.62 396 ALA A CA 1
ATOM 3147 C C . ALA A 1 396 ? -9.057 -5.834 29.606 1.00 91.62 396 ALA A C 1
ATOM 3149 O O . ALA A 1 396 ? -10.101 -5.440 29.092 1.00 91.62 396 ALA A O 1
ATOM 3150 N N . GLU A 1 397 ? -8.647 -7.095 29.462 1.00 93.75 397 GLU A N 1
ATOM 3151 C CA . GLU A 1 397 ? -9.352 -8.105 28.668 1.00 93.75 397 GLU A CA 1
ATOM 3152 C C . GLU A 1 397 ? -10.785 -8.330 29.152 1.00 93.75 397 GLU A C 1
ATOM 3154 O O . GLU A 1 397 ? -11.711 -8.329 28.341 1.00 93.75 397 GLU A O 1
ATOM 3159 N N . ALA A 1 398 ? -10.993 -8.507 30.462 1.00 93.88 398 ALA A N 1
ATOM 3160 C CA . ALA A 1 398 ? -12.328 -8.694 31.027 1.00 93.88 398 ALA A CA 1
ATOM 3161 C C . ALA A 1 398 ? -13.237 -7.491 30.729 1.00 93.88 398 ALA A C 1
ATOM 3163 O O . ALA A 1 398 ? -14.399 -7.659 30.352 1.00 93.88 398 ALA A O 1
ATOM 3164 N N . SER A 1 399 ? -12.686 -6.282 30.844 1.00 94.62 399 SER A N 1
ATOM 3165 C CA . SER A 1 399 ? -13.369 -5.030 30.524 1.00 94.62 399 SER A CA 1
ATOM 3166 C C . SER A 1 399 ? -13.783 -4.969 29.050 1.00 94.62 399 SER A C 1
ATOM 3168 O O . SER A 1 399 ? -14.956 -4.768 28.730 1.00 94.62 399 SER A O 1
ATOM 3170 N N . VAL A 1 400 ? -12.841 -5.215 28.139 1.00 95.81 400 VAL A N 1
ATOM 3171 C CA . VAL A 1 400 ? -13.081 -5.115 26.697 1.00 95.81 400 VAL A CA 1
ATOM 3172 C C . VAL A 1 400 ? -14.006 -6.229 26.202 1.00 95.81 400 VAL A C 1
ATOM 3174 O O . VAL A 1 400 ? -14.890 -5.951 25.400 1.00 95.81 400 VAL A O 1
ATOM 3177 N N . ARG A 1 401 ? -13.898 -7.462 26.718 1.00 97.12 401 ARG A N 1
ATOM 3178 C CA . ARG A 1 401 ? -14.823 -8.567 26.381 1.00 97.12 401 ARG A CA 1
ATOM 3179 C C . ARG A 1 401 ? -16.266 -8.273 26.790 1.00 97.12 401 ARG A C 1
ATOM 3181 O O . ARG A 1 401 ? -17.195 -8.669 26.091 1.00 97.12 401 ARG A O 1
ATOM 3188 N N . ALA A 1 402 ? -16.478 -7.573 27.904 1.00 97.12 402 ALA A N 1
ATOM 3189 C CA . ALA A 1 402 ? -17.820 -7.157 28.304 1.00 97.12 402 ALA A CA 1
ATOM 3190 C C . ALA A 1 402 ? -18.398 -6.100 27.349 1.00 97.12 402 ALA A C 1
ATOM 3192 O O . ALA A 1 402 ? -19.565 -6.187 26.973 1.00 97.12 402 ALA A O 1
ATOM 3193 N N . ALA A 1 403 ? -17.578 -5.145 26.905 1.00 97.19 403 ALA A N 1
ATOM 3194 C CA . ALA A 1 403 ? -17.954 -4.199 25.855 1.00 97.19 403 ALA A CA 1
ATOM 3195 C C . ALA A 1 403 ? -18.213 -4.893 24.504 1.00 97.19 403 ALA A C 1
ATOM 3197 O O . ALA A 1 403 ? -19.197 -4.582 23.835 1.00 97.19 403 ALA A O 1
ATOM 3198 N N . GLU A 1 404 ? -17.375 -5.861 24.128 1.00 97.69 404 GLU A N 1
ATOM 3199 C CA . GLU A 1 404 ? -17.527 -6.682 22.923 1.00 97.69 404 GLU A CA 1
ATOM 3200 C C . GLU A 1 404 ? -18.910 -7.346 22.878 1.00 97.69 404 GLU A C 1
ATOM 3202 O O . GLU A 1 404 ? -19.597 -7.285 21.860 1.00 97.69 404 GLU A O 1
ATOM 3207 N N . ALA A 1 405 ? -19.350 -7.934 23.996 1.00 97.94 405 ALA A N 1
ATOM 3208 C CA . ALA A 1 405 ? -20.657 -8.576 24.102 1.00 97.94 405 ALA A CA 1
ATOM 3209 C C . ALA A 1 405 ? -21.814 -7.598 23.832 1.00 97.94 405 ALA A C 1
ATOM 3211 O O . ALA A 1 405 ? -22.737 -7.944 23.096 1.00 97.94 405 ALA A O 1
ATOM 3212 N N . VAL A 1 406 ? -21.730 -6.370 24.357 1.00 98.25 406 VAL A N 1
ATOM 3213 C CA . VAL A 1 406 ? -22.722 -5.311 24.102 1.00 98.25 406 VAL A CA 1
ATOM 3214 C C . VAL A 1 406 ? -22.740 -4.933 22.618 1.00 98.25 406 VAL A C 1
ATOM 3216 O O . VAL A 1 406 ? -23.805 -4.872 22.005 1.00 98.25 406 VAL A O 1
ATOM 3219 N N . PHE A 1 407 ? -21.574 -4.734 21.997 1.00 97.69 407 PHE A N 1
ATOM 3220 C CA . PHE A 1 407 ? -21.507 -4.438 20.563 1.00 97.69 407 PHE A CA 1
ATOM 3221 C C . PHE A 1 407 ? -22.105 -5.563 19.712 1.00 97.69 407 PHE A C 1
ATOM 3223 O O . PHE A 1 407 ? -22.879 -5.276 18.802 1.00 97.69 407 PHE A O 1
ATOM 3230 N N . ARG A 1 408 ? -21.816 -6.832 20.027 1.00 97.62 408 ARG A N 1
ATOM 3231 C CA . ARG A 1 408 ? -22.378 -7.989 19.306 1.00 97.62 408 ARG A CA 1
ATOM 3232 C C . ARG A 1 408 ? -23.892 -8.119 19.462 1.00 97.62 408 ARG A C 1
ATOM 3234 O O . ARG A 1 408 ? -24.545 -8.599 18.543 1.00 97.62 408 ARG A O 1
ATOM 3241 N N . GLU A 1 409 ? -24.454 -7.702 20.593 1.00 98.06 409 GLU A N 1
ATOM 3242 C CA . GLU A 1 409 ? -25.907 -7.690 20.793 1.00 98.06 409 GLU A CA 1
ATOM 3243 C C . GLU A 1 409 ? -26.593 -6.665 19.878 1.00 98.06 409 GLU A C 1
ATOM 3245 O O . GLU A 1 409 ? -27.603 -6.966 19.240 1.00 98.06 409 GLU A O 1
ATOM 3250 N N . HIS A 1 410 ? -26.023 -5.463 19.769 1.00 98.00 410 HIS A N 1
ATOM 3251 C CA . HIS A 1 410 ? -26.624 -4.363 19.005 1.00 98.00 410 HIS A CA 1
ATOM 3252 C C . HIS A 1 410 ? -26.264 -4.355 17.516 1.00 98.00 410 HIS A C 1
ATOM 3254 O O . HIS A 1 410 ? -27.026 -3.800 16.709 1.00 98.00 410 HIS A O 1
ATOM 3260 N N . PHE A 1 411 ? -25.120 -4.942 17.164 1.00 97.19 411 PHE A N 1
ATOM 3261 C CA . PHE A 1 411 ? -24.531 -4.998 15.826 1.00 97.19 411 PHE A CA 1
ATOM 3262 C C . PHE A 1 411 ? -23.991 -6.416 15.540 1.00 97.19 411 PHE A C 1
ATOM 3264 O O . PHE A 1 411 ? -22.778 -6.615 15.461 1.00 97.19 411 PHE A O 1
ATOM 3271 N N . PRO A 1 412 ? -24.872 -7.423 15.391 1.00 95.06 412 PRO A N 1
ATOM 3272 C CA . PRO A 1 412 ? -24.467 -8.830 15.281 1.00 95.06 412 PRO A CA 1
ATOM 3273 C C . PRO A 1 412 ? -23.636 -9.145 14.033 1.00 95.06 412 PRO A C 1
ATOM 3275 O O . PRO A 1 412 ? -22.839 -10.081 14.056 1.00 95.06 412 PRO A O 1
ATOM 3278 N N . ASP A 1 413 ? -23.805 -8.356 12.972 1.00 93.62 413 ASP A N 1
ATOM 3279 C CA . ASP A 1 413 ? -23.095 -8.530 11.703 1.00 93.62 413 ASP A CA 1
ATOM 3280 C C . ASP A 1 413 ? -21.739 -7.805 11.671 1.00 93.62 413 ASP A C 1
ATOM 3282 O O . ASP A 1 413 ? -21.001 -7.949 10.704 1.00 93.62 413 ASP A O 1
ATOM 3286 N N . LEU A 1 414 ? -21.404 -7.028 12.710 1.00 93.94 414 LEU A N 1
ATOM 3287 C CA . LEU A 1 414 ? -20.163 -6.262 12.759 1.00 93.94 414 LEU A CA 1
ATOM 3288 C C . LEU A 1 414 ? -18.976 -7.174 13.098 1.00 93.94 414 LEU A C 1
ATOM 3290 O O . LEU A 1 414 ? -18.918 -7.797 14.166 1.00 93.94 414 LEU A O 1
ATOM 3294 N N . SER A 1 415 ? -17.994 -7.213 12.205 1.00 93.88 415 SER A N 1
ATOM 3295 C CA . SER A 1 415 ? -16.715 -7.875 12.422 1.00 93.88 415 SER A CA 1
ATOM 3296 C C . SER A 1 415 ? -15.881 -7.082 13.425 1.00 93.88 415 SER A C 1
ATOM 3298 O O . SER A 1 415 ? -15.369 -6.000 13.136 1.00 93.88 415 SER A O 1
ATOM 3300 N N . LEU A 1 416 ? -15.754 -7.627 14.630 1.00 94.81 416 LEU A N 1
ATOM 3301 C CA . LEU A 1 416 ? -15.017 -7.028 15.739 1.00 94.81 416 LEU A CA 1
ATOM 3302 C C . LEU A 1 416 ? -14.359 -8.105 16.600 1.00 94.81 416 LEU A C 1
ATOM 3304 O O . LEU A 1 416 ? -14.850 -9.241 16.645 1.00 94.81 416 LEU A O 1
ATOM 3308 N N . ARG A 1 417 ? -13.258 -7.767 17.277 1.00 95.31 417 ARG A N 1
ATOM 3309 C CA . ARG A 1 417 ? -12.534 -8.645 18.213 1.00 95.31 417 ARG A CA 1
ATOM 3310 C C . ARG A 1 417 ? -11.887 -7.842 19.339 1.00 95.31 417 ARG A C 1
ATOM 3312 O O . ARG A 1 417 ? -11.763 -6.622 19.268 1.00 95.31 417 ARG A O 1
ATOM 3319 N N . VAL A 1 418 ? -11.476 -8.563 20.378 1.00 94.62 418 VAL A N 1
ATOM 3320 C CA . VAL A 1 418 ? -10.581 -8.044 21.416 1.00 94.62 418 VAL A CA 1
ATOM 3321 C C . VAL A 1 418 ? -9.146 -8.308 20.984 1.00 94.62 418 VAL A C 1
ATOM 3323 O O . VAL A 1 418 ? -8.763 -9.470 20.856 1.00 94.62 418 VAL A O 1
ATOM 3326 N N . GLU A 1 419 ? -8.377 -7.244 20.790 1.00 92.31 419 GLU A N 1
ATOM 3327 C C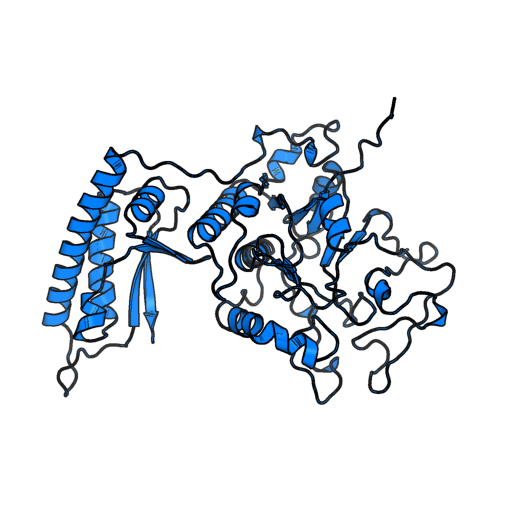A . GLU A 1 419 ? -6.942 -7.312 20.511 1.00 92.31 419 GLU A CA 1
ATOM 3328 C C . GLU A 1 419 ? -6.149 -6.995 21.772 1.00 92.31 419 GLU A C 1
ATOM 3330 O O . GLU A 1 419 ? -6.467 -6.047 22.491 1.00 92.31 419 GLU A O 1
ATOM 3335 N N . THR A 1 420 ? -5.125 -7.795 22.053 1.00 90.88 420 THR A N 1
ATOM 3336 C CA . THR A 1 420 ? -4.367 -7.744 23.310 1.00 90.88 420 THR A CA 1
ATOM 3337 C C . THR A 1 420 ? -2.882 -7.649 23.032 1.00 90.88 420 THR A C 1
ATOM 3339 O O . THR A 1 420 ? -2.361 -8.413 22.221 1.00 90.88 420 THR A O 1
ATOM 3342 N N . ARG A 1 421 ? -2.180 -6.768 23.742 1.00 84.81 421 ARG A N 1
ATOM 3343 C CA . ARG A 1 421 ? -0.735 -6.578 23.589 1.00 84.81 421 ARG A CA 1
ATOM 3344 C C . ARG A 1 421 ? -0.058 -6.560 24.950 1.00 84.81 421 ARG A C 1
ATOM 3346 O O . ARG A 1 421 ? -0.546 -5.910 25.870 1.00 84.81 421 ARG A O 1
ATOM 3353 N N . TRP A 1 422 ? 1.038 -7.297 25.071 1.00 85.19 422 TRP A N 1
ATOM 3354 C CA . TRP A 1 422 ? 1.860 -7.341 26.282 1.00 85.19 422 TRP A CA 1
ATOM 3355 C C . TRP A 1 422 ? 2.944 -6.267 26.181 1.00 85.19 422 TRP A C 1
ATOM 3357 O O . TRP A 1 422 ? 3.391 -5.973 25.068 1.00 85.19 422 TRP A O 1
ATOM 3367 N N . ASP A 1 423 ? 3.309 -5.677 27.317 1.00 74.81 423 ASP A N 1
ATOM 3368 C CA . ASP A 1 423 ? 4.401 -4.697 27.437 1.00 74.81 423 ASP A CA 1
ATOM 3369 C C . ASP A 1 423 ? 5.722 -5.371 27.846 1.00 74.81 423 ASP A C 1
ATOM 3371 O O . ASP A 1 423 ? 5.687 -6.248 28.749 1.00 74.81 423 ASP A O 1
#

Sequence (423 aa):
MNAGRDDLSQWAVHFVHDYNPGYEPDDSMIPFGDFDGFPYHHKKAINDRFDSWRISDDHYPIDPDPDALQVLLKIITDGHIRASWAFRNGRPTIYGPRAAVCFTEMPLYALVEYAERRNRDSVGRHAVGVLKKELFEAGGRPAIYGLAGNHKERHPQGTAFGRWPRFLDPSCGLGAAEQFRYVRMSVDRDPPIDWSHEREWRWADHEDRCSCPGMPIWLAEEPIAFSRAFVVVPDEAEVEYVIGRLQELHDAGANDADFPFRRTTLEATSVVALDQLRDVGPGHVRLEDIPARHIRKLDRPDASPELVEKVRAVLVEARSAADRAAGEHLRSAPRTRDGHVADVAGWAHLVVYDSQSPVVSALLELEEAWGNPGTGYYVEGIGGLGWRDEQALSVAEASVRAAEAVFREHFPDLSLRVETRWD

=== Feature glossary ===
Annotated list of the representations used here:

Nearest PDB structures. The Foldseek neighbor list gives the closest experimentally determined structures in the PDB, ranked by structural alignment. TM-score near 1 means near-identical fold; near 0.3 means only rough topology match. This is how one finds what a novel AlphaFold prediction most resembles in the solved-structure universe.

Foldseek 3Di. Foldseek's 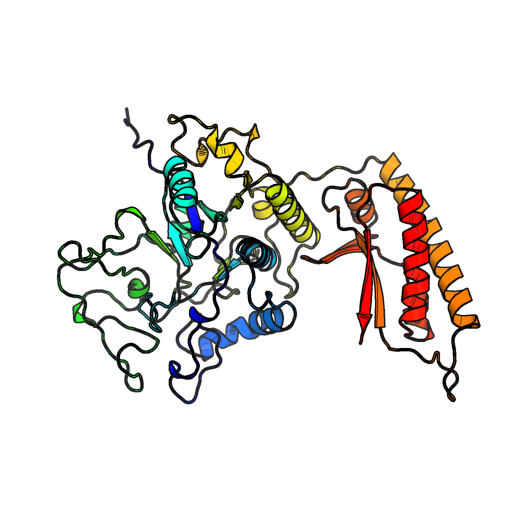3Di representation compresses backbone geometry into a per-residue letter drawn from a learned twenty-state alphabet. It captures the tertiary interaction pattern around each residue — which residues are packed against it in space, regardless of where they are in sequence.

Radius of gyration, Cα contacts, bounding box. Radius of gyration (Rg) is the root-mean-square distance of Cα atoms from their centroid — a single number for overall size and compactness. A globular domain of N residues has Rg ≈ 2.2·N^0.38 Å; an extended or disordered chain has a much larger Rg. The Cα contact count is the number of residue pairs whose Cα atoms are within 8 Å and are more than four positions apart in sequence — a standard proxy for tertiary packing density. The bounding box is the smallest axis-aligned box enclosing all Cα atoms.

InterPro / GO / CATH / organism. The annotation block draws on four external resources. InterPro: which protein families and domains the sequence belongs to. GO: standardized terms for what the protein does, what process it participates in, and where in the cell it acts. CATH: which structural fold it has in the CATH hierarchy. Organism: the species of origin.

mmCIF coordinates. The mmCIF block holds the 3D Cartesian coordinates of each backbone atom (N, Cα, C, O) in ångströms. mmCIF is the PDB's canonical archive format — a tagged-loop text representation of the atomic model.

pLDDT. pLDDT is the predicted lDDT-Cα score: AlphaFold's confidence that the local environment of each residue (all inter-atomic distances within 15 Å) is correctly placed. It is a per-residue number between 0 and 100, with higher meaning more reliable.

Backbone torsions (φ/ψ). φ (phi) and ψ (psi) are the two rotatable backbone dihedrals per residue: φ is the C(i-1)–N–Cα–C torsion, ψ is the N–Cα–C–N(i+1) torsion, both in degrees on (−180°, 180°]. α-helical residues cluster near (−60°, −45°); β-strand residues near (−120°, +130°). A Ramachandran plot is simply a scatter of (φ, ψ) for every residue.

B-factor. For experimental (PDB) structures, the B-factor (temperature factor) quantifies the positional spread of each atom in the crystal — a combination of thermal vibration and static disorder — in units of Å². High B-factors mark flexible loops or poorly resolved regions; low B-factors mark the rigid, well-ordered core.

Secondary structure (3-state, P-SEA). SS3 is a coarse helix/strand/coil call (letters a/b/c) made by the P-SEA algorithm from inter-Cα distances and dihedrals. It is less detailed than DSSP but needs only Cα positions.

Predicted aligned error. Predicted aligned error is AlphaFold's pairwise confidence. Unlike pLDDT (per-residue), PAE is per-residue-pair and captures whether two parts of the structure are correctly placed relative to each other. Units are ångströms of expected positional error.

Solvent-accessible surface area. Solvent-accessible surface area (SASA) is the area in Å² traced out by the centre of a 1.4 Å probe sphere (a water molecule) rolled over the protein's van der Waals surface (Shrake–Rupley / Lee–Richards construction). Buried residues have near-zero SASA; fully exposed residues can exceed 200 Å². The total SASA scales roughly with the number of surface residues.

Secondary structure (8-state, DSSP). The SS8 string is DSSP's per-residue secondary-structure call. α-helix (H) means an i→i+4 H-bond ladder; β-strand (E) means the residue participates in a β-sheet; 3₁₀ (G) and π (I) are tighter and wider helices; T/S are turns/bends; '-' is loop.

Rendered structure images. Structure images are PyMOL renders from six orthogonal camera directions. Cartoon representation draws helices as coils and strands as arrows; sticks shows the backbone as bonds; surface shows the solvent-excluded envelope. Rainbow coloring maps sequence position to hue (blue→red, N→C); chain coloring assigns a distinct color per polypeptide.

Sequence. The amino-acid sequence is the protein's primary structure: the linear order of residues from the N-terminus to the C-terminus, written in one-letter code. Everything else here — the 3D coordinates, the secondary structure, the domain annotations — is ultimately a consequence of this string.

Contact-map, Ramachandran, and PAE plots. Three diagnostic plots accompany the record. The Cα contact map visualizes the tertiary structure as a 2D adjacency matrix (8 Å cutoff, sequence-local contacts suppressed). The Ramachandran plot shows the distribution of backbone (φ, ψ) torsions, with points in the α and β basins reflecting secondary structure content. The PAE plot shows AlphaFold's inter-residue confidence as a color matrix.